Protein AF-A0A968JSK9-F1 (afdb_monomer)

Solvent-accessible surface area (backbone atoms only — not comparable to full-atom values): 32010 Å² total; per-residue (Å²): 132,84,55,71,66,61,54,48,54,52,51,52,51,52,50,51,52,52,52,51,53,51,48,55,53,51,54,53,44,49,52,51,27,53,58,56,56,70,72,39,70,50,72,67,56,47,39,72,78,41,66,57,42,50,74,53,74,52,55,64,52,77,31,29,11,40,42,58,45,71,51,77,56,94,55,34,40,37,40,37,20,31,34,22,55,57,63,32,71,65,0,31,52,45,27,54,51,50,54,51,48,49,53,45,48,68,74,76,48,91,63,91,45,43,11,53,43,51,46,56,45,18,56,51,46,21,60,76,70,68,57,84,78,58,98,85,60,84,72,63,31,32,32,29,22,34,38,37,32,33,63,86,77,28,41,32,30,32,20,23,18,65,22,43,37,39,39,39,42,99,90,45,81,45,76,45,79,41,43,93,43,48,37,27,66,52,96,83,70,89,70,82,52,59,64,47,78,47,83,57,49,68,73,24,35,37,43,35,33,42,67,27,70,35,60,35,46,20,46,99,80,56,44,59,50,35,66,72,52,51,53,52,48,50,72,72,33,69,91,48,54,59,66,55,37,52,49,50,54,52,47,56,48,61,71,44,49,43,63,76,82,79,86,90,82,93,84,68,52,34,38,35,34,47,40,39,48,37,71,66,68,72,57,94,74,47,56,87,72,70,80,76,85,57,72,41,80,42,32,37,34,43,26,29,43,42,91,40,66,62,65,52,83,43,74,54,49,93,82,80,66,70,82,89,82,70,97,49,70,68,62,55,52,49,51,54,49,48,55,47,29,61,72,72,50,45,56,59,83,86,39,42,28,98,81,68,42,60,38,36,38,34,40,29,32,39,31,61,100,46,43,51,57,80,77,52,80,72,92,81,61,52,75,72,57,51,54,60,35,64,74,30,43,63,50,33,39,34,34,41,43,84,48,53,80,43,57,50,79,43,80,67,39,70,68,63,51,49,52,53,53,52,50,52,51,53,49,52,53,48,50,51,53,51,53,51,55,39,51,54,49,49,52,52,52,52,53,53,53,52,50,45,57,50,42,50,52,51,39,53,51,37,47,51,54,31,52,54,34,49,53,51,28,54,50,28,51,55,50,36,77,66,45,85,48,73,72,51,33,55,52,27,47,52,52,27,49,53,32,48,55,52,30,53,55,35,48,52,52,34,53,52,42,48,48,55,42,52,55,53,52,51,52,50,62,74,43,43,65,59,44,52,51,41,49,52,50,52,56,49,52,50,53,44,53,53,27,51,56,49,26,52,53,28,48,53,53,24,51,53,25,46,54,49,35,73,69,43,87,48,73,72,53,32,55,54,23,48,54,46,28,56,51,28,48,51,51,26,51,52,30,58,74,70,88

Secondary structure (DSSP, 8-state):
---HHHHHHHHHHHHHHHHHHHHHHHHHHHHHHHHHHHHSPPHHHHHHH-SS--EEE--SSSS-S-EEEEEEETTEEEEEEEEESSSSHHHHHHHHHHHHHHHHHHHHS--SSHHHHHHHHHHHHHHHHT----TTS----EEEEEEEEETTT-EEEEEEES--EEEEETTEEEEEP-BSS-BS--SS--PPPP-EEEE--TTEEEEEE-THHHH-EETTTTEE-HHHHHHHHHHHHTTS-HHHHHHHHHHHHHHTT-S--SS--------EEEEEEE--SSHHHHTTSSSSSSEEEEEEEEEEETTEEE---EEPPTTS------SSHHHHHHHHHHHHHHHH----GGGS-TT-PPPEEEEEEEESSS-GGGTS-GGG--HHHHHHHTS-SEEEEEEEEEETTEEEEEE--HHHHHHHHHHHHHHHHHHHHHHHHHHHHHHHHHHHHHHHHHHHHHHHHHHHHHHHHHHHHHHHHHHHHH--SHHHHHHHHHHHHHHHHHHHHHHHHHHHHHHHHHHHHHHHHHHHHHHHHHHHHHHHHHHHHHHHHHHHHHHHHHHHHHHHHHH--SHHHHHHHHHHHHHHHHHHHHHHHH-

Radius of gyration: 38.19 Å; Cα contacts (8 Å, |Δi|>4): 824; chains: 1; bounding box: 94×83×118 Å

Foldseek 3Di:
DPDPVVVVVVVVVVVVVVVVVVVVVLVVLLVLLVVLVVLADDPVNCCVVFVQKDKDWDAPDSAALWGKDWDDDPQKIKIKTKGKPDTRPVSSVNSVLLSVLLVCLVPPHDAPAQLSSLQSLLVVVCVVLVPPQDPPGDQIFMWMWMWMAGLQQRKIKIETACWWKWKDDPPDIDIGDYDPHGSYHGNPDDDGIDIDIDRADALIKMKGKDCQQQQQFFAPVRHGCHPVNVSVLCVVPSVDGNVVSSVSSVCVCPPRRSPDDDDDDDDTHIMIMMMHRDHPDDCVPCVVPPPPDFKDWFWKWKDQWQVHHIPPIDGADPVPDRDDDDDDPVVVVRVVVRVVCVVVVFDDPNGGDPVRAWMKMKIKMFGDPDFQLVVDDDPDDDPVNVVVRRVDRMWMWMWTDPDRNDIDIDTPDPVSVVVVVVVVVVVVVVVVVVLVVLVVLQVVLVVLVVVLVVLVVVLVVLVVVLVVLVVQLVVLVVQLVPDDDPVSNVVSVVSNVVSVVVSVVSVVVSVVSVVVNVVSVVVSVVSVVVNVVSVVVVVVVVQVVVLVVQLVVLVVQLVVLVVQLVPDPDPVSNVVSVVSNVVSVVSNVVSVVSD

pLDDT: mean 78.04, std 15.6, range [21.23, 97.44]

Structure (mmCIF, N/CA/C/O backbone):
data_AF-A0A968JSK9-F1
#
_entry.id   AF-A0A968JSK9-F1
#
loop_
_atom_site.group_PDB
_atom_site.id
_atom_site.type_symbol
_atom_site.label_atom_id
_atom_site.label_alt_id
_atom_site.label_comp_id
_atom_site.label_asym_id
_atom_site.label_entity_id
_atom_site.label_seq_id
_atom_site.pdbx_PDB_ins_code
_atom_site.Cartn_x
_atom_site.Cartn_y
_atom_site.Cartn_z
_atom_site.occupancy
_atom_site.B_iso_or_equiv
_atom_site.auth_seq_id
_atom_site.auth_comp_id
_atom_site.auth_asym_id
_atom_site.auth_atom_id
_atom_site.pdbx_PDB_model_num
ATOM 1 N N . MET A 1 1 ? 3.287 -21.407 47.835 1.00 45.53 1 MET A N 1
ATOM 2 C CA . MET A 1 1 ? 2.184 -20.770 47.090 1.00 45.53 1 MET A CA 1
ATOM 3 C C . MET A 1 1 ? 2.762 -19.467 46.563 1.00 45.53 1 MET A C 1
ATOM 5 O O . MET A 1 1 ? 2.999 -18.576 47.365 1.00 45.53 1 MET A O 1
ATOM 9 N N . PHE A 1 2 ? 3.188 -19.418 45.298 1.00 51.06 2 PHE A N 1
ATOM 10 C CA . PHE A 1 2 ? 3.697 -18.167 44.721 1.00 51.06 2 PHE A CA 1
ATOM 11 C C . PHE A 1 2 ? 2.537 -17.160 44.689 1.00 51.06 2 PHE A C 1
ATOM 13 O O . PHE A 1 2 ? 1.427 -17.548 44.324 1.00 51.06 2 PHE A O 1
ATOM 20 N N . SER A 1 3 ? 2.756 -15.929 45.160 1.00 64.06 3 SER A N 1
ATOM 21 C CA . SER A 1 3 ? 1.720 -14.890 45.172 1.00 64.06 3 SER A CA 1
ATOM 22 C C . SER A 1 3 ? 1.319 -14.533 43.738 1.00 64.06 3 SER A C 1
ATOM 24 O O . SER A 1 3 ? 2.166 -14.515 42.843 1.00 64.06 3 SER A O 1
ATOM 26 N N . GLU A 1 4 ? 0.034 -14.245 43.508 1.00 64.50 4 GLU A N 1
ATOM 27 C CA . GLU A 1 4 ? -0.475 -13.801 42.197 1.00 64.50 4 GLU A CA 1
ATOM 28 C C . GLU A 1 4 ? 0.305 -12.600 41.642 1.00 64.50 4 GLU A C 1
ATOM 30 O O . GLU A 1 4 ? 0.480 -12.485 40.429 1.00 64.50 4 GLU A O 1
ATOM 35 N N . ASP A 1 5 ? 0.826 -11.748 42.524 1.00 66.62 5 ASP A N 1
ATOM 36 C CA . ASP A 1 5 ? 1.621 -10.575 42.161 1.00 66.62 5 ASP A CA 1
ATOM 37 C C . ASP A 1 5 ? 2.972 -10.950 41.543 1.00 66.62 5 ASP A C 1
ATOM 39 O O . ASP A 1 5 ? 3.355 -10.387 40.521 1.00 66.62 5 ASP A O 1
ATOM 43 N N . HIS A 1 6 ? 3.651 -11.976 42.070 1.00 72.44 6 HIS A N 1
ATOM 44 C CA . HIS A 1 6 ? 4.911 -12.445 41.490 1.00 72.44 6 HIS A CA 1
ATOM 45 C C . HIS A 1 6 ? 4.700 -13.095 40.113 1.00 72.44 6 HIS A C 1
ATOM 47 O O . HIS A 1 6 ? 5.538 -12.977 39.214 1.00 72.44 6 HIS A O 1
ATOM 53 N N . LEU A 1 7 ? 3.547 -13.746 39.916 1.00 66.56 7 LEU A N 1
ATOM 54 C CA . LEU A 1 7 ? 3.154 -14.289 38.617 1.00 66.56 7 LEU A CA 1
ATOM 55 C C . LEU A 1 7 ? 2.877 -13.169 37.600 1.00 66.56 7 LEU A C 1
ATOM 57 O O . LEU A 1 7 ? 3.325 -13.266 36.459 1.00 66.56 7 LEU A O 1
ATOM 61 N N . LYS A 1 8 ? 2.181 -12.097 38.007 1.00 76.88 8 LYS A N 1
ATOM 62 C CA . LYS A 1 8 ? 1.914 -10.925 37.154 1.00 76.88 8 LYS A CA 1
ATOM 63 C C . LYS A 1 8 ? 3.191 -10.193 36.755 1.00 76.88 8 LYS A C 1
ATOM 65 O O . LYS A 1 8 ? 3.377 -9.940 35.570 1.00 76.88 8 LYS A O 1
ATOM 70 N N . GLU A 1 9 ? 4.092 -9.933 37.700 1.00 78.00 9 GLU A N 1
ATOM 71 C CA . GLU A 1 9 ? 5.385 -9.294 37.414 1.00 78.00 9 GLU A CA 1
ATOM 72 C C . GLU A 1 9 ? 6.227 -10.116 36.429 1.00 78.00 9 GLU A C 1
ATOM 74 O O . GLU A 1 9 ? 6.809 -9.570 35.490 1.00 78.00 9 GLU A O 1
ATOM 79 N N . THR A 1 10 ? 6.245 -11.442 36.593 1.00 76.56 10 THR A N 1
ATOM 80 C CA . THR A 1 10 ? 6.958 -12.343 35.676 1.00 76.56 10 THR A CA 1
ATOM 81 C C . THR A 1 10 ? 6.344 -12.311 34.273 1.00 76.56 10 THR A C 1
ATOM 83 O O . THR A 1 10 ? 7.072 -12.230 33.284 1.00 76.56 10 THR A O 1
ATOM 86 N N . ILE A 1 11 ? 5.010 -12.325 34.172 1.00 79.62 11 ILE A N 1
ATOM 87 C CA . ILE A 1 11 ? 4.288 -12.249 32.893 1.00 79.62 11 ILE A CA 1
ATOM 88 C C . ILE A 1 11 ? 4.547 -10.913 32.191 1.00 79.62 11 ILE A C 1
ATOM 90 O O . ILE A 1 11 ? 4.773 -10.892 30.981 1.00 79.62 11 ILE A O 1
ATOM 94 N N . ASP A 1 12 ? 4.521 -9.800 32.919 1.00 76.94 12 ASP A N 1
ATOM 95 C CA . ASP A 1 12 ? 4.723 -8.476 32.331 1.00 76.94 12 ASP A CA 1
ATOM 96 C C . ASP A 1 12 ? 6.177 -8.259 31.897 1.00 76.94 12 ASP A C 1
ATOM 98 O O . ASP A 1 12 ? 6.416 -7.706 30.820 1.00 76.94 12 ASP A O 1
ATOM 102 N N . SER A 1 13 ? 7.144 -8.792 32.649 1.00 78.12 13 SER A N 1
ATOM 103 C CA . SER A 1 13 ? 8.555 -8.829 32.246 1.00 78.12 13 SER A CA 1
ATOM 104 C C . SER A 1 13 ? 8.760 -9.638 30.956 1.00 78.12 13 SER A C 1
ATOM 106 O O . SER A 1 13 ? 9.338 -9.133 29.990 1.00 78.12 13 SER A O 1
ATOM 108 N N . GLN A 1 14 ? 8.192 -10.849 30.874 1.00 72.88 14 GLN A N 1
ATOM 109 C CA . GLN A 1 14 ? 8.258 -11.682 29.666 1.00 72.88 14 GLN A CA 1
ATOM 110 C C . GLN A 1 14 ? 7.581 -11.015 28.462 1.00 72.88 14 GLN A C 1
ATOM 112 O O . GLN A 1 14 ? 8.116 -11.041 27.354 1.00 72.88 14 GLN A O 1
ATOM 117 N N . LYS A 1 15 ? 6.424 -10.366 28.655 1.00 78.25 15 LYS A N 1
ATOM 118 C CA . LYS A 1 15 ? 5.759 -9.594 27.592 1.00 78.25 15 LYS A CA 1
ATOM 119 C C . LYS A 1 15 ? 6.630 -8.448 27.095 1.00 78.25 15 LYS A C 1
ATOM 121 O O . LYS A 1 15 ? 6.679 -8.210 25.889 1.00 78.25 15 LYS A O 1
ATOM 126 N N . HIS A 1 16 ? 7.291 -7.737 28.006 1.00 77.88 16 HIS A N 1
ATOM 127 C CA . HIS A 1 16 ? 8.167 -6.630 27.649 1.00 77.88 16 HIS A CA 1
ATOM 128 C C . HIS A 1 16 ? 9.365 -7.112 26.820 1.00 77.88 16 HIS A C 1
ATOM 130 O O . HIS A 1 16 ? 9.675 -6.521 25.783 1.00 77.88 16 HIS A O 1
ATOM 136 N N . GLU A 1 17 ? 9.981 -8.227 27.215 1.00 80.38 17 GLU A N 1
ATOM 137 C CA . GLU A 1 17 ? 11.082 -8.844 26.475 1.00 80.38 17 GLU A CA 1
ATOM 138 C C . GLU A 1 17 ? 10.646 -9.317 25.078 1.00 80.38 17 GLU A C 1
ATOM 140 O O . GLU A 1 17 ? 11.289 -8.978 24.082 1.00 80.38 17 GLU A O 1
ATOM 145 N N . ILE A 1 18 ? 9.497 -9.996 24.977 1.00 79.38 18 ILE A N 1
ATOM 146 C CA . ILE A 1 18 ? 8.915 -10.421 23.695 1.00 79.38 18 ILE A CA 1
ATOM 147 C C . ILE A 1 18 ? 8.630 -9.213 22.794 1.00 79.38 18 ILE A C 1
ATOM 149 O O . ILE A 1 18 ? 8.898 -9.255 21.592 1.00 79.38 18 ILE A O 1
ATOM 153 N N . PHE A 1 19 ? 8.096 -8.120 23.346 1.00 75.25 19 PHE A N 1
ATOM 154 C CA . PHE A 1 19 ? 7.798 -6.917 22.568 1.00 75.25 19 PHE A CA 1
ATOM 155 C C . PHE A 1 19 ? 9.072 -6.261 22.026 1.00 75.25 19 PHE A C 1
ATOM 157 O O . PHE A 1 19 ? 9.108 -5.850 20.863 1.00 75.25 19 PHE A O 1
ATOM 164 N N . LYS A 1 20 ? 10.129 -6.208 22.843 1.00 77.19 20 LYS A N 1
ATOM 165 C CA . LYS A 1 20 ? 11.441 -5.704 22.433 1.00 77.19 20 LYS A CA 1
ATOM 166 C C . LYS A 1 20 ? 12.037 -6.553 21.305 1.00 77.19 20 LYS A C 1
ATOM 168 O O . LYS A 1 20 ? 12.378 -6.000 20.262 1.00 77.19 20 LYS A O 1
ATOM 173 N N . GLN A 1 21 ? 12.062 -7.878 21.461 1.00 72.25 21 GLN A N 1
ATOM 174 C CA . GLN A 1 21 ? 12.555 -8.797 20.425 1.00 72.25 21 GLN A CA 1
ATOM 175 C C . GLN A 1 21 ? 11.741 -8.681 19.128 1.00 72.25 21 GLN A C 1
ATOM 177 O O . GLN A 1 21 ? 12.303 -8.591 18.038 1.00 72.25 21 GLN A O 1
ATOM 182 N N . LYS A 1 22 ? 10.407 -8.602 19.225 1.00 76.38 22 LYS A N 1
ATOM 183 C CA . LYS A 1 22 ? 9.534 -8.408 18.058 1.00 76.38 22 LYS A CA 1
ATOM 184 C C . LYS A 1 22 ? 9.846 -7.102 17.327 1.00 76.38 22 LYS A C 1
ATOM 186 O O . LYS A 1 22 ? 9.845 -7.085 16.094 1.00 76.38 22 LYS A O 1
ATOM 191 N N . LYS A 1 23 ? 10.100 -6.016 18.063 1.00 73.19 23 LYS A N 1
ATOM 192 C CA . LYS A 1 23 ? 10.462 -4.718 17.482 1.00 73.19 23 LYS A CA 1
ATOM 193 C C . LYS A 1 23 ? 11.782 -4.807 16.713 1.00 73.19 23 LYS A C 1
ATOM 195 O O . LYS A 1 23 ? 11.809 -4.422 15.548 1.00 73.19 23 LYS A O 1
ATOM 200 N N . GLU A 1 24 ? 12.821 -5.373 17.321 1.00 73.50 24 GLU A N 1
ATOM 201 C CA . GLU A 1 24 ? 14.144 -5.541 16.698 1.00 73.50 24 GLU A CA 1
ATOM 202 C C . GLU A 1 24 ? 14.072 -6.402 15.423 1.00 73.50 24 GLU A C 1
ATOM 204 O O . GLU A 1 24 ? 14.594 -6.014 14.375 1.00 73.50 24 GLU A O 1
ATOM 209 N N . ILE A 1 25 ? 13.336 -7.520 15.465 1.00 73.69 25 ILE A N 1
ATOM 210 C CA . ILE A 1 25 ? 13.107 -8.377 14.290 1.00 73.69 25 ILE A CA 1
ATOM 211 C C . ILE A 1 25 ? 12.361 -7.608 13.193 1.00 73.69 25 ILE A C 1
ATOM 213 O O . ILE A 1 25 ? 12.750 -7.648 12.028 1.00 73.69 25 ILE A O 1
ATOM 217 N N . THR A 1 26 ? 11.309 -6.867 13.547 1.00 77.38 26 THR A N 1
ATOM 218 C CA . THR A 1 26 ? 10.515 -6.099 12.573 1.00 77.38 26 THR A CA 1
ATOM 219 C C . THR A 1 26 ? 11.356 -5.020 11.889 1.00 77.38 26 THR A C 1
ATOM 221 O O . THR A 1 26 ? 11.246 -4.832 10.678 1.00 77.38 26 THR A O 1
ATOM 224 N N . GLU A 1 27 ? 12.212 -4.321 12.636 1.00 70.81 27 GLU A N 1
ATOM 225 C CA . GLU A 1 27 ? 13.124 -3.311 12.087 1.00 70.81 27 GLU A CA 1
ATOM 226 C C . GLU A 1 27 ? 14.152 -3.927 11.128 1.00 70.81 27 GLU A C 1
ATOM 228 O O . GLU A 1 27 ? 14.391 -3.372 10.053 1.00 70.81 27 GLU A O 1
ATOM 233 N N . SER A 1 28 ? 14.688 -5.106 11.454 1.00 70.88 28 SER A N 1
ATOM 234 C CA . SER A 1 28 ? 15.588 -5.855 10.568 1.00 70.88 28 SER A CA 1
ATOM 235 C C . SER A 1 28 ? 14.900 -6.273 9.261 1.00 70.88 28 SER A C 1
ATOM 237 O O . SER A 1 28 ? 15.441 -6.059 8.175 1.00 70.88 28 SER A O 1
ATOM 239 N N . ILE A 1 29 ? 13.664 -6.780 9.337 1.00 78.38 29 ILE A N 1
ATOM 240 C CA . ILE A 1 29 ? 12.890 -7.166 8.147 1.00 78.38 29 ILE A CA 1
ATOM 241 C C . ILE A 1 29 ? 12.539 -5.931 7.298 1.00 78.38 29 ILE A C 1
ATOM 243 O O . ILE A 1 29 ? 12.606 -5.984 6.070 1.00 78.38 29 ILE A O 1
ATOM 247 N N . ARG A 1 30 ? 12.227 -4.784 7.919 1.00 82.75 30 ARG A N 1
ATOM 248 C CA . ARG A 1 30 ? 12.030 -3.517 7.188 1.00 82.75 30 ARG A CA 1
ATOM 249 C C . ARG A 1 30 ? 13.279 -3.103 6.430 1.00 82.75 30 ARG A C 1
ATOM 251 O O . ARG A 1 30 ? 13.172 -2.721 5.267 1.00 82.75 30 ARG A O 1
ATOM 258 N N . TYR A 1 31 ? 14.449 -3.218 7.049 1.00 76.12 31 TYR A N 1
ATOM 259 C CA . TYR A 1 31 ? 15.706 -2.937 6.368 1.00 76.12 31 TYR A CA 1
ATOM 260 C C . TYR A 1 31 ? 15.927 -3.865 5.163 1.00 76.12 31 TYR A C 1
ATOM 262 O O . TYR A 1 31 ? 16.252 -3.387 4.076 1.00 76.12 31 TYR A O 1
ATOM 270 N N . ALA A 1 32 ? 15.642 -5.164 5.309 1.00 76.19 32 ALA A N 1
ATOM 271 C CA . ALA A 1 32 ? 15.684 -6.112 4.195 1.00 76.19 32 ALA A CA 1
ATOM 272 C C . ALA A 1 32 ? 14.738 -5.716 3.041 1.00 76.19 32 ALA A C 1
ATOM 274 O O . ALA A 1 32 ? 15.103 -5.863 1.875 1.00 76.19 32 ALA A O 1
ATOM 275 N N . SER A 1 33 ? 13.572 -5.127 3.336 1.00 83.38 33 SER A N 1
ATOM 276 C CA . SER A 1 33 ? 12.653 -4.629 2.297 1.00 83.38 33 SER A CA 1
ATOM 277 C C . SER A 1 33 ? 13.230 -3.489 1.464 1.00 83.38 33 SER A C 1
ATOM 279 O O . SER A 1 33 ? 12.942 -3.399 0.272 1.00 83.38 33 SER A O 1
ATOM 281 N N . TYR A 1 34 ? 14.071 -2.635 2.053 1.00 83.00 34 TYR A N 1
ATOM 282 C CA . TYR A 1 34 ? 14.741 -1.571 1.309 1.00 83.00 34 TYR A CA 1
ATOM 283 C C . TYR A 1 34 ? 15.784 -2.138 0.352 1.00 83.00 34 TYR A C 1
ATOM 285 O O . TYR A 1 34 ? 15.849 -1.700 -0.794 1.00 83.00 34 TYR A O 1
ATOM 293 N N . ILE A 1 35 ? 16.537 -3.150 0.795 1.00 82.06 35 ILE A N 1
ATOM 294 C CA . ILE A 1 35 ? 17.490 -3.869 -0.059 1.00 82.06 35 ILE A CA 1
ATOM 295 C C . ILE A 1 35 ? 16.747 -4.517 -1.230 1.00 82.06 35 ILE A C 1
ATOM 297 O O . ILE A 1 35 ? 17.123 -4.308 -2.379 1.00 82.06 35 ILE A O 1
ATOM 301 N N . GLN A 1 36 ? 15.659 -5.238 -0.952 1.00 81.94 36 GLN A N 1
ATOM 302 C CA . GLN A 1 36 ? 14.852 -5.886 -1.984 1.00 81.94 36 GLN A CA 1
ATOM 303 C C . GLN A 1 36 ? 14.287 -4.871 -2.993 1.00 81.94 36 GLN A C 1
ATOM 305 O O . GLN A 1 36 ? 14.457 -5.040 -4.197 1.00 81.94 36 GLN A O 1
ATOM 310 N N . LYS A 1 37 ? 13.675 -3.775 -2.522 1.00 84.56 37 LYS A N 1
ATOM 311 C CA . LYS A 1 37 ? 13.111 -2.729 -3.395 1.00 84.56 37 LYS A CA 1
ATOM 312 C C . LYS A 1 37 ? 14.165 -2.031 -4.251 1.00 84.56 37 LYS A C 1
ATOM 314 O O . LYS A 1 37 ? 13.858 -1.652 -5.375 1.00 84.56 37 LYS A O 1
ATOM 319 N N . ALA A 1 38 ? 15.387 -1.860 -3.744 1.00 84.31 38 ALA A N 1
ATOM 320 C CA . ALA A 1 38 ? 16.480 -1.247 -4.496 1.00 84.31 38 ALA A CA 1
ATOM 321 C C . ALA A 1 38 ? 16.938 -2.098 -5.696 1.00 84.31 38 ALA A C 1
ATOM 323 O O . ALA A 1 38 ? 17.545 -1.562 -6.621 1.00 84.31 38 ALA A O 1
ATOM 324 N N . LEU A 1 39 ? 16.644 -3.403 -5.689 1.00 84.44 39 LEU A N 1
ATOM 325 C CA . LEU A 1 39 ? 16.934 -4.314 -6.800 1.00 84.44 39 LEU A CA 1
ATOM 326 C C . LEU A 1 39 ? 15.838 -4.318 -7.871 1.00 84.44 39 LEU A C 1
ATOM 328 O O . LEU A 1 39 ? 16.069 -4.807 -8.978 1.00 84.44 39 LEU A O 1
ATOM 332 N N . PHE A 1 40 ? 14.653 -3.786 -7.567 1.00 85.19 40 PHE A N 1
ATOM 333 C CA . PHE A 1 40 ? 13.570 -3.689 -8.535 1.00 85.19 40 PHE A CA 1
ATOM 334 C C . PHE A 1 40 ? 13.802 -2.537 -9.522 1.00 85.19 40 PHE A C 1
ATOM 336 O O . PHE A 1 40 ? 14.350 -1.492 -9.160 1.00 85.19 40 PHE A O 1
ATOM 343 N N . PRO A 1 41 ? 13.360 -2.687 -10.781 1.00 78.81 41 PRO A N 1
ATOM 344 C CA . PRO A 1 41 ? 13.456 -1.615 -11.759 1.00 78.81 41 PRO A CA 1
ATOM 345 C C . PRO A 1 41 ? 12.586 -0.425 -11.344 1.00 78.81 41 PRO A C 1
ATOM 347 O O . PRO A 1 41 ? 11.443 -0.586 -10.909 1.00 78.81 41 PRO A O 1
ATOM 350 N N . SER A 1 42 ? 13.117 0.790 -11.506 1.00 78.81 42 SER A N 1
ATOM 351 C CA . SER A 1 42 ? 12.366 1.997 -11.166 1.00 78.81 42 SER A CA 1
ATOM 352 C C . SER A 1 42 ? 11.160 2.183 -12.102 1.00 78.81 42 SER A C 1
ATOM 354 O O . SER A 1 42 ? 11.241 1.845 -13.290 1.00 78.81 42 SER A O 1
ATOM 356 N N . PRO A 1 43 ? 10.050 2.773 -11.619 1.00 74.69 43 PRO A N 1
ATOM 357 C CA . PRO A 1 43 ? 8.897 3.083 -12.467 1.00 74.69 43 PRO A CA 1
ATOM 358 C C . PRO A 1 43 ? 9.265 3.928 -13.697 1.00 74.69 43 PRO A C 1
ATOM 360 O O . PRO A 1 43 ? 8.723 3.715 -14.781 1.00 74.69 43 PRO A O 1
ATOM 363 N N . ASP A 1 44 ? 10.231 4.840 -13.553 1.00 76.56 44 ASP A N 1
ATOM 364 C CA . ASP A 1 44 ? 10.734 5.668 -14.652 1.00 76.56 44 ASP A CA 1
ATOM 365 C C . ASP A 1 44 ? 11.485 4.851 -15.705 1.00 76.56 44 ASP A C 1
ATOM 367 O O . ASP A 1 44 ? 11.338 5.102 -16.902 1.00 76.56 44 ASP A O 1
ATOM 371 N N . LEU A 1 45 ? 12.290 3.870 -15.281 1.00 77.75 45 LEU A N 1
ATOM 372 C CA . LEU A 1 45 ? 12.982 2.968 -16.199 1.00 77.75 45 LEU A CA 1
ATOM 373 C C . LEU A 1 45 ? 11.969 2.145 -16.993 1.00 77.75 45 LEU A C 1
ATOM 375 O O . LEU A 1 45 ? 12.094 2.043 -18.213 1.00 77.75 45 LEU A O 1
ATOM 379 N N . LEU A 1 46 ? 10.947 1.612 -16.320 1.00 78.81 46 LEU A N 1
ATOM 380 C CA . LEU A 1 46 ? 9.904 0.846 -16.987 1.00 78.81 46 LEU A CA 1
ATOM 381 C C . LEU A 1 46 ? 9.174 1.699 -18.032 1.00 78.81 46 LEU A C 1
ATOM 383 O O . LEU A 1 46 ? 9.124 1.298 -19.190 1.00 78.81 46 LEU A O 1
ATOM 387 N N . LYS A 1 47 ? 8.701 2.899 -17.667 1.00 77.38 47 LYS A N 1
ATOM 388 C CA . LYS A 1 47 ? 8.011 3.808 -18.602 1.00 77.38 47 LYS A CA 1
ATOM 389 C C . LYS A 1 47 ? 8.891 4.249 -19.775 1.00 77.38 47 LYS A C 1
ATOM 391 O O . LYS A 1 47 ? 8.387 4.492 -20.865 1.00 77.38 47 LYS A O 1
ATOM 396 N N . ARG A 1 48 ? 10.212 4.340 -19.588 1.00 78.94 48 ARG A N 1
ATOM 397 C CA . ARG A 1 48 ? 11.157 4.631 -20.684 1.00 78.94 48 ARG A CA 1
ATOM 398 C C . ARG A 1 48 ? 11.305 3.466 -21.660 1.00 78.94 48 ARG A C 1
ATOM 400 O O . ARG A 1 48 ? 11.506 3.703 -22.849 1.00 78.94 48 ARG A O 1
ATOM 407 N N . ILE A 1 49 ? 11.270 2.225 -21.172 1.00 80.81 49 ILE A N 1
ATOM 408 C CA . ILE A 1 49 ? 11.404 1.025 -22.012 1.00 80.81 49 ILE A CA 1
ATOM 409 C C . ILE A 1 49 ? 10.064 0.693 -22.681 1.00 80.81 49 ILE A C 1
ATOM 411 O O . ILE A 1 49 ? 10.044 0.393 -23.874 1.00 80.81 49 ILE A O 1
ATOM 415 N N . ILE A 1 50 ? 8.968 0.775 -21.924 1.00 78.50 50 ILE A N 1
ATOM 416 C CA . ILE A 1 50 ? 7.597 0.461 -22.334 1.00 78.50 50 ILE A CA 1
ATOM 417 C C . ILE A 1 50 ? 6.661 1.551 -21.778 1.00 78.50 50 ILE A C 1
ATOM 419 O O . ILE A 1 50 ? 6.212 1.444 -20.636 1.00 78.50 50 ILE A O 1
ATOM 423 N N . PRO A 1 51 ? 6.354 2.609 -22.550 1.00 75.00 51 PRO A N 1
ATOM 424 C CA . PRO A 1 51 ? 5.516 3.715 -22.074 1.00 75.00 51 PRO A CA 1
ATOM 425 C C . PRO A 1 51 ? 4.117 3.281 -21.619 1.00 75.00 51 PRO A C 1
ATOM 427 O O . PRO A 1 51 ? 3.656 3.703 -20.562 1.00 75.00 51 PRO A O 1
ATOM 430 N N . GLU A 1 52 ? 3.485 2.383 -22.378 1.00 80.31 52 GLU A N 1
ATOM 431 C CA . GLU A 1 52 ? 2.167 1.811 -22.079 1.00 80.31 52 GLU A CA 1
ATOM 432 C C . GLU A 1 52 ? 2.305 0.536 -21.239 1.00 80.31 52 GLU A C 1
ATOM 434 O O . GLU A 1 52 ? 2.067 -0.581 -21.710 1.00 80.31 52 GLU A O 1
ATOM 439 N N . SER A 1 53 ? 2.742 0.710 -19.990 1.00 82.44 53 SER A N 1
ATOM 440 C CA . SER A 1 53 ? 2.896 -0.378 -19.025 1.00 82.44 53 SER A CA 1
ATOM 441 C C . SER A 1 53 ? 2.574 0.053 -17.600 1.00 82.44 53 SER A C 1
ATOM 443 O O . SER A 1 53 ? 2.630 1.232 -17.241 1.00 82.44 53 SER A O 1
ATOM 445 N N . PHE A 1 54 ? 2.273 -0.932 -16.759 1.00 83.75 54 PHE A N 1
ATOM 446 C CA . PHE A 1 54 ? 2.198 -0.739 -15.320 1.00 83.75 54 PHE A CA 1
ATOM 447 C C . PHE A 1 54 ? 2.655 -1.981 -14.564 1.00 83.75 54 PHE A C 1
ATOM 449 O O . PHE A 1 54 ? 2.651 -3.092 -15.100 1.00 83.75 54 PHE A O 1
ATOM 456 N N . ILE A 1 55 ? 3.027 -1.766 -13.300 1.00 84.62 55 ILE A N 1
ATOM 457 C CA . ILE A 1 55 ? 3.282 -2.826 -12.330 1.00 84.62 55 ILE A CA 1
ATOM 458 C C . ILE A 1 55 ? 2.216 -2.766 -11.246 1.00 84.62 55 ILE A C 1
ATOM 460 O O . ILE A 1 55 ? 1.964 -1.705 -10.665 1.00 84.62 55 ILE A O 1
ATOM 464 N N . PHE A 1 56 ? 1.615 -3.914 -10.951 1.00 84.88 56 PHE A N 1
ATOM 465 C CA . PHE A 1 56 ? 0.794 -4.095 -9.761 1.00 84.88 56 PHE A CA 1
ATOM 466 C C . PHE A 1 56 ? 1.548 -5.001 -8.785 1.00 84.88 56 PHE A C 1
ATOM 468 O O . PHE A 1 56 ? 1.605 -6.208 -8.999 1.00 84.88 56 PHE A O 1
ATOM 475 N N . TYR A 1 57 ? 2.156 -4.397 -7.756 1.00 82.50 57 TYR A N 1
ATOM 476 C CA . TYR A 1 57 ? 2.950 -5.098 -6.744 1.00 82.50 57 TYR A CA 1
ATOM 477 C C . TYR A 1 57 ? 2.376 -4.902 -5.340 1.00 82.50 57 TYR A C 1
ATOM 479 O O . TYR A 1 57 ? 2.264 -3.765 -4.868 1.00 82.50 57 TYR A O 1
ATOM 487 N N . ARG A 1 58 ? 1.986 -5.995 -4.678 1.00 81.31 58 ARG A N 1
ATOM 488 C CA . ARG A 1 58 ? 1.391 -5.985 -3.330 1.00 81.31 58 ARG A CA 1
ATOM 489 C C . ARG A 1 58 ? 1.903 -7.187 -2.528 1.00 81.31 58 ARG A C 1
ATOM 491 O O . ARG A 1 58 ? 1.282 -8.241 -2.602 1.00 81.31 58 ARG A O 1
ATOM 498 N N . PRO A 1 59 ? 3.008 -7.034 -1.780 1.00 76.19 59 PRO A N 1
ATOM 499 C CA . PRO A 1 59 ? 3.520 -8.113 -0.950 1.00 76.19 59 PRO A CA 1
ATOM 500 C C . PRO A 1 59 ? 2.592 -8.374 0.247 1.00 76.19 59 PRO A C 1
ATOM 502 O O . PRO A 1 59 ? 1.932 -7.451 0.738 1.00 76.19 59 PRO A O 1
ATOM 505 N N . LYS A 1 60 ? 2.549 -9.620 0.721 1.00 70.25 60 LYS A N 1
ATOM 506 C CA . LYS A 1 60 ? 1.796 -10.054 1.906 1.00 70.25 60 LYS A CA 1
ATOM 507 C C . LYS A 1 60 ? 2.389 -9.484 3.190 1.00 70.25 60 LYS A C 1
ATOM 509 O O . LYS A 1 60 ? 1.670 -8.932 4.022 1.00 70.25 60 LYS A O 1
ATOM 514 N N . ASP A 1 61 ? 3.694 -9.681 3.354 1.00 74.12 61 ASP A N 1
ATOM 515 C CA . ASP A 1 61 ? 4.471 -9.252 4.512 1.00 74.12 61 ASP A CA 1
ATOM 516 C C . ASP A 1 61 ? 5.340 -8.033 4.133 1.00 74.12 61 ASP A C 1
ATOM 518 O O . ASP A 1 61 ? 5.176 -7.406 3.087 1.00 74.12 61 ASP A O 1
ATOM 522 N N . ILE A 1 62 ? 6.277 -7.651 5.004 1.00 77.44 62 ILE A N 1
ATOM 523 C CA . ILE A 1 62 ? 7.194 -6.521 4.764 1.00 77.44 62 ILE A CA 1
ATOM 524 C C . ILE A 1 62 ? 8.152 -6.802 3.585 1.00 77.44 62 ILE A C 1
ATOM 526 O O . ILE A 1 62 ? 8.604 -5.870 2.920 1.00 77.44 62 ILE A O 1
ATOM 530 N N . VAL A 1 63 ? 8.444 -8.079 3.330 1.00 81.88 63 VAL A N 1
ATOM 531 C CA . VAL A 1 63 ? 9.282 -8.589 2.236 1.00 81.88 63 VAL A CA 1
ATOM 532 C C . VAL A 1 63 ? 8.586 -9.773 1.564 1.00 81.88 63 VAL A C 1
ATOM 534 O O . VAL A 1 63 ? 7.747 -10.41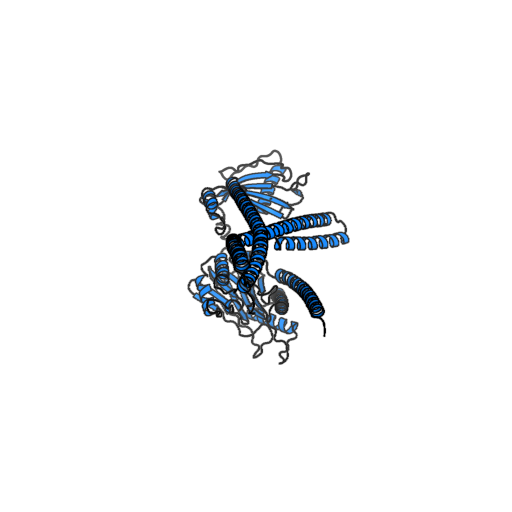7 2.195 1.00 81.88 63 VAL A O 1
ATOM 537 N N . SER A 1 64 ? 8.947 -10.049 0.313 1.00 83.94 64 SER A N 1
ATOM 538 C CA . SER A 1 64 ? 8.187 -10.933 -0.585 1.00 83.94 64 SER A CA 1
ATOM 539 C C . SER A 1 64 ? 9.055 -11.965 -1.297 1.00 83.94 64 SER A C 1
ATOM 541 O O . SER A 1 64 ? 10.226 -11.699 -1.549 1.00 83.94 64 SER A O 1
ATOM 543 N N . GLY A 1 65 ? 8.490 -13.124 -1.629 1.00 86.50 65 GLY A N 1
ATOM 544 C CA . GLY A 1 65 ? 9.098 -14.088 -2.555 1.00 86.50 65 GLY A CA 1
ATOM 545 C C . GLY A 1 65 ? 9.048 -13.606 -4.004 1.00 86.50 65 GLY A C 1
ATOM 546 O O . GLY A 1 65 ? 9.986 -13.826 -4.772 1.00 86.50 65 GLY A O 1
ATOM 547 N N . ASP A 1 66 ? 8.003 -12.858 -4.346 1.00 88.94 66 ASP A N 1
ATOM 548 C CA . ASP A 1 66 ? 7.804 -12.362 -5.696 1.00 88.94 66 ASP A CA 1
ATOM 549 C C . ASP A 1 66 ? 8.757 -11.235 -6.074 1.00 88.94 66 ASP A C 1
ATOM 551 O O . ASP A 1 66 ? 9.057 -10.333 -5.280 1.00 88.94 66 ASP A O 1
ATOM 555 N N . PHE A 1 67 ? 9.137 -11.224 -7.350 1.00 90.00 67 PHE A N 1
ATOM 556 C CA . PHE A 1 67 ? 9.836 -10.111 -7.972 1.00 90.00 67 PHE A CA 1
ATOM 557 C C . PHE A 1 67 ? 9.442 -9.914 -9.437 1.00 90.00 67 PHE A C 1
ATOM 559 O O . PHE A 1 67 ? 8.991 -10.823 -10.133 1.00 90.00 67 PHE A O 1
ATOM 566 N N . PHE A 1 68 ? 9.660 -8.696 -9.928 1.00 91.12 68 PHE A N 1
ATOM 567 C CA . PHE A 1 68 ? 9.654 -8.378 -11.354 1.00 91.12 68 PHE A CA 1
ATOM 568 C C . PHE A 1 68 ? 11.031 -7.918 -11.784 1.00 91.12 68 PHE A C 1
ATOM 570 O O . PHE A 1 68 ? 11.794 -7.326 -11.018 1.00 91.12 68 PHE A O 1
ATOM 577 N N . TRP A 1 69 ? 11.314 -8.131 -13.060 1.00 91.62 69 TRP A N 1
ATOM 578 C CA . TRP A 1 69 ? 12.560 -7.713 -13.659 1.00 91.62 69 TRP A CA 1
ATOM 579 C C . TRP A 1 69 ? 12.340 -7.243 -15.094 1.00 91.62 69 TRP A C 1
ATOM 581 O O . TRP A 1 69 ? 11.557 -7.830 -15.841 1.00 91.62 69 TRP A O 1
ATOM 591 N N . VAL A 1 70 ? 13.041 -6.178 -15.482 1.00 90.06 70 VAL A N 1
ATOM 592 C CA . VAL A 1 70 ? 13.071 -5.676 -16.859 1.00 90.06 70 VAL A CA 1
ATOM 593 C C . VAL A 1 70 ? 14.487 -5.295 -17.240 1.00 90.06 70 VAL A C 1
ATOM 595 O O . VAL A 1 70 ? 15.201 -4.649 -16.474 1.00 90.06 70 VAL A O 1
ATOM 598 N N . SER A 1 71 ? 14.866 -5.629 -18.466 1.00 88.31 71 SER A N 1
ATOM 599 C CA . SER A 1 71 ? 16.064 -5.089 -19.091 1.00 88.31 71 SER A CA 1
ATOM 600 C C . SER A 1 71 ? 15.858 -4.903 -20.582 1.00 88.31 71 SER A C 1
ATOM 602 O O . SER A 1 71 ? 15.127 -5.652 -21.231 1.00 88.31 71 SER A O 1
ATOM 604 N N . LYS A 1 72 ? 16.527 -3.893 -21.135 1.00 86.81 72 LYS A N 1
ATOM 605 C CA . LYS A 1 72 ? 16.580 -3.646 -22.572 1.00 86.81 72 LYS A CA 1
ATOM 606 C C . LYS A 1 72 ? 18.003 -3.882 -23.058 1.00 86.81 72 LYS A C 1
ATOM 608 O O . LYS A 1 72 ? 18.920 -3.160 -22.671 1.00 86.81 72 LYS A O 1
ATOM 613 N N . LYS A 1 73 ? 18.179 -4.859 -23.947 1.00 84.06 73 LYS A N 1
ATOM 614 C CA . LYS A 1 73 ? 19.460 -5.195 -24.572 1.00 84.06 73 LYS A CA 1
ATOM 615 C C . LYS A 1 73 ? 19.324 -5.045 -26.081 1.00 84.06 73 LYS A C 1
ATOM 617 O O . LYS A 1 73 ? 18.670 -5.846 -26.735 1.00 84.06 73 LYS A O 1
ATOM 622 N N . ARG A 1 74 ? 19.966 -4.021 -26.654 1.00 83.50 74 ARG A N 1
ATOM 623 C CA . ARG A 1 74 ? 19.860 -3.697 -28.091 1.00 83.50 74 ARG A CA 1
ATOM 624 C C . ARG A 1 74 ? 18.384 -3.542 -28.506 1.00 83.50 74 ARG A C 1
ATOM 626 O O . ARG A 1 74 ? 17.726 -2.610 -28.044 1.00 83.50 74 ARG A O 1
ATOM 633 N N . ASN A 1 75 ? 17.883 -4.470 -29.320 1.00 86.06 75 ASN A N 1
ATOM 634 C CA . ASN A 1 75 ? 16.520 -4.500 -29.843 1.00 86.06 75 ASN A CA 1
ATOM 635 C C . ASN A 1 75 ? 15.612 -5.473 -29.084 1.00 86.06 75 ASN A C 1
ATOM 637 O O . ASN A 1 75 ? 14.490 -5.703 -29.513 1.00 86.06 75 ASN A O 1
ATOM 641 N N . GLU A 1 76 ? 16.074 -6.051 -27.979 1.00 89.25 76 GLU A N 1
ATOM 642 C CA . GLU A 1 76 ? 15.308 -6.997 -27.173 1.00 89.25 76 GLU A CA 1
ATOM 643 C C . GLU A 1 76 ? 14.933 -6.366 -25.834 1.00 89.25 76 GLU A C 1
ATOM 645 O O . GLU A 1 76 ? 15.760 -5.760 -25.146 1.00 89.25 76 GLU A O 1
ATOM 650 N N . ILE A 1 77 ? 13.664 -6.506 -25.475 1.00 90.50 77 ILE A N 1
ATOM 651 C CA . ILE A 1 77 ? 13.115 -6.140 -24.177 1.00 90.50 77 ILE A CA 1
ATOM 652 C C . ILE A 1 77 ? 12.793 -7.443 -23.460 1.00 90.50 77 ILE A C 1
ATOM 654 O O . ILE A 1 77 ? 12.002 -8.242 -23.954 1.00 90.50 77 ILE A O 1
ATOM 658 N N . ILE A 1 78 ? 13.422 -7.664 -22.315 1.00 92.31 78 ILE A N 1
ATOM 659 C CA . ILE A 1 78 ? 13.294 -8.893 -21.538 1.00 92.31 78 ILE A CA 1
ATOM 660 C C . ILE A 1 78 ? 12.563 -8.548 -20.257 1.00 92.31 78 ILE A C 1
ATOM 662 O O . ILE A 1 78 ? 12.897 -7.563 -19.594 1.00 92.31 78 ILE A O 1
ATOM 666 N N . LEU A 1 79 ? 11.563 -9.351 -19.934 1.00 92.69 79 LEU A N 1
ATOM 667 C CA . LEU A 1 79 ? 10.622 -9.093 -18.864 1.00 92.69 79 LEU A CA 1
ATOM 668 C C . LEU A 1 79 ? 10.372 -10.388 -18.118 1.00 92.69 79 LEU A C 1
ATOM 670 O O . LEU A 1 79 ? 10.098 -11.408 -18.747 1.00 92.69 79 LEU A O 1
ATOM 674 N N . ALA A 1 80 ? 10.442 -10.337 -16.798 1.00 93.12 80 ALA A N 1
ATOM 675 C CA . ALA A 1 80 ? 10.140 -11.478 -15.958 1.00 93.12 80 ALA A CA 1
ATOM 676 C C . ALA A 1 80 ? 9.229 -11.064 -14.811 1.00 93.12 80 ALA A C 1
ATOM 678 O O . ALA A 1 80 ? 9.401 -9.997 -14.216 1.00 93.12 80 ALA A O 1
ATOM 679 N N . VAL A 1 81 ? 8.292 -11.946 -14.499 1.00 93.75 81 VAL A N 1
ATOM 680 C CA . VAL A 1 81 ? 7.547 -11.957 -13.245 1.00 93.75 81 VAL A CA 1
ATOM 681 C C . VAL A 1 81 ? 7.783 -13.312 -12.616 1.00 93.75 81 VAL A C 1
ATOM 683 O O . VAL A 1 81 ? 7.621 -14.325 -13.294 1.00 93.75 81 VAL A O 1
ATOM 686 N N . ALA A 1 82 ? 8.197 -13.328 -11.359 1.00 91.38 82 ALA A N 1
ATOM 687 C CA . ALA A 1 82 ? 8.527 -14.552 -10.665 1.00 91.38 82 ALA A CA 1
ATOM 688 C C . ALA A 1 82 ? 7.972 -14.570 -9.248 1.00 91.38 82 ALA A C 1
ATOM 690 O O . ALA A 1 82 ? 7.833 -13.514 -8.635 1.00 91.38 82 ALA A O 1
ATOM 691 N N . ASP A 1 83 ? 7.710 -15.779 -8.775 1.00 90.44 83 ASP A N 1
ATOM 692 C CA . ASP A 1 83 ? 7.343 -16.143 -7.414 1.00 90.44 83 ASP A CA 1
ATOM 693 C C . ASP A 1 83 ? 8.356 -17.184 -6.925 1.00 90.44 83 ASP A C 1
ATOM 695 O O . ASP A 1 83 ? 8.733 -18.105 -7.652 1.00 90.44 83 ASP A O 1
ATOM 699 N N . CYS A 1 84 ? 8.872 -16.993 -5.720 1.00 89.12 84 CYS A N 1
ATOM 700 C CA . CYS A 1 84 ? 9.872 -17.877 -5.144 1.00 89.12 84 CYS A CA 1
ATOM 701 C C . CYS A 1 84 ? 9.235 -18.771 -4.089 1.00 89.12 84 CYS A C 1
ATOM 703 O O . CYS A 1 84 ? 8.371 -18.346 -3.332 1.00 89.12 84 CYS A O 1
ATOM 705 N N . THR A 1 85 ? 9.760 -19.986 -3.937 1.00 82.25 85 THR A N 1
ATOM 706 C CA . THR A 1 85 ? 9.322 -20.870 -2.851 1.00 82.25 85 THR A CA 1
ATOM 707 C C . THR A 1 85 ? 9.522 -20.200 -1.483 1.00 82.25 85 THR A C 1
ATOM 709 O O . THR A 1 85 ? 10.623 -19.773 -1.130 1.00 82.25 85 THR A O 1
ATOM 712 N N . GLY A 1 86 ? 8.446 -20.146 -0.694 1.00 74.81 86 GLY A N 1
ATOM 713 C CA . GLY A 1 86 ? 8.422 -19.543 0.641 1.00 74.81 86 GLY A CA 1
ATOM 714 C C . GLY A 1 86 ? 7.959 -18.081 0.651 1.00 74.81 86 GLY A C 1
ATOM 715 O O . GLY A 1 86 ? 7.981 -17.389 -0.352 1.00 74.81 86 GLY A O 1
ATOM 716 N N . HIS A 1 87 ? 7.544 -17.585 1.819 1.00 71.06 87 HIS A N 1
ATOM 717 C CA . HIS A 1 87 ? 7.083 -16.200 1.992 1.00 71.06 87 HIS A CA 1
ATOM 718 C C . HIS A 1 87 ? 7.839 -15.497 3.122 1.00 71.06 87 HIS A C 1
ATOM 720 O O . HIS A 1 87 ? 8.461 -16.139 3.974 1.00 71.06 87 HIS A O 1
ATOM 726 N N . GLY A 1 88 ? 7.773 -14.167 3.163 1.00 76.88 88 GLY A N 1
ATOM 727 C CA . GLY A 1 88 ? 8.513 -13.384 4.147 1.00 76.88 88 GLY A CA 1
ATOM 728 C C . GLY A 1 88 ? 10.024 -13.488 3.919 1.00 76.88 88 GLY A C 1
ATOM 729 O O . GLY A 1 88 ? 10.497 -13.398 2.790 1.00 76.88 88 GLY A O 1
ATOM 730 N N . VAL A 1 89 ? 10.806 -13.643 4.989 1.00 82.50 89 VAL A N 1
ATOM 731 C CA . VAL A 1 89 ? 12.276 -13.537 4.921 1.00 82.50 89 VAL A CA 1
ATOM 732 C C . VAL A 1 89 ? 12.933 -14.593 4.009 1.00 82.50 89 VAL A C 1
ATOM 734 O O . VAL A 1 89 ? 13.757 -14.192 3.188 1.00 82.50 89 VAL A O 1
ATOM 737 N N . PRO A 1 90 ? 12.592 -15.899 4.075 1.00 82.12 90 PRO A N 1
ATOM 738 C CA . PRO A 1 90 ? 13.167 -16.897 3.164 1.00 82.12 90 PRO A CA 1
ATOM 739 C C . PRO A 1 90 ? 12.863 -16.613 1.686 1.00 82.12 90 PRO A C 1
ATOM 741 O O . PRO A 1 90 ? 13.778 -16.620 0.865 1.00 82.12 90 PRO A O 1
ATOM 744 N N . GLY A 1 91 ? 11.609 -16.265 1.367 1.00 86.88 91 GLY A N 1
ATOM 745 C CA . GLY A 1 91 ? 11.211 -15.881 0.008 1.00 86.88 91 GLY A CA 1
ATOM 746 C C . GLY A 1 91 ? 11.976 -14.648 -0.481 1.00 86.88 91 GLY A C 1
ATOM 747 O O . GLY A 1 91 ? 12.471 -14.620 -1.605 1.00 86.88 91 GLY A O 1
ATOM 748 N N . ALA A 1 92 ? 12.190 -13.662 0.394 1.00 86.44 92 ALA A N 1
ATOM 749 C CA . ALA A 1 92 ? 12.963 -12.471 0.061 1.00 86.44 92 ALA A CA 1
ATOM 750 C C . ALA A 1 92 ? 14.411 -12.791 -0.334 1.00 86.44 92 ALA A C 1
ATOM 752 O O . ALA A 1 92 ? 14.903 -12.246 -1.322 1.00 86.44 92 ALA A O 1
ATOM 753 N N . PHE A 1 93 ? 15.087 -13.701 0.372 1.00 87.75 93 PHE A N 1
ATOM 754 C CA . PHE A 1 93 ? 16.427 -14.145 -0.026 1.00 87.75 93 PHE A CA 1
ATOM 755 C C . PHE A 1 93 ? 16.422 -14.845 -1.389 1.00 87.75 93 PHE A C 1
ATOM 757 O O . PHE A 1 93 ? 17.287 -14.556 -2.219 1.00 87.75 93 PHE A O 1
ATOM 764 N N . MET A 1 94 ? 15.422 -15.691 -1.649 1.00 89.56 94 MET A N 1
ATOM 765 C CA . MET A 1 94 ? 15.256 -16.344 -2.949 1.00 89.56 94 MET A CA 1
ATOM 766 C C . MET A 1 94 ? 15.007 -15.339 -4.077 1.00 89.56 94 MET A C 1
ATOM 768 O O . MET A 1 94 ? 15.608 -15.463 -5.143 1.00 89.56 94 MET A O 1
ATOM 772 N N . SER A 1 95 ? 14.219 -14.290 -3.833 1.00 91.00 95 SER A N 1
ATOM 773 C CA . SER A 1 95 ? 13.977 -13.231 -4.819 1.00 91.00 95 SER A CA 1
ATOM 774 C C . SER A 1 95 ? 15.265 -12.482 -5.189 1.00 91.00 95 SER A C 1
ATOM 776 O O . SER A 1 95 ? 15.543 -12.252 -6.364 1.00 91.00 95 SER A O 1
ATOM 778 N N . ILE A 1 96 ? 16.112 -12.164 -4.199 1.00 90.75 96 ILE A N 1
ATOM 779 C CA . ILE A 1 96 ? 17.399 -11.484 -4.407 1.00 90.75 96 ILE A CA 1
ATOM 780 C C . ILE A 1 96 ? 18.337 -12.381 -5.218 1.00 90.75 96 ILE A C 1
ATOM 782 O O . ILE A 1 96 ? 18.984 -11.914 -6.162 1.00 90.75 96 ILE A O 1
ATOM 786 N N . LEU A 1 97 ? 18.389 -13.673 -4.876 1.00 91.81 97 LEU A N 1
ATOM 787 C CA . LEU A 1 97 ? 19.154 -14.672 -5.615 1.00 91.81 97 LEU A CA 1
ATOM 788 C C . LEU A 1 97 ? 18.666 -14.768 -7.069 1.00 91.81 97 LEU A C 1
ATOM 790 O O . LEU A 1 97 ? 19.475 -14.677 -7.994 1.00 91.81 97 LEU A O 1
ATOM 794 N N . GLY A 1 98 ? 17.351 -14.862 -7.272 1.00 93.31 98 GLY A N 1
ATOM 795 C CA . GLY A 1 98 ? 16.706 -14.919 -8.581 1.00 93.31 98 GLY A CA 1
ATOM 796 C C . GLY A 1 98 ? 17.019 -13.704 -9.453 1.00 93.31 98 GLY A C 1
ATOM 797 O O . GLY A 1 98 ? 17.464 -13.870 -10.588 1.00 93.31 98 GLY A O 1
ATOM 798 N N . ILE A 1 99 ? 16.874 -12.487 -8.918 1.00 93.19 99 ILE A N 1
ATOM 799 C CA . ILE A 1 99 ? 17.199 -11.233 -9.623 1.00 93.19 99 ILE A CA 1
ATOM 800 C C . ILE A 1 99 ? 18.677 -11.189 -10.016 1.00 93.19 99 ILE A C 1
ATOM 802 O O . ILE A 1 99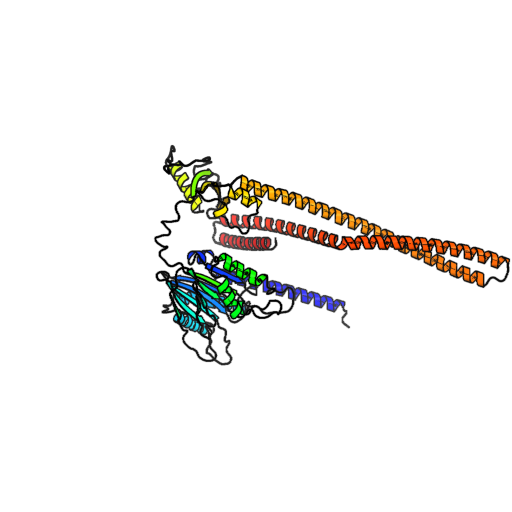 ? 19.013 -10.790 -11.136 1.00 93.19 99 ILE A O 1
ATOM 806 N N . THR A 1 100 ? 19.562 -11.594 -9.103 1.00 91.81 100 THR A N 1
ATOM 807 C CA . THR A 1 100 ? 21.013 -11.568 -9.320 1.00 91.81 100 THR A CA 1
ATOM 808 C C . THR A 1 100 ? 21.408 -12.537 -10.430 1.00 91.81 100 THR A C 1
ATOM 810 O O . THR A 1 100 ? 22.068 -12.132 -11.387 1.00 91.81 100 THR A O 1
ATOM 813 N N . ILE A 1 101 ? 20.944 -13.788 -10.352 1.00 93.69 101 ILE A N 1
ATOM 814 C CA . ILE A 1 101 ? 21.216 -14.814 -11.362 1.00 93.69 101 ILE A CA 1
ATOM 815 C C . ILE A 1 101 ? 20.602 -14.422 -12.707 1.00 93.69 101 ILE A C 1
ATOM 817 O O . ILE A 1 101 ? 21.281 -14.517 -13.727 1.00 93.69 101 ILE A O 1
ATOM 821 N N . LEU A 1 102 ? 19.356 -13.940 -12.738 1.00 94.25 102 LEU A N 1
ATOM 822 C CA . LEU A 1 102 ? 18.702 -13.513 -13.977 1.00 94.25 102 LEU A CA 1
ATOM 823 C C . LEU A 1 102 ? 19.483 -12.381 -14.657 1.00 94.25 102 LEU A C 1
ATOM 825 O O . LEU A 1 102 ? 19.766 -12.442 -15.856 1.00 94.25 102 LEU A O 1
ATOM 829 N N . SER A 1 103 ? 19.895 -11.379 -13.877 1.00 91.56 103 SER A N 1
ATOM 830 C CA . SER A 1 103 ? 20.721 -10.273 -14.368 1.00 91.56 103 SER A CA 1
ATOM 831 C C . SER A 1 103 ? 22.064 -10.772 -14.899 1.00 91.56 103 SER A C 1
ATOM 833 O O . SER A 1 103 ? 22.530 -10.306 -15.939 1.00 91.56 103 SER A O 1
ATOM 835 N N . GLU A 1 104 ? 22.689 -11.733 -14.221 1.00 90.69 104 GLU A N 1
ATOM 836 C CA . GLU A 1 104 ? 23.945 -12.330 -14.662 1.00 90.69 104 GLU A CA 1
ATOM 837 C C . GLU A 1 104 ? 23.773 -13.113 -15.971 1.00 90.69 104 GLU A C 1
ATOM 839 O O . GLU A 1 104 ? 24.524 -12.872 -16.917 1.00 90.69 104 GLU A O 1
ATOM 844 N N . VAL A 1 105 ? 22.775 -13.999 -16.068 1.00 91.31 105 VAL A N 1
ATOM 845 C CA . VAL A 1 105 ? 22.491 -14.803 -17.272 1.00 91.31 105 VAL A CA 1
ATOM 846 C C . VAL A 1 105 ? 22.231 -13.895 -18.470 1.00 91.31 105 VAL A C 1
ATOM 848 O O . VAL A 1 105 ? 22.825 -14.094 -19.528 1.00 91.31 105 VAL A O 1
ATOM 851 N N . VAL A 1 106 ? 21.416 -12.850 -18.310 1.00 90.81 106 VAL A N 1
ATOM 852 C CA . VAL A 1 106 ? 21.099 -11.931 -19.414 1.00 90.81 106 VAL A CA 1
ATOM 853 C C . VAL A 1 106 ? 22.325 -11.137 -19.885 1.00 90.81 106 VAL A C 1
ATOM 855 O O . VAL A 1 106 ? 22.474 -10.864 -21.086 1.00 90.81 106 VAL A O 1
ATOM 858 N N . ASN A 1 107 ? 23.204 -10.741 -18.962 1.00 85.88 107 ASN A N 1
ATOM 859 C CA . ASN A 1 107 ? 24.343 -9.877 -19.274 1.00 85.88 107 ASN A CA 1
ATOM 860 C C . ASN A 1 107 ? 25.590 -10.647 -19.727 1.00 85.88 107 ASN A C 1
ATOM 862 O O . ASN A 1 107 ? 26.309 -10.158 -20.597 1.00 85.88 107 ASN A O 1
ATOM 866 N N . THR A 1 108 ? 25.841 -11.834 -19.173 1.00 78.00 108 THR A N 1
ATOM 867 C CA . THR A 1 108 ? 27.087 -12.592 -19.387 1.00 78.00 108 THR A CA 1
ATOM 868 C C . THR A 1 108 ? 26.945 -13.740 -20.377 1.00 78.00 108 THR A C 1
ATOM 870 O O . THR A 1 108 ? 27.923 -14.080 -21.042 1.00 78.00 108 THR A O 1
ATOM 873 N N . ALA A 1 109 ? 25.755 -14.328 -20.510 1.00 67.00 109 ALA A N 1
ATOM 874 C CA . ALA A 1 109 ? 25.551 -15.491 -21.355 1.00 67.00 109 ALA A CA 1
ATOM 875 C C . ALA A 1 109 ? 24.877 -15.134 -22.686 1.00 67.00 109 ALA A C 1
ATOM 877 O O . ALA A 1 109 ? 24.070 -14.206 -22.796 1.00 67.00 109 ALA A O 1
ATOM 878 N N . CYS A 1 110 ? 25.208 -15.905 -23.720 1.00 75.75 110 CYS A N 1
ATOM 879 C CA . CYS A 1 110 ? 24.418 -15.939 -24.941 1.00 75.75 110 CYS A CA 1
ATOM 880 C C . CYS A 1 110 ? 23.228 -16.872 -24.699 1.00 75.75 110 CYS A C 1
ATOM 882 O O . CYS A 1 110 ? 23.411 -18.058 -24.428 1.00 75.75 110 CYS A O 1
ATOM 884 N N . TYR A 1 111 ? 22.012 -16.351 -24.808 1.00 83.75 111 TYR A N 1
ATOM 885 C CA . TYR A 1 111 ? 20.799 -17.160 -24.859 1.00 83.75 111 TYR A CA 1
ATOM 886 C C . TYR A 1 111 ? 20.261 -17.153 -26.290 1.00 83.75 111 TYR A C 1
ATOM 888 O O . TYR A 1 111 ? 20.348 -16.151 -26.997 1.00 83.75 111 TYR A O 1
ATOM 896 N N . SER A 1 112 ? 19.744 -18.298 -26.733 1.00 84.50 112 SER A N 1
ATOM 897 C CA . SER A 1 112 ? 19.183 -18.466 -28.080 1.00 84.50 112 SER A CA 1
ATOM 898 C C . SER A 1 112 ? 17.664 -18.309 -28.123 1.00 84.50 112 SER A C 1
ATOM 900 O O . SER A 1 112 ? 17.102 -18.136 -29.202 1.00 84.50 112 SER A O 1
ATOM 902 N N . SER A 1 113 ? 17.000 -18.422 -26.969 1.00 92.44 113 SER A N 1
ATOM 903 C CA . SER A 1 113 ? 15.551 -18.283 -26.812 1.00 92.44 113 SER A CA 1
ATOM 904 C C . SER A 1 113 ? 15.150 -18.113 -25.344 1.00 92.44 113 SER A C 1
ATOM 906 O O . SER A 1 113 ? 15.969 -18.364 -24.453 1.00 92.44 113 SER A O 1
ATOM 908 N N . ALA A 1 114 ? 13.887 -17.754 -25.089 1.00 94.31 114 ALA A N 1
ATOM 909 C CA . ALA A 1 114 ? 13.336 -17.637 -23.732 1.00 94.31 114 ALA A CA 1
ATOM 910 C C . ALA A 1 114 ? 13.503 -18.927 -22.895 1.00 94.31 114 ALA A C 1
ATOM 912 O O . ALA A 1 114 ? 13.987 -18.866 -21.767 1.00 94.31 114 ALA A O 1
ATOM 913 N N . GLY A 1 115 ? 13.208 -20.105 -23.457 1.00 95.25 115 GLY A N 1
ATOM 914 C CA . GLY A 1 115 ? 13.385 -21.386 -22.761 1.00 95.25 115 GLY A CA 1
ATOM 915 C C . GLY A 1 115 ? 14.850 -21.724 -22.480 1.00 95.25 115 GLY A C 1
ATOM 916 O O . GLY A 1 115 ? 15.186 -22.204 -21.400 1.00 95.25 115 GLY A O 1
ATOM 917 N N . SER A 1 116 ? 15.766 -21.396 -23.401 1.00 94.25 116 SER A N 1
ATOM 918 C CA . SER A 1 116 ? 17.211 -21.545 -23.152 1.00 94.25 116 SER A CA 1
ATOM 919 C C . SER A 1 116 ? 17.687 -20.669 -21.990 1.00 94.25 116 SER A C 1
ATOM 921 O O . SER A 1 116 ? 18.534 -21.109 -21.215 1.00 94.25 116 SER A O 1
ATOM 923 N N . LEU A 1 117 ? 17.129 -19.465 -21.843 1.00 94.56 117 LEU A N 1
ATOM 924 C CA . LEU A 1 117 ? 17.433 -18.569 -20.730 1.00 94.56 117 LEU A CA 1
ATOM 925 C C . LEU A 1 117 ? 16.963 -19.167 -19.396 1.00 94.56 117 LEU A C 1
ATOM 927 O O . LEU A 1 117 ? 17.752 -19.217 -18.453 1.00 94.56 117 LEU A O 1
ATOM 931 N N . LEU A 1 118 ? 15.736 -19.699 -19.333 1.00 94.94 118 LEU A N 1
ATOM 932 C CA . LEU A 1 118 ? 15.236 -20.370 -18.127 1.00 94.94 118 LEU A CA 1
ATOM 933 C C . LEU A 1 118 ? 16.042 -21.624 -17.762 1.00 94.94 118 LEU A C 1
ATOM 935 O O . LEU A 1 118 ? 16.304 -21.846 -16.583 1.00 94.94 118 LEU A O 1
ATOM 939 N N . ASN A 1 119 ? 16.501 -22.408 -18.745 1.00 93.50 119 ASN A N 1
ATOM 940 C CA . ASN A 1 119 ? 17.373 -23.561 -18.485 1.00 93.50 119 ASN A CA 1
ATOM 941 C C . ASN A 1 119 ? 18.708 -23.125 -17.853 1.00 93.50 119 ASN A C 1
ATOM 943 O O . ASN A 1 119 ? 19.125 -23.687 -16.846 1.00 93.50 119 ASN A O 1
ATOM 947 N N . GLN A 1 120 ? 19.341 -22.072 -18.382 1.00 92.81 120 GLN A N 1
ATOM 948 C CA . GLN A 1 120 ? 20.576 -21.526 -17.802 1.00 92.81 120 GLN A CA 1
ATOM 949 C C . GLN A 1 120 ? 20.353 -20.949 -16.402 1.00 92.81 120 GLN A C 1
ATOM 951 O O . GLN A 1 120 ? 21.214 -21.067 -15.529 1.00 92.81 120 GLN A O 1
ATOM 956 N N . MET A 1 121 ? 19.198 -20.318 -16.178 1.00 93.69 121 MET A N 1
ATOM 957 C CA . MET A 1 121 ? 18.820 -19.844 -14.854 1.00 93.69 121 MET A CA 1
ATOM 958 C C . MET A 1 121 ? 18.659 -21.018 -13.882 1.00 93.69 121 MET A C 1
ATOM 960 O O . MET A 1 121 ? 19.221 -20.957 -12.791 1.00 93.69 121 MET A O 1
ATOM 964 N N . ARG A 1 122 ? 17.985 -22.105 -14.289 1.00 92.69 122 ARG A N 1
ATOM 965 C CA . ARG A 1 122 ? 17.827 -23.328 -13.485 1.00 92.69 122 ARG A CA 1
ATOM 966 C C . ARG A 1 122 ? 19.179 -23.900 -13.075 1.00 92.69 122 ARG A C 1
ATOM 968 O O . ARG A 1 122 ? 19.397 -24.104 -11.887 1.00 92.69 122 ARG A O 1
ATOM 975 N N . GLU A 1 123 ? 20.095 -24.092 -14.023 1.00 90.81 123 GLU A N 1
ATOM 976 C CA . GLU A 1 123 ? 21.435 -24.626 -13.740 1.00 90.81 123 GLU A CA 1
ATOM 977 C C . GLU A 1 123 ? 22.180 -23.786 -12.691 1.00 90.81 123 GLU A C 1
ATOM 979 O O . GLU A 1 123 ? 22.809 -24.321 -11.775 1.00 90.81 123 GLU A O 1
ATOM 984 N N . ARG A 1 124 ? 22.094 -22.454 -12.791 1.00 91.50 124 ARG A N 1
ATOM 985 C CA . ARG A 1 124 ? 22.742 -21.546 -11.836 1.00 91.50 124 ARG A CA 1
ATOM 986 C C . ARG A 1 124 ? 22.063 -21.533 -10.473 1.00 91.50 124 ARG A C 1
ATOM 988 O O . ARG A 1 124 ? 22.773 -21.460 -9.474 1.00 91.50 124 ARG A O 1
ATOM 995 N N . VAL A 1 125 ? 20.734 -21.622 -10.420 1.00 91.69 125 VAL A N 1
ATOM 996 C CA . VAL A 1 125 ? 19.978 -21.725 -9.162 1.00 91.69 125 VAL A CA 1
ATOM 997 C C . VAL A 1 125 ? 20.323 -23.030 -8.447 1.00 91.69 125 VAL A C 1
ATOM 999 O O . VAL A 1 125 ? 20.736 -22.985 -7.291 1.00 91.69 125 VAL A O 1
ATOM 1002 N N . MET A 1 126 ? 20.272 -24.168 -9.146 1.00 88.62 126 MET A N 1
ATOM 1003 C CA . MET A 1 126 ? 20.637 -25.476 -8.585 1.00 88.62 126 MET A CA 1
ATOM 1004 C C . MET A 1 126 ? 22.071 -25.476 -8.056 1.00 88.62 126 MET A C 1
ATOM 1006 O O . MET A 1 126 ? 22.326 -25.919 -6.939 1.00 88.62 126 MET A O 1
ATOM 1010 N N . LYS A 1 127 ? 23.009 -24.900 -8.818 1.00 89.12 127 LYS A N 1
ATOM 1011 C CA . LYS A 1 127 ? 24.404 -24.766 -8.389 1.00 89.12 127 LYS A CA 1
ATOM 1012 C C . LYS A 1 127 ? 24.565 -23.850 -7.174 1.00 89.12 127 LYS A C 1
ATOM 1014 O O . LYS A 1 127 ? 25.369 -24.153 -6.301 1.00 89.12 127 LYS A O 1
ATOM 1019 N N . ALA A 1 128 ? 23.840 -22.733 -7.113 1.00 88.31 128 ALA A N 1
ATOM 1020 C CA . ALA A 1 128 ? 23.909 -21.799 -5.989 1.00 88.31 128 ALA A CA 1
ATOM 1021 C C . ALA A 1 128 ? 23.342 -22.403 -4.694 1.00 88.31 128 ALA A C 1
ATOM 1023 O O . ALA A 1 128 ? 23.853 -22.113 -3.614 1.00 88.31 128 ALA A O 1
ATOM 1024 N N . LEU A 1 129 ? 22.322 -23.255 -4.813 1.00 86.81 129 LEU A N 1
ATOM 1025 C CA . LEU A 1 129 ? 21.670 -23.938 -3.694 1.00 86.81 129 LEU A CA 1
ATOM 1026 C C . LEU A 1 129 ? 22.259 -25.328 -3.397 1.00 86.81 129 LEU A C 1
ATOM 1028 O O . LEU A 1 129 ? 21.807 -25.985 -2.465 1.00 86.81 129 LEU A O 1
ATOM 1032 N N . ASN A 1 130 ? 23.279 -25.763 -4.149 1.00 84.75 130 ASN A N 1
ATOM 1033 C CA . ASN A 1 130 ? 23.873 -27.105 -4.084 1.00 84.75 130 ASN A CA 1
ATOM 1034 C C . ASN A 1 130 ? 22.836 -28.236 -4.169 1.00 84.75 130 ASN A C 1
ATOM 1036 O O . ASN A 1 130 ? 22.953 -29.236 -3.469 1.00 84.75 130 ASN A O 1
ATOM 1040 N N . GLN A 1 131 ? 21.823 -28.071 -5.015 1.00 80.00 131 GLN A N 1
ATOM 1041 C CA . GLN A 1 131 ? 20.794 -29.084 -5.201 1.00 80.00 131 GLN A CA 1
ATOM 1042 C C . GLN A 1 131 ? 21.312 -30.181 -6.139 1.00 80.00 131 GLN A C 1
ATOM 1044 O O . GLN A 1 131 ? 21.713 -29.902 -7.272 1.00 80.00 131 GLN A O 1
ATOM 1049 N N . THR A 1 132 ? 21.307 -31.421 -5.663 1.00 70.38 132 THR A N 1
ATOM 1050 C CA . THR A 1 132 ? 21.743 -32.626 -6.380 1.00 70.38 132 THR A CA 1
ATOM 1051 C C . THR A 1 132 ? 20.576 -33.523 -6.798 1.00 70.38 132 THR A C 1
ATOM 1053 O O . THR A 1 132 ? 20.748 -34.375 -7.670 1.00 70.38 132 THR A O 1
ATOM 1056 N N . GLY A 1 133 ? 19.383 -33.298 -6.235 1.00 66.38 133 GLY A N 1
ATOM 1057 C CA . GLY A 1 133 ? 18.167 -34.043 -6.570 1.00 66.38 133 GLY A CA 1
ATOM 1058 C C . GLY A 1 133 ? 17.886 -35.239 -5.658 1.00 66.38 133 GLY A C 1
ATOM 1059 O O . GLY A 1 133 ? 17.001 -36.036 -5.963 1.00 66.38 133 GLY A O 1
ATOM 1060 N N . GLU A 1 134 ? 18.609 -35.367 -4.543 1.00 70.62 134 GLU A N 1
ATOM 1061 C CA . GLU A 1 134 ? 18.397 -36.421 -3.547 1.00 70.62 134 GLU A CA 1
ATOM 1062 C C . GLU A 1 134 ? 17.105 -36.203 -2.725 1.00 70.62 134 GLU A C 1
ATOM 1064 O O . GLU A 1 134 ? 16.677 -35.074 -2.472 1.00 70.62 134 GLU A O 1
ATOM 1069 N N . ASP A 1 135 ? 16.472 -37.293 -2.267 1.00 57.88 135 ASP A N 1
ATOM 1070 C CA . ASP A 1 135 ? 15.130 -37.287 -1.646 1.00 57.88 135 ASP A CA 1
ATOM 1071 C C . ASP A 1 135 ? 14.995 -36.428 -0.369 1.00 57.88 135 ASP A C 1
ATOM 1073 O O . ASP A 1 135 ? 13.876 -36.090 0.025 1.00 57.88 135 ASP A O 1
ATOM 1077 N N . PHE A 1 136 ? 16.109 -36.050 0.267 1.00 55.47 136 PHE A N 1
ATOM 1078 C CA . PHE A 1 136 ? 16.148 -35.292 1.526 1.00 55.47 136 PHE A CA 1
ATOM 1079 C C . PHE A 1 136 ? 16.624 -33.835 1.382 1.00 55.47 136 PHE A C 1
ATOM 1081 O O . PHE A 1 136 ? 16.786 -33.148 2.393 1.00 55.47 136 PHE A O 1
ATOM 1088 N N . GLU A 1 137 ? 16.839 -33.341 0.162 1.00 65.25 137 GLU A N 1
ATOM 1089 C CA . GLU A 1 137 ? 17.282 -31.961 -0.069 1.00 65.25 137 GLU A CA 1
ATOM 1090 C C . GLU A 1 137 ? 16.131 -30.942 -0.097 1.00 65.25 137 GLU A C 1
ATOM 1092 O O . GLU A 1 137 ? 14.984 -31.251 -0.432 1.00 65.25 137 GLU A O 1
ATOM 1097 N N . GLN A 1 138 ? 16.452 -29.684 0.230 1.00 65.88 138 GLN A N 1
ATOM 1098 C CA . GLN A 1 138 ? 15.535 -28.555 0.064 1.00 65.88 138 GLN A CA 1
ATOM 1099 C C . GLN A 1 138 ? 15.257 -28.304 -1.423 1.00 65.88 138 GLN A C 1
ATOM 1101 O O . GLN A 1 138 ? 16.139 -27.906 -2.185 1.00 65.88 138 GLN A O 1
ATOM 1106 N N . LYS A 1 139 ? 13.996 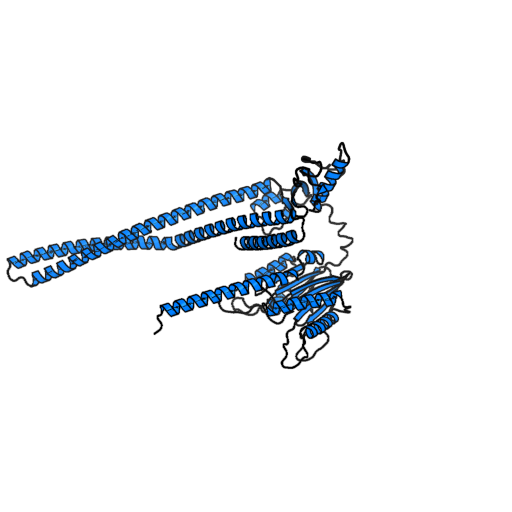-28.488 -1.822 1.00 74.50 139 LYS A N 1
ATOM 1107 C CA . LYS A 1 139 ? 13.502 -28.285 -3.194 1.00 74.50 139 LYS A CA 1
ATOM 1108 C C . LYS A 1 139 ? 13.009 -26.852 -3.421 1.00 74.50 139 LYS A C 1
ATOM 1110 O O . LYS A 1 139 ? 11.955 -26.647 -4.016 1.00 74.50 139 LYS A O 1
ATOM 1115 N N . ASP A 1 140 ? 13.749 -25.870 -2.908 1.00 85.06 140 ASP A N 1
ATOM 1116 C CA . ASP A 1 140 ? 13.439 -24.458 -3.132 1.00 85.06 140 ASP A CA 1
ATOM 1117 C C . ASP A 1 140 ? 13.633 -24.122 -4.617 1.00 85.06 140 ASP A C 1
ATOM 1119 O O . ASP A 1 140 ? 14.651 -24.470 -5.223 1.00 85.06 140 ASP A O 1
ATOM 1123 N N . GLY A 1 141 ? 12.645 -23.463 -5.215 1.00 88.06 141 GLY A N 1
ATOM 1124 C CA . GLY A 1 141 ? 12.636 -23.125 -6.634 1.00 88.06 141 GLY A CA 1
ATOM 1125 C C . GLY A 1 141 ? 11.978 -21.780 -6.911 1.00 88.06 141 GLY A C 1
ATOM 1126 O O . GLY A 1 141 ? 11.457 -21.118 -6.008 1.00 88.06 141 GLY A O 1
ATOM 1127 N N . ILE A 1 142 ? 12.039 -21.371 -8.176 1.00 92.25 142 ILE A N 1
ATOM 1128 C CA . ILE A 1 142 ? 11.448 -20.123 -8.660 1.00 92.25 142 ILE A CA 1
ATOM 1129 C C . ILE A 1 142 ? 10.460 -20.441 -9.781 1.00 92.25 142 ILE A C 1
ATOM 1131 O O . ILE A 1 142 ? 10.825 -21.047 -10.792 1.00 92.25 142 ILE A O 1
ATOM 1135 N N . ASP A 1 143 ? 9.232 -19.982 -9.618 1.00 93.38 143 ASP A N 1
ATOM 1136 C CA . ASP A 1 143 ? 8.189 -20.004 -10.630 1.00 93.38 143 ASP A CA 1
ATOM 1137 C C . ASP A 1 143 ? 8.267 -18.683 -11.387 1.00 93.38 143 ASP A C 1
ATOM 1139 O O . ASP A 1 143 ? 8.372 -17.618 -10.790 1.00 93.38 143 ASP A O 1
ATOM 1143 N N . MET A 1 144 ? 8.278 -18.705 -12.717 1.00 94.25 144 MET A N 1
ATOM 1144 C CA . MET A 1 144 ? 8.575 -17.507 -13.504 1.00 94.25 144 MET A CA 1
ATOM 1145 C C . MET A 1 144 ? 7.855 -17.511 -14.839 1.00 94.25 144 MET A C 1
ATOM 1147 O O . MET A 1 144 ? 7.885 -18.495 -15.568 1.00 94.25 144 MET A O 1
ATOM 1151 N N . ALA A 1 145 ? 7.295 -16.366 -15.200 1.00 95.38 145 ALA A N 1
ATOM 1152 C CA . ALA A 1 145 ? 6.837 -16.049 -16.539 1.00 95.38 145 ALA A CA 1
ATOM 1153 C C . ALA A 1 145 ? 7.851 -15.092 -17.189 1.00 95.38 145 ALA A C 1
ATOM 1155 O O . ALA A 1 145 ? 8.011 -13.957 -16.734 1.00 95.38 145 ALA A O 1
ATOM 1156 N N . LEU A 1 146 ? 8.548 -15.548 -18.236 1.00 96.25 146 LEU A N 1
ATOM 1157 C CA . LEU A 1 146 ? 9.596 -14.795 -18.931 1.00 96.25 146 LEU A CA 1
ATOM 1158 C C . LEU A 1 146 ? 9.187 -14.492 -20.377 1.00 96.25 146 LEU A C 1
ATOM 1160 O O . LEU A 1 146 ? 8.912 -15.404 -21.157 1.00 96.25 146 LEU A O 1
ATOM 1164 N N . CYS A 1 147 ? 9.251 -13.217 -20.757 1.00 94.31 147 CYS A N 1
ATOM 1165 C CA . CYS A 1 147 ? 9.064 -12.747 -22.127 1.00 94.31 147 CYS A CA 1
ATOM 1166 C C . CYS A 1 147 ? 10.327 -12.077 -22.672 1.00 94.31 147 CYS A C 1
ATOM 1168 O O . CYS A 1 147 ? 10.965 -11.278 -21.987 1.00 94.31 147 CYS A O 1
ATOM 1170 N N . ILE A 1 148 ? 10.629 -12.329 -23.945 1.00 94.25 148 ILE A N 1
ATOM 1171 C CA . ILE A 1 148 ? 11.632 -11.609 -24.734 1.00 94.25 148 ILE A CA 1
ATOM 1172 C C . ILE A 1 148 ? 10.922 -11.021 -25.950 1.00 94.25 148 ILE A C 1
ATOM 1174 O O . ILE A 1 148 ? 10.390 -11.753 -26.780 1.00 94.25 148 ILE A O 1
ATOM 1178 N N . ILE A 1 149 ? 10.896 -9.698 -26.063 1.00 90.69 149 ILE A N 1
ATOM 1179 C CA . ILE A 1 149 ? 10.205 -8.980 -27.134 1.00 90.69 149 ILE A CA 1
ATOM 1180 C C . ILE A 1 149 ? 11.235 -8.293 -28.013 1.00 90.69 149 ILE A C 1
ATOM 1182 O O . ILE A 1 149 ? 11.990 -7.437 -27.553 1.00 90.69 149 ILE A O 1
ATOM 1186 N N . ASN A 1 150 ? 11.229 -8.627 -29.298 1.00 88.31 150 ASN A N 1
ATOM 1187 C CA . ASN A 1 150 ? 11.992 -7.896 -30.290 1.00 88.31 150 ASN A CA 1
ATOM 1188 C C . ASN A 1 150 ? 11.253 -6.598 -30.655 1.00 88.31 150 ASN A C 1
ATOM 1190 O O . ASN A 1 150 ? 10.177 -6.614 -31.254 1.00 88.31 150 ASN A O 1
ATOM 1194 N N . ALA A 1 151 ? 11.853 -5.470 -30.293 1.00 79.06 151 ALA A N 1
ATOM 1195 C CA . ALA A 1 151 ? 11.331 -4.130 -30.507 1.00 79.06 151 ALA A CA 1
ATOM 1196 C C . ALA A 1 151 ? 11.265 -3.729 -31.992 1.00 79.06 151 ALA A C 1
ATOM 1198 O O . ALA A 1 151 ? 10.496 -2.853 -32.349 1.00 79.06 151 ALA A O 1
ATOM 1199 N N . GLU A 1 152 ? 12.038 -4.327 -32.897 1.00 81.69 152 GLU A N 1
ATOM 1200 C CA . GLU A 1 152 ? 11.982 -3.926 -34.312 1.00 81.69 152 GLU A CA 1
ATOM 1201 C C . GLU A 1 152 ? 10.816 -4.568 -35.057 1.00 81.69 152 GLU A C 1
ATOM 1203 O O . GLU A 1 152 ? 10.194 -3.929 -35.903 1.00 81.69 152 GLU A O 1
ATOM 1208 N N . ASN A 1 153 ? 10.529 -5.837 -34.765 1.00 84.56 153 ASN A N 1
ATOM 1209 C CA . ASN A 1 153 ? 9.558 -6.621 -35.527 1.00 84.56 153 ASN A CA 1
ATOM 1210 C C . ASN A 1 153 ? 8.348 -7.088 -34.708 1.00 84.56 153 ASN A C 1
ATOM 1212 O O . ASN A 1 153 ? 7.484 -7.761 -35.263 1.00 84.56 153 ASN A O 1
ATOM 1216 N N . GLY A 1 154 ? 8.277 -6.772 -33.412 1.00 82.62 154 GLY A N 1
ATOM 1217 C CA . GLY A 1 154 ? 7.154 -7.129 -32.543 1.00 82.62 154 GLY A CA 1
ATOM 1218 C C . GLY A 1 154 ? 7.017 -8.630 -32.254 1.00 82.62 154 GLY A C 1
ATOM 1219 O O . GLY A 1 154 ? 5.978 -9.060 -31.753 1.00 82.62 154 GLY A O 1
ATOM 1220 N N . LYS A 1 155 ? 8.026 -9.453 -32.568 1.00 92.12 155 LYS A N 1
ATOM 1221 C CA . LYS A 1 155 ? 8.025 -10.877 -32.205 1.00 92.12 155 LYS A CA 1
ATOM 1222 C C . LYS A 1 155 ? 8.296 -11.026 -30.716 1.00 92.12 155 LYS A C 1
ATOM 1224 O O . LYS A 1 155 ? 9.310 -10.538 -30.222 1.00 92.12 155 LYS A O 1
ATOM 1229 N N . MET A 1 156 ? 7.411 -11.735 -30.028 1.00 93.94 156 MET A N 1
ATOM 1230 C CA . MET A 1 156 ? 7.579 -12.110 -28.632 1.00 93.94 156 MET A CA 1
ATOM 1231 C C . MET A 1 156 ? 7.884 -13.601 -28.523 1.00 93.94 156 MET A C 1
ATOM 1233 O O . MET A 1 156 ? 7.178 -14.436 -29.092 1.00 93.94 156 MET A O 1
ATOM 1237 N N . GLU A 1 157 ? 8.922 -13.922 -27.765 1.00 96.50 157 GLU A N 1
ATOM 1238 C CA . GLU A 1 157 ? 9.176 -15.255 -27.240 1.00 96.50 157 GLU A CA 1
ATOM 1239 C C . GLU A 1 157 ? 8.749 -15.315 -25.773 1.00 96.50 157 GLU A C 1
ATOM 1241 O O . GLU A 1 157 ? 9.022 -14.390 -25.012 1.00 96.50 157 GLU A O 1
ATOM 1246 N N . PHE A 1 158 ? 8.101 -16.403 -25.377 1.00 97.25 158 PHE A N 1
ATOM 1247 C CA . PHE A 1 158 ? 7.660 -16.653 -24.012 1.00 97.25 158 PHE A CA 1
ATOM 1248 C C . PHE A 1 158 ? 8.117 -18.032 -23.549 1.00 97.25 158 PHE A C 1
ATOM 1250 O O . PHE A 1 158 ? 8.072 -18.992 -24.318 1.00 97.25 158 PHE A O 1
ATOM 1257 N N . SER A 1 159 ? 8.512 -18.126 -22.286 1.00 97.44 159 SER A N 1
ATOM 1258 C CA . SER A 1 159 ? 8.750 -19.381 -21.582 1.00 97.44 159 SER A CA 1
ATOM 1259 C C . SER A 1 159 ? 8.280 -19.219 -20.141 1.00 97.44 159 SER A C 1
ATOM 1261 O O . SER A 1 159 ? 8.547 -18.187 -19.524 1.00 97.44 159 SER A O 1
ATOM 1263 N N . GLY A 1 160 ? 7.601 -20.230 -19.601 1.00 95.94 160 GLY A N 1
ATOM 1264 C CA . GLY A 1 160 ? 7.051 -20.184 -18.246 1.00 95.94 160 GLY A CA 1
ATOM 1265 C C . GLY A 1 160 ? 7.408 -21.417 -17.421 1.00 95.94 160 GLY A C 1
ATOM 1266 O O . GLY A 1 160 ? 7.283 -22.534 -17.914 1.00 95.94 160 GLY A O 1
ATOM 1267 N N . ALA A 1 161 ? 7.799 -21.207 -16.168 1.00 94.25 161 ALA A N 1
ATOM 1268 C CA . ALA A 1 161 ? 7.933 -22.207 -15.112 1.00 94.25 161 ALA A CA 1
ATOM 1269 C C . ALA A 1 161 ? 6.755 -22.030 -14.146 1.00 94.25 161 ALA A C 1
ATOM 1271 O O . ALA A 1 161 ? 6.708 -21.014 -13.458 1.00 94.25 161 ALA A O 1
ATOM 1272 N N . PHE A 1 162 ? 5.779 -22.947 -14.175 1.00 91.62 162 PHE A N 1
ATOM 1273 C CA . PHE A 1 162 ? 4.481 -22.911 -13.464 1.00 91.62 162 PHE A CA 1
ATOM 1274 C C . PHE A 1 162 ? 3.560 -21.701 -13.721 1.00 91.62 162 PHE A C 1
ATOM 1276 O O . PHE A 1 162 ? 2.338 -21.856 -13.696 1.00 91.62 162 PHE A O 1
ATOM 1283 N N . ASN A 1 163 ? 4.099 -20.542 -14.095 1.00 89.19 163 ASN A N 1
ATOM 1284 C CA . ASN A 1 163 ? 3.357 -19.317 -14.356 1.00 89.19 163 ASN A CA 1
ATOM 1285 C C . ASN A 1 163 ? 3.102 -19.135 -15.864 1.00 89.19 163 ASN A C 1
ATOM 1287 O O . ASN A 1 163 ? 4.053 -18.955 -16.632 1.00 89.19 163 ASN A O 1
ATOM 1291 N N . PRO A 1 164 ? 1.836 -19.205 -16.324 1.00 92.38 164 PRO A N 1
ATOM 1292 C CA . PRO A 1 164 ? 1.480 -18.895 -17.705 1.00 92.38 164 PRO A CA 1
ATOM 1293 C C . PRO A 1 164 ? 1.444 -17.377 -17.938 1.00 92.38 164 PRO A C 1
ATOM 1295 O O . PRO A 1 164 ? 1.459 -16.581 -17.002 1.00 92.38 164 PRO A O 1
ATOM 1298 N N . ALA A 1 165 ? 1.328 -16.970 -19.201 1.00 91.50 165 ALA A N 1
ATOM 1299 C CA . ALA A 1 165 ? 1.088 -15.577 -19.579 1.00 91.50 165 ALA A CA 1
ATOM 1300 C C . ALA A 1 165 ? -0.183 -15.457 -20.418 1.00 91.50 165 ALA A C 1
ATOM 1302 O O . ALA A 1 165 ? -0.556 -16.390 -21.134 1.00 91.50 165 ALA A O 1
ATOM 1303 N N . TYR A 1 166 ? -0.842 -14.300 -20.367 1.00 92.00 166 TYR A N 1
ATOM 1304 C CA . TYR A 1 166 ? -2.005 -14.026 -21.212 1.00 92.00 166 TYR A CA 1
ATOM 1305 C C . TYR A 1 166 ? -1.691 -12.962 -22.249 1.00 92.00 166 TYR A C 1
ATOM 1307 O O . TYR A 1 166 ? -1.064 -11.952 -21.951 1.00 92.00 166 TYR A O 1
ATOM 1315 N N . VAL A 1 167 ? -2.170 -13.177 -23.468 1.00 90.44 167 VAL A N 1
ATOM 1316 C CA . VAL A 1 167 ? -2.144 -12.196 -24.547 1.00 90.44 167 VAL A CA 1
ATOM 1317 C C . VAL A 1 167 ? -3.581 -11.940 -24.962 1.00 90.44 167 VAL A C 1
ATOM 1319 O O . VAL A 1 167 ? -4.289 -12.860 -25.371 1.00 90.44 167 VAL A O 1
ATOM 1322 N N . VAL A 1 168 ? -4.019 -10.695 -24.837 1.00 87.06 168 VAL A N 1
ATOM 1323 C CA . VAL A 1 168 ? -5.346 -10.259 -25.260 1.00 87.06 168 VAL A CA 1
ATOM 1324 C C . VAL A 1 168 ? -5.195 -9.403 -26.499 1.00 87.06 168 VAL A C 1
ATOM 1326 O O . VAL A 1 168 ? -4.624 -8.315 -26.466 1.00 87.06 168 VAL A O 1
ATOM 1329 N N . LYS A 1 169 ? -5.700 -9.949 -27.595 1.00 84.56 169 LYS A N 1
ATOM 1330 C CA . LYS A 1 169 ? -5.887 -9.278 -28.873 1.00 84.56 169 LYS A CA 1
ATOM 1331 C C . LYS A 1 169 ? -7.337 -8.816 -28.954 1.00 84.56 169 LYS A C 1
ATOM 1333 O O . LYS A 1 169 ? -8.184 -9.341 -28.234 1.00 84.56 169 LYS A O 1
ATOM 1338 N N . LYS A 1 170 ? -7.630 -7.895 -29.873 1.00 72.94 170 LYS A N 1
ATOM 1339 C CA . LYS A 1 170 ? -8.941 -7.235 -30.027 1.00 72.94 170 LYS A CA 1
ATOM 1340 C C . LYS A 1 170 ? -10.170 -8.150 -29.858 1.00 72.94 170 LYS A C 1
ATOM 1342 O O . LYS A 1 170 ? -11.108 -7.765 -29.180 1.00 72.94 170 LYS A O 1
ATOM 1347 N N . ASP A 1 171 ? -10.138 -9.365 -30.412 1.00 74.00 171 ASP A N 1
ATOM 1348 C CA . ASP A 1 171 ? -11.240 -10.340 -30.307 1.00 74.00 171 ASP A CA 1
ATOM 1349 C C . ASP A 1 171 ? -10.799 -11.709 -29.746 1.00 74.00 171 ASP A C 1
ATOM 1351 O O . ASP A 1 171 ? -11.579 -12.663 -29.715 1.00 74.00 171 ASP A O 1
ATOM 1355 N N . GLU A 1 172 ? -9.543 -11.845 -29.311 1.00 86.38 172 GLU A N 1
ATOM 1356 C CA . GLU A 1 172 ? -8.950 -13.141 -28.973 1.00 86.38 172 GLU A CA 1
ATOM 1357 C C . GLU A 1 172 ? -8.179 -13.085 -27.654 1.00 86.38 172 GLU A C 1
ATOM 1359 O O . GLU A 1 172 ? -7.304 -12.250 -27.445 1.00 86.38 172 GLU A O 1
ATOM 1364 N N . PHE A 1 173 ? -8.477 -14.028 -26.763 1.00 88.88 173 PHE A N 1
ATOM 1365 C CA . PHE A 1 173 ? -7.722 -14.237 -25.534 1.00 88.88 173 PHE A CA 1
ATOM 1366 C C . PHE A 1 173 ? -6.885 -15.500 -25.682 1.00 88.88 173 PHE A C 1
ATOM 1368 O O . PHE A 1 173 ? -7.435 -16.602 -25.751 1.00 88.88 173 PHE A O 1
ATOM 1375 N N . ILE A 1 174 ? -5.569 -15.337 -25.686 1.00 92.50 174 ILE A N 1
ATOM 1376 C CA . ILE A 1 174 ? -4.596 -16.409 -25.856 1.00 92.50 174 ILE A CA 1
ATOM 1377 C C . ILE A 1 174 ? -3.896 -16.628 -24.519 1.00 92.50 174 ILE A C 1
ATOM 1379 O O . ILE A 1 174 ? -3.309 -15.712 -23.948 1.00 92.50 174 ILE A O 1
ATOM 1383 N N . GLU A 1 175 ? -3.940 -17.856 -24.020 1.00 93.62 175 GLU A N 1
ATOM 1384 C CA . GLU A 1 175 ? -3.101 -18.285 -22.906 1.00 93.62 175 GLU A CA 1
ATOM 1385 C C . GLU A 1 175 ? -1.854 -18.968 -23.458 1.00 93.62 175 GLU A C 1
ATOM 1387 O O . GLU A 1 175 ? -1.953 -19.940 -24.207 1.00 93.62 175 GLU A O 1
ATOM 1392 N N . LEU A 1 176 ? -0.686 -18.454 -23.083 1.00 93.56 176 LEU A N 1
ATOM 1393 C CA . LEU A 1 176 ? 0.591 -19.084 -23.370 1.00 93.56 176 LEU A CA 1
ATOM 1394 C C . LEU A 1 176 ? 0.883 -20.087 -22.245 1.00 93.56 176 LEU A C 1
ATOM 1396 O O . LEU A 1 176 ? 0.978 -19.671 -21.085 1.00 93.56 176 LEU A O 1
ATOM 1400 N N . PRO A 1 177 ? 0.966 -21.395 -22.551 1.00 94.12 177 PRO A N 1
ATOM 1401 C CA . PRO A 1 177 ? 1.139 -22.413 -21.529 1.00 94.12 177 PRO A CA 1
ATOM 1402 C C . PRO A 1 177 ? 2.546 -22.355 -20.929 1.00 94.12 177 PRO A C 1
ATOM 1404 O O . PRO A 1 177 ? 3.486 -21.860 -21.543 1.00 94.12 177 PRO A O 1
ATOM 1407 N N . CYS A 1 178 ? 2.666 -22.870 -19.712 1.00 93.12 178 CYS A N 1
ATOM 1408 C CA . CYS A 1 178 ? 3.913 -22.990 -18.970 1.00 93.12 178 CYS A CA 1
ATOM 1409 C C . CYS A 1 178 ? 4.286 -24.463 -18.785 1.00 93.12 178 CYS A C 1
ATOM 1411 O O . CYS A 1 178 ? 3.426 -25.353 -18.801 1.00 93.12 178 CYS A O 1
ATOM 1413 N N . ASP A 1 179 ? 5.572 -24.716 -18.571 1.00 93.88 179 ASP A N 1
ATOM 1414 C CA . ASP A 1 179 ? 6.052 -26.022 -18.158 1.00 93.88 179 ASP A CA 1
ATOM 1415 C C . ASP A 1 179 ? 5.806 -26.197 -16.656 1.00 93.88 179 ASP A C 1
ATOM 1417 O O . ASP A 1 179 ? 6.082 -25.308 -15.848 1.00 93.88 179 ASP A O 1
ATOM 1421 N N . LYS A 1 180 ? 5.273 -27.359 -16.268 1.00 91.62 180 LYS A N 1
ATOM 1422 C CA . LYS A 1 180 ? 4.914 -27.682 -14.877 1.00 91.62 180 LYS A CA 1
ATOM 1423 C C . LYS A 1 180 ? 6.129 -28.137 -14.068 1.00 91.62 180 LYS A C 1
ATOM 1425 O O . LYS A 1 180 ? 6.152 -29.242 -13.534 1.00 91.62 180 LYS A O 1
ATOM 1430 N N . MET A 1 181 ? 7.161 -27.309 -14.061 1.00 90.75 181 MET A N 1
ATOM 1431 C CA . MET A 1 181 ? 8.417 -27.546 -13.362 1.00 90.75 181 MET A CA 1
ATOM 1432 C C . MET A 1 181 ? 9.026 -26.207 -12.940 1.00 90.75 181 MET A C 1
ATOM 1434 O O . MET A 1 181 ? 8.917 -25.239 -13.700 1.00 90.75 181 MET A O 1
ATOM 1438 N N . PRO A 1 182 ? 9.692 -26.143 -11.775 1.00 91.38 182 PRO A N 1
ATOM 1439 C CA . PRO A 1 182 ? 10.257 -24.900 -11.280 1.00 91.38 182 PRO A CA 1
ATOM 1440 C C . PRO A 1 182 ? 11.607 -24.608 -11.948 1.00 91.38 182 PRO A C 1
ATOM 1442 O O . PRO A 1 182 ? 12.216 -25.448 -12.630 1.00 91.38 182 PRO A O 1
ATOM 1445 N N . ILE A 1 183 ? 12.116 -23.404 -11.716 1.00 91.12 183 ILE A N 1
ATOM 1446 C CA . ILE A 1 183 ? 13.531 -23.076 -11.890 1.00 91.12 183 ILE A CA 1
ATOM 1447 C C . ILE A 1 183 ? 14.253 -23.503 -10.606 1.00 91.12 183 ILE A C 1
ATOM 1449 O O . ILE A 1 183 ? 14.346 -22.751 -9.640 1.00 91.12 183 ILE A O 1
ATOM 1453 N N . GLY A 1 184 ? 14.697 -24.754 -10.605 1.00 88.06 184 GLY A N 1
ATOM 1454 C CA . GLY A 1 184 ? 15.313 -25.483 -9.497 1.00 88.06 184 GLY A CA 1
ATOM 1455 C C . GLY A 1 184 ? 15.228 -26.984 -9.795 1.00 88.06 184 GLY A C 1
ATOM 1456 O O . GLY A 1 184 ? 14.906 -27.359 -10.929 1.00 88.06 184 GLY A O 1
ATOM 1457 N N . VAL A 1 185 ? 15.466 -27.834 -8.796 1.00 82.81 185 VAL A N 1
ATOM 1458 C CA . VAL A 1 185 ? 15.257 -29.289 -8.927 1.00 82.81 185 VAL A CA 1
ATOM 1459 C C . VAL A 1 185 ? 13.775 -29.626 -9.116 1.00 82.81 185 VAL A C 1
ATOM 1461 O O . VAL A 1 185 ? 12.917 -29.169 -8.359 1.00 82.81 185 VAL A O 1
ATOM 1464 N N . ALA A 1 186 ? 13.471 -30.480 -10.098 1.00 70.25 186 ALA A N 1
ATOM 1465 C CA . ALA A 1 186 ? 12.132 -31.028 -10.325 1.00 70.25 186 ALA A CA 1
ATOM 1466 C C . ALA A 1 186 ? 12.021 -32.465 -9.780 1.00 70.25 186 ALA A C 1
ATOM 1468 O O . ALA A 1 186 ? 12.929 -33.269 -9.949 1.00 70.25 186 ALA A O 1
ATOM 1469 N N . ALA A 1 187 ? 10.896 -32.808 -9.141 1.00 55.78 187 ALA A N 1
ATOM 1470 C CA . ALA A 1 187 ? 10.725 -34.098 -8.459 1.00 55.78 187 ALA A CA 1
ATOM 1471 C C . ALA A 1 187 ? 10.422 -35.298 -9.382 1.00 55.78 187 ALA A C 1
ATOM 1473 O O . ALA A 1 187 ? 10.522 -36.432 -8.925 1.00 55.78 187 ALA A O 1
ATOM 1474 N N . GLU A 1 188 ? 10.023 -35.065 -10.638 1.00 57.12 188 GLU A N 1
ATOM 1475 C CA . GLU A 1 188 ? 9.568 -36.129 -11.550 1.00 57.12 188 GLU A CA 1
ATOM 1476 C C . GLU A 1 188 ? 10.482 -36.287 -12.777 1.00 57.12 188 GLU A C 1
ATOM 1478 O O . GLU A 1 188 ? 11.014 -37.373 -12.978 1.00 57.12 188 GLU A O 1
ATOM 1483 N N . GLU A 1 189 ? 10.725 -35.233 -13.573 1.00 60.19 189 GLU A N 1
ATOM 1484 C CA . GLU A 1 189 ? 11.675 -35.256 -14.704 1.00 60.19 189 GLU A CA 1
ATOM 1485 C C . GLU A 1 189 ? 12.225 -33.848 -15.014 1.00 60.19 189 GLU A C 1
ATOM 1487 O O . GLU A 1 189 ? 11.463 -32.887 -15.146 1.00 60.19 189 GLU A O 1
ATOM 1492 N N . GLU A 1 190 ? 13.541 -33.723 -15.217 1.00 69.75 190 GLU A N 1
ATOM 1493 C CA . GLU A 1 190 ? 14.168 -32.487 -15.702 1.00 69.75 190 GLU A CA 1
ATOM 1494 C C . GLU A 1 190 ? 14.128 -32.421 -17.234 1.00 69.75 190 GLU A C 1
ATOM 1496 O O . GLU A 1 190 ? 14.950 -33.009 -17.938 1.00 69.75 190 GLU A O 1
ATOM 1501 N N . LYS A 1 191 ? 13.152 -31.685 -17.771 1.00 84.94 191 LYS A N 1
ATOM 1502 C CA . LYS A 1 191 ? 13.067 -31.369 -19.204 1.00 84.94 191 LYS A CA 1
ATOM 1503 C C . LYS A 1 191 ? 13.543 -29.950 -19.474 1.00 84.94 191 LYS A C 1
ATOM 1505 O O . LYS A 1 191 ? 13.516 -29.090 -18.594 1.00 84.94 191 LYS A O 1
ATOM 1510 N N . SER A 1 192 ? 13.959 -29.693 -20.710 1.00 90.56 192 SER A N 1
ATOM 1511 C CA . SER A 1 192 ? 14.221 -28.328 -21.166 1.00 90.56 192 SER A CA 1
ATOM 1512 C C . SER A 1 192 ? 12.922 -27.528 -21.236 1.00 90.56 192 SER A C 1
ATOM 1514 O O . SER A 1 192 ? 11.919 -28.036 -21.735 1.00 90.56 192 SER A O 1
ATOM 1516 N N . PHE A 1 193 ? 12.958 -26.272 -20.787 1.00 94.81 193 PHE A N 1
ATOM 1517 C CA . PHE A 1 193 ? 11.833 -25.348 -20.939 1.00 94.81 193 PHE A CA 1
ATOM 1518 C C . PHE A 1 193 ? 11.482 -25.090 -22.409 1.00 94.81 193 PHE A C 1
ATOM 1520 O O . PHE A 1 193 ? 12.363 -24.945 -23.266 1.00 94.81 193 PHE A O 1
ATOM 1527 N N . SER A 1 194 ? 10.185 -25.013 -22.684 1.00 95.19 194 SER A N 1
ATOM 1528 C CA . SER A 1 194 ? 9.608 -24.763 -23.997 1.00 95.19 194 SER A CA 1
ATOM 1529 C C . SER A 1 194 ? 9.539 -23.264 -24.315 1.00 95.19 194 SER A C 1
ATOM 1531 O O . SER A 1 194 ? 9.255 -22.431 -23.459 1.00 95.19 194 SER A O 1
ATOM 1533 N N . THR A 1 195 ? 9.798 -22.904 -25.577 1.00 97.12 195 THR A N 1
ATOM 1534 C CA . THR A 1 195 ? 9.675 -21.518 -26.057 1.00 97.12 195 THR A CA 1
ATOM 1535 C C . THR A 1 195 ? 8.460 -21.389 -26.965 1.00 97.12 195 THR A C 1
ATOM 1537 O O . THR A 1 195 ? 8.416 -21.970 -28.052 1.00 97.12 195 THR A O 1
ATOM 1540 N N . HIS A 1 196 ? 7.513 -20.547 -26.572 1.00 96.44 196 HIS A N 1
ATOM 1541 C CA . HIS A 1 196 ? 6.385 -20.133 -27.397 1.00 96.44 196 HIS A CA 1
ATOM 1542 C C . HIS A 1 196 ? 6.725 -18.851 -28.148 1.00 96.44 196 HIS A C 1
ATOM 1544 O O . HIS A 1 196 ? 7.293 -17.923 -27.584 1.00 96.44 196 HIS A O 1
ATOM 1550 N N . ARG A 1 197 ? 6.368 -18.781 -29.432 1.00 95.81 197 ARG A N 1
ATOM 1551 C CA . ARG A 1 197 ? 6.604 -17.605 -30.275 1.00 95.81 197 ARG A CA 1
ATOM 1552 C C . ARG A 1 197 ? 5.280 -17.050 -30.757 1.00 95.81 197 ARG A C 1
ATOM 1554 O O . ARG A 1 197 ? 4.492 -17.780 -31.353 1.00 95.81 197 ARG A O 1
ATOM 1561 N N . ILE A 1 198 ? 5.061 -15.761 -30.540 1.00 92.25 198 ILE A N 1
ATOM 1562 C CA . ILE A 1 198 ? 3.857 -15.066 -30.979 1.00 92.25 198 ILE A CA 1
ATOM 1563 C C . ILE A 1 198 ? 4.221 -13.734 -31.625 1.00 92.25 198 ILE A C 1
ATOM 1565 O O . ILE A 1 198 ? 5.095 -13.001 -31.166 1.00 92.25 198 ILE A O 1
ATOM 1569 N N . GLN A 1 199 ? 3.544 -13.429 -32.727 1.00 91.75 199 GLN A N 1
ATOM 1570 C CA . GLN A 1 199 ? 3.611 -12.117 -33.349 1.00 91.75 199 GLN A CA 1
ATOM 1571 C C . GLN A 1 199 ? 2.601 -11.206 -32.656 1.00 91.75 199 GLN A C 1
ATOM 1573 O O . GLN A 1 199 ? 1.397 -11.484 -32.691 1.00 91.75 199 GLN A O 1
ATOM 1578 N N . LEU A 1 200 ? 3.101 -10.135 -32.048 1.00 85.25 200 LEU A N 1
ATOM 1579 C CA . LEU A 1 200 ? 2.270 -9.098 -31.454 1.00 85.25 200 LEU A CA 1
ATOM 1580 C C . LEU A 1 200 ? 1.953 -8.025 -32.501 1.00 85.25 200 LEU A C 1
ATOM 1582 O O . LEU A 1 200 ? 2.765 -7.743 -33.390 1.00 85.25 200 LEU A O 1
ATOM 1586 N N . GLN A 1 201 ? 0.753 -7.467 -32.398 1.00 81.75 201 GLN A N 1
ATOM 1587 C CA . GLN A 1 201 ? 0.242 -6.369 -33.210 1.00 81.75 201 GLN A CA 1
ATOM 1588 C C . GLN A 1 201 ? 0.062 -5.108 -32.354 1.00 81.75 201 GLN A C 1
ATOM 1590 O O . GLN A 1 201 ? -0.050 -5.211 -31.130 1.00 81.75 201 GLN A O 1
ATOM 1595 N N . PRO A 1 202 ? 0.011 -3.918 -32.982 1.00 73.50 202 PRO A N 1
ATOM 1596 C CA . PRO A 1 202 ? -0.423 -2.699 -32.315 1.00 73.50 202 PRO A CA 1
ATOM 1597 C C . PRO A 1 202 ? -1.717 -2.921 -31.517 1.00 73.50 202 PRO A C 1
ATOM 1599 O O . PRO A 1 202 ? -2.676 -3.442 -32.080 1.00 73.50 202 PRO A O 1
ATOM 1602 N N . GLN A 1 203 ? -1.752 -2.476 -30.257 1.00 76.25 203 GLN A N 1
ATOM 1603 C CA . GLN A 1 203 ? -2.877 -2.600 -29.307 1.00 76.25 203 GLN A CA 1
ATOM 1604 C C . GLN A 1 203 ? -3.054 -3.976 -28.634 1.00 76.25 203 GLN A C 1
ATOM 1606 O O . GLN A 1 203 ? -3.935 -4.114 -27.786 1.00 76.25 203 GLN A O 1
ATOM 1611 N N . ASP A 1 204 ? -2.220 -4.976 -28.937 1.00 83.75 204 ASP A N 1
ATOM 1612 C CA . ASP A 1 204 ? -2.235 -6.242 -28.192 1.00 83.75 204 ASP A CA 1
ATOM 1613 C C . ASP A 1 204 ? -1.741 -6.019 -26.759 1.00 83.75 204 ASP A C 1
ATOM 1615 O O . ASP A 1 204 ? -0.693 -5.403 -26.560 1.00 83.75 204 ASP A O 1
ATOM 1619 N N . THR A 1 205 ? -2.445 -6.571 -25.767 1.00 86.69 205 THR A N 1
ATOM 1620 C CA . THR A 1 205 ? -2.046 -6.478 -24.355 1.00 86.69 205 THR A CA 1
ATOM 1621 C C . THR A 1 205 ? -1.489 -7.799 -23.839 1.00 86.69 205 THR A C 1
ATOM 1623 O O . THR A 1 205 ? -2.140 -8.838 -23.936 1.00 86.69 205 THR A O 1
ATOM 1626 N N . VAL A 1 206 ? -0.292 -7.767 -23.256 1.00 89.50 206 VAL A N 1
ATOM 1627 C CA . VAL A 1 206 ? 0.351 -8.920 -22.611 1.00 89.50 206 VAL A CA 1
ATOM 1628 C C . VAL A 1 206 ? 0.276 -8.769 -21.096 1.00 89.50 206 VAL A C 1
ATOM 1630 O O . VAL A 1 206 ? 0.590 -7.703 -20.572 1.00 89.50 206 VAL A O 1
ATOM 1633 N N . TYR A 1 207 ? -0.103 -9.845 -20.412 1.00 90.00 207 TYR A N 1
ATOM 1634 C CA . TYR A 1 207 ? -0.240 -9.948 -18.964 1.00 90.00 207 TYR A CA 1
ATOM 1635 C C . TYR A 1 207 ? 0.702 -11.032 -18.431 1.00 90.00 207 TYR A C 1
ATOM 1637 O O . TYR A 1 207 ? 0.515 -12.218 -18.720 1.00 90.00 207 TYR A O 1
ATOM 1645 N N . LEU A 1 208 ? 1.686 -10.623 -17.631 1.00 90.50 208 LEU A N 1
ATOM 1646 C CA . LEU A 1 208 ? 2.531 -11.506 -16.822 1.00 90.50 208 LEU A CA 1
ATOM 1647 C C . LEU A 1 208 ? 2.104 -11.397 -15.361 1.00 90.50 208 LEU A C 1
ATOM 1649 O O . LEU A 1 208 ? 1.821 -10.286 -14.911 1.00 90.50 208 LEU A O 1
ATOM 1653 N N . PHE A 1 209 ? 2.047 -12.516 -14.639 1.00 88.69 209 PHE A N 1
ATOM 1654 C CA . PHE A 1 209 ? 1.560 -12.554 -13.260 1.00 88.69 209 PHE A CA 1
ATOM 1655 C C . PHE A 1 209 ? 2.123 -13.733 -12.459 1.00 88.69 209 PHE A C 1
ATOM 1657 O O . PHE A 1 209 ? 2.460 -14.764 -13.041 1.00 88.69 209 PHE A O 1
ATOM 1664 N N . SER A 1 210 ? 2.181 -13.572 -11.136 1.00 86.31 210 SER A N 1
ATOM 1665 C CA . SER A 1 210 ? 2.347 -14.657 -10.159 1.00 86.31 210 SER A CA 1
ATOM 1666 C C . SER A 1 210 ? 0.996 -15.277 -9.764 1.00 86.31 210 SER A C 1
ATOM 1668 O O . SER A 1 210 ? -0.079 -14.791 -10.145 1.00 86.31 210 SER A O 1
ATOM 1670 N N . ASP A 1 211 ? 1.026 -16.388 -9.034 1.00 79.50 211 ASP A N 1
ATOM 1671 C CA . ASP A 1 211 ? -0.150 -17.215 -8.756 1.00 79.50 211 ASP A CA 1
ATOM 1672 C C . ASP A 1 211 ? -1.118 -16.612 -7.722 1.00 79.50 211 ASP A C 1
ATOM 1674 O O . ASP A 1 211 ? -2.319 -16.917 -7.734 1.00 79.50 211 ASP A O 1
ATOM 1678 N N . GLY A 1 212 ? -0.657 -15.697 -6.871 1.00 75.88 212 GLY A N 1
ATOM 1679 C CA . GLY A 1 212 ? -1.429 -15.354 -5.689 1.00 75.88 212 GLY A CA 1
ATOM 1680 C C . GLY A 1 212 ? -2.794 -14.709 -5.990 1.00 75.88 212 GLY A C 1
ATOM 1681 O O . GLY A 1 212 ? -3.694 -14.767 -5.156 1.00 75.88 212 GLY A O 1
ATOM 1682 N N . PHE A 1 213 ? -2.993 -14.068 -7.159 1.00 75.31 213 PHE A N 1
ATOM 1683 C CA . PHE A 1 213 ? -4.188 -13.238 -7.397 1.00 75.31 213 PHE A CA 1
ATOM 1684 C C . PHE A 1 213 ? -5.355 -14.178 -7.646 1.00 75.31 213 PHE A C 1
ATOM 1686 O O . PHE A 1 213 ? -6.500 -13.947 -7.261 1.00 75.31 213 PHE A O 1
ATOM 1693 N N . VAL A 1 214 ? -5.019 -15.286 -8.294 1.00 78.25 214 VAL A N 1
ATOM 1694 C CA . VAL A 1 214 ? -5.875 -16.426 -8.540 1.00 78.25 214 VAL A CA 1
ATOM 1695 C C . VAL A 1 214 ? -6.194 -17.153 -7.235 1.00 78.25 214 VAL A C 1
ATOM 1697 O O . VAL A 1 214 ? -7.317 -17.649 -7.069 1.00 78.25 214 VAL A O 1
ATOM 1700 N N . ASP A 1 215 ? -5.237 -17.161 -6.312 1.00 74.81 215 ASP A N 1
ATOM 1701 C CA . ASP A 1 215 ? -5.303 -17.833 -5.022 1.00 74.81 215 ASP A CA 1
ATOM 1702 C C . ASP A 1 215 ? -5.886 -16.992 -3.879 1.00 74.81 215 ASP A C 1
ATOM 1704 O O . ASP A 1 215 ? -6.200 -17.545 -2.821 1.00 74.81 215 ASP A O 1
ATOM 1708 N N . GLN A 1 216 ? -6.154 -15.705 -4.116 1.00 74.31 216 GLN A N 1
ATOM 1709 C CA . GLN A 1 216 ? -6.843 -14.818 -3.182 1.00 74.31 216 GLN A CA 1
ATOM 1710 C C . GLN A 1 216 ? -8.221 -15.391 -2.809 1.00 74.31 216 GLN A C 1
ATOM 1712 O O . GLN A 1 216 ? -8.975 -15.765 -3.707 1.00 74.31 216 GLN A O 1
ATOM 1717 N N . PHE A 1 217 ? -8.579 -15.443 -1.516 1.00 71.88 217 PHE A N 1
ATOM 1718 C CA . PHE A 1 217 ? -9.911 -15.812 -1.019 1.00 71.88 217 PHE A CA 1
ATOM 1719 C C . PHE A 1 217 ? -10.720 -14.555 -0.680 1.00 71.88 217 PHE A C 1
ATOM 1721 O O . PHE A 1 217 ? -10.177 -13.519 -0.293 1.00 71.88 217 PHE A O 1
ATOM 1728 N N . GLY A 1 218 ? -12.041 -14.648 -0.824 1.00 70.25 218 GLY A N 1
ATOM 1729 C CA . GLY A 1 218 ? -12.953 -13.544 -0.544 1.00 70.25 218 GLY A CA 1
ATOM 1730 C C . GLY A 1 218 ? -14.323 -13.713 -1.192 1.00 70.25 218 GLY A C 1
ATOM 1731 O O . GLY A 1 218 ? -14.764 -14.826 -1.494 1.00 70.25 218 GLY A O 1
ATOM 1732 N N . GLY A 1 219 ? -15.038 -12.598 -1.362 1.00 65.75 219 GLY A N 1
ATOM 1733 C CA . GLY A 1 219 ? -16.457 -12.609 -1.711 1.00 65.75 219 GLY A CA 1
ATOM 1734 C C . GLY A 1 219 ? -17.339 -13.022 -0.527 1.00 65.75 219 GLY A C 1
ATOM 1735 O O . GLY A 1 219 ? -16.859 -13.240 0.581 1.00 65.75 219 GLY A O 1
ATOM 1736 N N . GLN A 1 220 ? -18.652 -13.135 -0.747 1.00 60.69 220 GLN A N 1
ATOM 1737 C CA . GLN A 1 220 ? -19.603 -13.477 0.327 1.00 60.69 220 GLN A CA 1
ATOM 1738 C C . GLN A 1 220 ? -19.366 -14.870 0.932 1.00 60.69 220 GLN A C 1
ATOM 1740 O O . GLN A 1 220 ? -19.698 -15.093 2.089 1.00 60.69 220 GLN A O 1
ATOM 1745 N N . GLU A 1 221 ? -18.775 -15.782 0.159 1.00 67.31 221 GLU A N 1
ATOM 1746 C CA . GLU A 1 221 ? -18.554 -17.182 0.541 1.00 67.31 221 GLU A CA 1
ATOM 1747 C C . GLU A 1 221 ? -17.082 -17.503 0.856 1.00 67.31 221 GLU A C 1
ATOM 1749 O O . GLU A 1 221 ? -16.754 -18.668 1.067 1.00 67.31 221 GLU A O 1
ATOM 1754 N N . GLY A 1 222 ? -16.180 -16.509 0.836 1.00 68.38 222 GLY A N 1
ATOM 1755 C CA . GLY A 1 222 ? -14.758 -16.708 1.147 1.00 68.38 222 GLY A CA 1
ATOM 1756 C C . GLY A 1 222 ? -14.051 -17.725 0.241 1.00 68.38 222 GLY A C 1
ATOM 1757 O O . GLY A 1 222 ? -13.205 -18.476 0.711 1.00 68.38 222 GLY A O 1
ATOM 1758 N N . LYS A 1 223 ? -14.413 -17.807 -1.046 1.00 75.19 223 LYS A N 1
ATOM 1759 C CA . LYS A 1 223 ? -13.840 -18.768 -2.013 1.00 75.19 223 LYS A CA 1
ATOM 1760 C C . LYS A 1 223 ? -12.626 -18.170 -2.721 1.00 75.19 223 LYS A C 1
ATOM 1762 O O . LYS A 1 223 ? -12.544 -16.957 -2.826 1.00 75.19 223 LYS A O 1
ATOM 1767 N N . LYS A 1 224 ? -11.728 -19.008 -3.260 1.00 77.12 224 LYS A N 1
ATOM 1768 C CA . LYS A 1 224 ? -10.624 -18.559 -4.134 1.00 77.12 224 LYS A CA 1
ATOM 1769 C C . LYS A 1 224 ? -11.139 -17.868 -5.403 1.00 77.12 224 LYS A C 1
ATOM 1771 O O . LYS A 1 224 ? -12.177 -18.273 -5.937 1.00 77.12 224 LYS A O 1
ATOM 1776 N N . PHE A 1 225 ? -10.387 -16.900 -5.926 1.00 79.12 225 PHE A N 1
ATOM 1777 C CA . PHE A 1 225 ? -10.747 -16.147 -7.130 1.00 79.12 225 PHE A CA 1
ATOM 1778 C C . PHE A 1 225 ? -10.757 -17.022 -8.397 1.00 79.12 225 PHE A C 1
ATOM 1780 O O . PHE A 1 225 ? -11.695 -16.933 -9.198 1.00 79.12 225 PHE A O 1
ATOM 1787 N N . LYS A 1 226 ? -9.798 -17.954 -8.507 1.00 83.38 226 LYS A N 1
ATOM 1788 C CA . LYS A 1 226 ? -9.630 -18.962 -9.575 1.00 83.38 226 LYS A CA 1
ATOM 1789 C C . LYS A 1 226 ? -9.355 -18.386 -10.972 1.00 83.38 226 LYS A C 1
ATOM 1791 O O . LYS A 1 226 ? -9.856 -17.334 -11.369 1.00 83.38 226 LYS A O 1
ATOM 1796 N N . TYR A 1 227 ? -8.627 -19.162 -11.784 1.00 83.75 227 TYR A N 1
ATOM 1797 C CA . TYR A 1 227 ? -8.181 -18.747 -13.121 1.00 83.75 227 TYR A CA 1
ATOM 1798 C C . TYR A 1 227 ? -9.336 -18.366 -14.057 1.00 83.75 227 TYR A C 1
ATOM 1800 O O . TYR A 1 227 ? -9.187 -17.486 -14.898 1.00 83.75 227 TYR A O 1
ATOM 1808 N N . LYS A 1 228 ? -10.518 -18.979 -13.908 1.00 85.31 228 LYS A N 1
ATOM 1809 C CA . LYS A 1 228 ? -11.691 -18.648 -14.735 1.00 85.31 228 LYS A CA 1
ATOM 1810 C C . LYS A 1 228 ? -12.138 -17.192 -14.548 1.00 85.31 228 LYS A C 1
ATOM 1812 O O . LYS A 1 228 ? -12.365 -16.494 -15.533 1.00 85.31 228 LYS A O 1
ATOM 1817 N N . SER A 1 229 ? -12.257 -16.732 -13.302 1.00 83.50 229 SER A N 1
ATOM 1818 C CA . SER A 1 229 ? -12.657 -15.351 -12.993 1.00 83.50 229 SER A CA 1
ATOM 1819 C C . SER A 1 229 ? -11.573 -14.360 -13.403 1.00 83.50 229 SER A C 1
ATOM 1821 O O . SER A 1 229 ? -11.874 -13.274 -13.887 1.00 83.50 229 SER A O 1
ATOM 1823 N N . PHE A 1 230 ? -10.316 -14.770 -13.257 1.00 84.38 230 PHE A N 1
ATOM 1824 C CA . PHE A 1 230 ? -9.141 -13.997 -13.628 1.00 84.38 230 PHE A CA 1
ATOM 1825 C C . PHE A 1 230 ? -9.032 -13.734 -15.127 1.00 84.38 230 PHE A C 1
ATOM 1827 O O . PHE A 1 230 ? -8.881 -12.588 -15.542 1.00 84.38 230 PHE A O 1
ATOM 1834 N N . ARG A 1 231 ? -9.264 -14.752 -15.958 1.00 87.06 231 ARG A N 1
ATOM 1835 C CA . ARG A 1 231 ? -9.364 -14.572 -17.414 1.00 87.06 231 ARG A CA 1
ATOM 1836 C C . ARG A 1 231 ? -10.494 -13.619 -17.796 1.00 87.06 231 ARG A C 1
ATOM 1838 O O . ARG A 1 231 ? -10.308 -12.752 -18.641 1.00 87.06 231 ARG A O 1
ATOM 1845 N N . ASN A 1 232 ? -11.663 -13.763 -17.167 1.00 85.75 232 ASN A N 1
ATOM 1846 C CA . ASN A 1 232 ? -12.807 -12.889 -17.436 1.00 85.75 232 ASN A CA 1
ATOM 1847 C C . ASN A 1 232 ? -12.534 -11.433 -17.040 1.00 85.75 232 ASN A C 1
ATOM 1849 O O . ASN A 1 232 ? -13.011 -10.527 -17.717 1.00 85.75 232 ASN A O 1
ATOM 1853 N N . LEU A 1 233 ? -11.761 -11.209 -15.974 1.00 86.25 233 LEU A N 1
ATOM 1854 C CA . LEU A 1 233 ? -11.350 -9.873 -15.560 1.00 86.25 233 LEU A CA 1
ATOM 1855 C C . LEU A 1 233 ? -10.507 -9.202 -16.645 1.00 86.25 233 LEU A C 1
ATOM 1857 O O . LEU A 1 233 ? -10.869 -8.113 -17.075 1.00 86.25 233 LEU A O 1
ATOM 1861 N N . PHE A 1 234 ? -9.459 -9.866 -17.144 1.00 85.25 234 PHE A N 1
ATOM 1862 C CA . PHE A 1 234 ? -8.614 -9.297 -18.201 1.00 85.25 234 PHE A CA 1
ATOM 1863 C C . PHE A 1 234 ? -9.362 -9.073 -19.508 1.00 85.25 234 PHE A C 1
ATOM 1865 O O . PHE A 1 234 ? -9.251 -8.000 -20.093 1.00 85.25 234 PHE A O 1
ATOM 1872 N N . LYS A 1 235 ? -10.234 -10.008 -19.900 1.00 85.00 235 LYS A N 1
ATOM 1873 C CA . LYS A 1 235 ? -11.146 -9.793 -21.033 1.00 85.00 235 LYS A CA 1
ATOM 1874 C C . LYS A 1 235 ? -11.994 -8.528 -20.874 1.00 85.00 235 LYS A C 1
ATOM 1876 O O . LYS A 1 235 ? -12.254 -7.860 -21.862 1.00 85.00 235 LYS A O 1
ATOM 1881 N N . GLY A 1 236 ? -12.405 -8.182 -19.654 1.00 83.56 236 GLY A N 1
ATOM 1882 C CA . GLY A 1 236 ? -13.254 -7.018 -19.392 1.00 83.56 236 GLY A CA 1
ATOM 1883 C C . GLY A 1 236 ? -12.525 -5.685 -19.206 1.00 83.56 236 GLY A C 1
ATOM 1884 O O . GLY A 1 236 ? -13.194 -4.656 -19.210 1.00 83.56 236 GLY A O 1
ATOM 1885 N N . ILE A 1 237 ? -11.202 -5.678 -19.003 1.00 85.94 237 ILE A N 1
ATOM 1886 C CA . ILE A 1 237 ? -10.446 -4.440 -18.727 1.00 85.94 237 ILE A CA 1
ATOM 1887 C C . ILE A 1 237 ? -9.417 -4.086 -19.802 1.00 85.94 237 ILE A C 1
ATOM 1889 O O . ILE A 1 237 ? -8.949 -2.957 -19.798 1.00 85.94 237 ILE A O 1
ATOM 1893 N N . HIS A 1 238 ? -9.072 -4.998 -20.714 1.00 80.62 238 HIS A N 1
ATOM 1894 C CA . HIS A 1 238 ? -7.961 -4.810 -21.657 1.00 80.62 238 HIS A CA 1
ATOM 1895 C C . HIS A 1 238 ? -8.062 -3.584 -22.583 1.00 80.62 238 HIS A C 1
ATOM 1897 O O . HIS A 1 238 ? -7.033 -3.077 -23.014 1.00 80.62 238 HIS A O 1
ATOM 1903 N N . GLU A 1 239 ? -9.270 -3.094 -22.871 1.00 81.50 239 GLU A N 1
ATOM 1904 C CA . GLU A 1 239 ? -9.485 -1.890 -23.692 1.00 81.50 239 GLU A CA 1
ATOM 1905 C C . GLU A 1 239 ? -9.301 -0.577 -22.912 1.00 81.50 239 GLU A C 1
ATOM 1907 O O . GLU A 1 239 ? -9.259 0.500 -23.506 1.00 81.50 239 GLU A O 1
ATOM 1912 N N . LEU A 1 240 ? -9.225 -0.643 -21.580 1.00 83.75 240 LEU A N 1
ATOM 1913 C CA . LEU A 1 240 ? -9.015 0.529 -20.734 1.00 83.75 240 LEU A CA 1
ATOM 1914 C C . LEU A 1 240 ? -7.550 0.977 -20.783 1.00 83.75 240 LEU A C 1
ATOM 1916 O O . LEU A 1 240 ? -6.655 0.187 -21.098 1.00 83.75 240 LEU A O 1
ATOM 1920 N N . SER A 1 241 ? -7.290 2.231 -20.403 1.00 82.62 241 SER A N 1
ATOM 1921 C CA . SER A 1 241 ? -5.917 2.716 -20.246 1.00 82.62 241 SER A CA 1
ATOM 1922 C C . SER A 1 241 ? -5.153 1.875 -19.215 1.00 82.62 241 SER A C 1
ATOM 1924 O O . SER A 1 241 ? -5.748 1.286 -18.311 1.00 82.62 241 SER A O 1
ATOM 1926 N N . MET A 1 242 ? -3.825 1.817 -19.321 1.00 80.12 242 MET A N 1
ATOM 1927 C CA . MET A 1 242 ? -2.996 1.038 -18.392 1.00 80.12 242 MET A CA 1
ATOM 1928 C C . MET A 1 242 ? -3.210 1.444 -16.924 1.00 80.12 242 MET A C 1
ATOM 1930 O O . MET A 1 242 ? -3.277 0.584 -16.044 1.00 80.12 242 MET A O 1
ATOM 1934 N N . GLU A 1 243 ? -3.400 2.737 -16.651 1.00 80.69 243 GLU A N 1
ATOM 1935 C CA . GLU A 1 243 ? -3.706 3.208 -15.295 1.00 80.69 243 GLU A CA 1
ATOM 1936 C C . GLU A 1 243 ? -5.125 2.802 -14.858 1.00 80.69 243 GLU A C 1
ATOM 1938 O O . GLU A 1 243 ? -5.309 2.329 -13.737 1.00 80.69 243 GLU A O 1
ATOM 1943 N N . ASP A 1 244 ? -6.120 2.862 -15.748 1.00 81.69 244 ASP A N 1
ATOM 1944 C CA . ASP A 1 244 ? -7.485 2.410 -15.440 1.00 81.69 244 ASP A CA 1
ATOM 1945 C C . ASP A 1 244 ? -7.556 0.897 -15.191 1.00 81.69 244 ASP A C 1
ATOM 1947 O O . ASP A 1 244 ? -8.290 0.440 -14.311 1.00 81.69 244 ASP A O 1
ATOM 1951 N N . GLN A 1 245 ? -6.779 0.097 -15.931 1.00 81.50 245 GLN A N 1
ATOM 1952 C CA . GLN A 1 245 ? -6.648 -1.344 -15.697 1.00 81.50 245 GLN A CA 1
ATOM 1953 C C . GLN A 1 245 ? -6.084 -1.617 -14.300 1.00 81.50 245 GLN A C 1
ATOM 1955 O O . GLN A 1 245 ? -6.645 -2.416 -13.544 1.00 81.50 245 GLN A O 1
ATOM 1960 N N . LYS A 1 246 ? -5.019 -0.905 -13.921 1.00 84.25 246 LYS A N 1
ATOM 1961 C CA . LYS A 1 246 ? -4.417 -0.969 -12.585 1.00 84.25 246 LYS A CA 1
ATOM 1962 C C . LYS A 1 246 ? -5.402 -0.558 -11.488 1.00 84.25 246 LYS A C 1
ATOM 1964 O O . LYS A 1 246 ? -5.513 -1.255 -10.475 1.00 84.25 246 LYS A O 1
ATOM 1969 N N . ASN A 1 247 ? -6.159 0.517 -11.699 1.00 81.69 247 ASN A N 1
ATOM 1970 C CA . ASN A 1 247 ? -7.190 0.986 -10.773 1.00 81.69 247 ASN A CA 1
ATOM 1971 C C . ASN A 1 247 ? -8.342 -0.021 -10.651 1.00 81.69 247 ASN A C 1
ATOM 1973 O O . ASN A 1 247 ? -8.807 -0.319 -9.553 1.00 81.69 247 ASN A O 1
ATOM 1977 N N . LYS A 1 248 ? -8.777 -0.640 -11.752 1.00 81.06 248 LYS A N 1
ATOM 19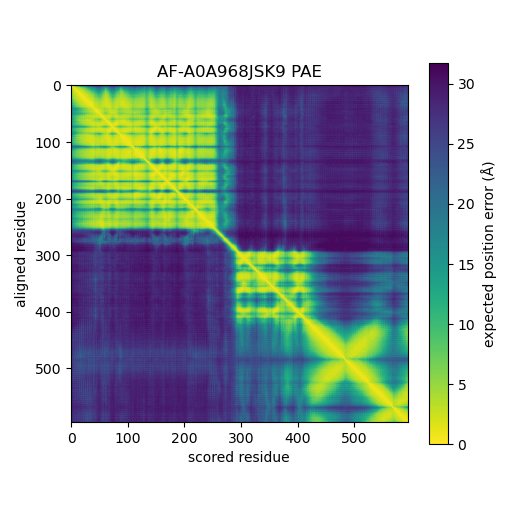78 C CA . LYS A 1 248 ? -9.780 -1.714 -11.716 1.00 81.06 248 LYS A CA 1
ATOM 1979 C C . LYS A 1 248 ? -9.296 -2.928 -10.929 1.00 81.06 248 LYS A C 1
ATOM 1981 O O . LYS A 1 248 ? -10.081 -3.486 -10.161 1.00 81.06 248 LYS A O 1
ATOM 1986 N N . LEU A 1 249 ? -8.033 -3.324 -11.085 1.00 80.56 249 LEU A N 1
ATOM 1987 C CA . LEU A 1 249 ? -7.432 -4.419 -10.316 1.00 80.56 249 LEU A CA 1
ATOM 1988 C C . LEU A 1 249 ? -7.376 -4.088 -8.820 1.00 80.56 249 LEU A C 1
ATOM 1990 O O . LEU A 1 249 ? -7.785 -4.912 -7.998 1.00 80.56 249 LEU A O 1
ATOM 1994 N N . SER A 1 250 ? -6.959 -2.868 -8.464 1.00 77.31 250 SER A N 1
ATOM 1995 C CA . SER A 1 250 ? -6.894 -2.419 -7.069 1.00 77.31 250 SER A CA 1
ATOM 1996 C C . SER A 1 250 ? -8.284 -2.372 -6.421 1.00 77.31 250 SER A C 1
ATOM 1998 O O . SER A 1 250 ? -8.497 -2.957 -5.358 1.00 77.31 250 SER A O 1
ATOM 2000 N N . ILE A 1 251 ? -9.269 -1.777 -7.100 1.00 74.69 251 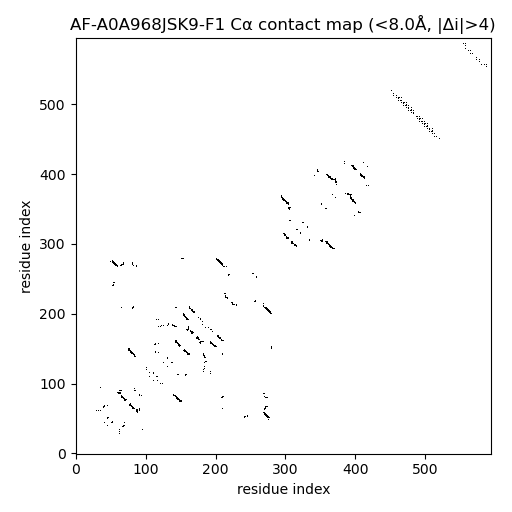ILE A N 1
ATOM 2001 C CA . ILE A 1 251 ? -10.665 -1.708 -6.653 1.00 74.69 251 ILE A CA 1
ATOM 2002 C C . ILE A 1 251 ? -11.246 -3.111 -6.490 1.00 74.69 251 ILE A C 1
ATOM 2004 O O . ILE A 1 251 ? -11.942 -3.366 -5.506 1.00 74.69 251 ILE A O 1
ATOM 2008 N N . ARG A 1 252 ? -10.968 -4.030 -7.423 1.00 72.12 252 ARG A N 1
ATOM 2009 C CA . ARG A 1 252 ? -11.497 -5.398 -7.379 1.00 72.12 252 ARG A CA 1
ATOM 2010 C C . ARG A 1 252 ? -11.004 -6.165 -6.153 1.00 72.12 252 ARG A C 1
ATOM 2012 O O . ARG A 1 252 ? -11.805 -6.887 -5.556 1.00 72.12 252 ARG A O 1
ATOM 2019 N N . LEU A 1 253 ? -9.745 -5.964 -5.763 1.00 66.81 253 LEU A N 1
ATOM 2020 C CA . LEU A 1 253 ? -9.166 -6.531 -4.543 1.00 66.81 253 LEU A CA 1
ATOM 2021 C C . LEU A 1 253 ? -9.718 -5.867 -3.268 1.00 66.81 253 LEU A C 1
ATOM 2023 O O . LEU A 1 253 ? -10.030 -6.566 -2.307 1.00 66.81 253 LEU A O 1
ATOM 2027 N N . ILE A 1 254 ? -9.918 -4.543 -3.266 1.00 57.75 254 ILE A N 1
ATOM 2028 C CA . ILE A 1 254 ? -10.386 -3.787 -2.087 1.00 57.75 254 ILE A CA 1
ATOM 2029 C C . ILE A 1 254 ? -11.893 -3.980 -1.819 1.00 57.75 254 ILE A C 1
ATOM 2031 O O . ILE A 1 254 ? -12.296 -4.265 -0.693 1.00 57.75 254 ILE A O 1
ATOM 2035 N N . HIS A 1 255 ? -12.754 -3.843 -2.833 1.00 46.78 255 HIS A N 1
ATOM 2036 C CA . HIS A 1 255 ? -14.211 -3.733 -2.641 1.00 46.78 255 HIS A CA 1
ATOM 2037 C C . HIS A 1 255 ? -14.939 -5.064 -2.441 1.00 46.78 255 HIS A C 1
ATOM 2039 O O . HIS A 1 255 ? -16.040 -5.090 -1.895 1.00 46.78 255 HIS A O 1
ATOM 2045 N N . GLY A 1 256 ? -14.386 -6.194 -2.882 1.00 45.78 256 GLY A N 1
ATOM 2046 C CA . GLY A 1 256 ? -15.150 -7.445 -2.866 1.00 45.78 256 GLY A CA 1
ATOM 2047 C C . GLY A 1 256 ? -15.163 -8.197 -1.526 1.00 45.78 256 GLY A C 1
ATOM 2048 O O . GLY A 1 256 ? -15.419 -9.398 -1.551 1.00 45.78 256 GLY A O 1
ATOM 2049 N N . LYS A 1 257 ? -14.864 -7.557 -0.381 1.00 43.06 257 LYS A N 1
ATOM 2050 C CA . LYS A 1 257 ? -14.561 -8.260 0.889 1.00 43.06 257 LYS A CA 1
ATOM 2051 C C . LYS A 1 257 ? -13.465 -9.335 0.709 1.00 43.06 257 LYS A C 1
ATOM 2053 O O . LYS A 1 257 ? -13.503 -10.370 1.362 1.00 43.06 257 LYS A O 1
ATOM 2058 N N . TRP A 1 258 ? -12.509 -9.117 -0.204 1.00 45.25 258 TRP A N 1
ATOM 2059 C CA . TRP A 1 258 ? -11.319 -9.979 -0.372 1.00 45.25 258 TRP A CA 1
ATOM 2060 C C . TRP A 1 258 ? -10.174 -9.570 0.566 1.00 45.25 258 TRP A C 1
ATOM 2062 O O . TRP A 1 258 ? -9.128 -10.208 0.584 1.00 45.25 258 TRP A O 1
ATOM 2072 N N . ILE A 1 259 ? -10.407 -8.547 1.394 1.00 38.38 259 ILE A N 1
ATOM 2073 C CA . ILE A 1 259 ? -9.595 -8.173 2.550 1.00 38.38 259 ILE A CA 1
ATOM 2074 C C . ILE A 1 259 ? -10.565 -8.100 3.733 1.00 38.38 259 ILE A C 1
ATOM 2076 O O . ILE A 1 259 ? -11.352 -7.157 3.844 1.00 38.38 259 ILE A O 1
ATOM 2080 N N . ILE 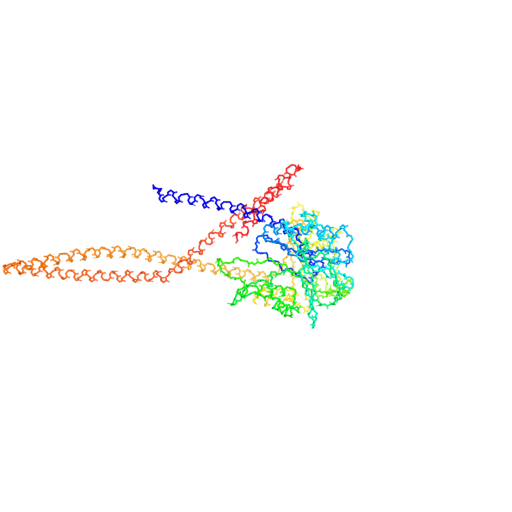A 1 260 ? -10.593 -9.137 4.572 1.00 30.81 260 ILE A N 1
ATOM 2081 C CA . ILE A 1 260 ? -11.442 -9.155 5.767 1.00 30.81 260 ILE A CA 1
ATOM 2082 C C . ILE A 1 260 ? -10.691 -8.521 6.940 1.00 30.81 260 ILE A C 1
ATOM 2084 O O . ILE A 1 260 ? -9.555 -8.866 7.257 1.00 30.81 260 ILE A O 1
ATOM 2088 N N . HIS A 1 261 ? -11.389 -7.577 7.565 1.00 25.78 261 HIS A N 1
ATOM 2089 C CA . HIS A 1 261 ? -11.180 -7.075 8.915 1.00 25.78 261 HIS A CA 1
ATOM 2090 C C . HIS A 1 261 ? -10.887 -8.186 9.938 1.00 25.78 261 HIS A C 1
ATOM 2092 O O . HIS A 1 261 ? -11.647 -9.138 10.046 1.00 25.78 261 HIS A O 1
ATOM 2098 N N . ASN A 1 262 ? -9.901 -7.917 10.795 1.00 25.27 262 ASN A N 1
ATOM 2099 C CA . ASN A 1 262 ? -9.665 -8.500 12.119 1.00 25.27 262 ASN A CA 1
ATOM 2100 C C . ASN A 1 262 ? -9.386 -10.012 12.243 1.00 25.27 262 ASN A C 1
ATOM 2102 O O . ASN A 1 262 ? -10.255 -10.847 12.052 1.00 25.27 262 ASN A O 1
ATOM 2106 N N . TRP A 1 263 ? -8.164 -10.279 12.729 1.00 25.45 263 TRP A N 1
ATOM 2107 C CA . TRP A 1 263 ? -7.735 -11.348 13.641 1.00 25.45 263 TRP A CA 1
ATOM 2108 C C . TRP A 1 263 ? -8.221 -12.775 13.324 1.00 25.45 263 TRP A C 1
ATOM 2110 O O . TRP A 1 263 ? -9.379 -13.117 13.513 1.00 25.45 263 TRP A O 1
ATOM 2120 N N . MET A 1 264 ? -7.251 -13.634 12.978 1.00 24.52 264 MET A N 1
ATOM 2121 C CA . MET A 1 264 ? -7.363 -15.084 12.735 1.00 24.52 264 MET A CA 1
ATOM 2122 C C . MET A 1 264 ? -7.941 -15.509 11.380 1.00 24.52 264 MET A C 1
ATOM 2124 O O . MET A 1 264 ? -9.006 -16.109 11.309 1.00 24.52 264 MET A O 1
ATOM 2128 N N . THR A 1 265 ? -7.158 -15.352 10.309 1.00 21.23 265 THR A N 1
ATOM 2129 C CA . THR A 1 265 ? -6.797 -16.475 9.414 1.00 21.23 265 THR A CA 1
ATOM 2130 C C . THR A 1 265 ? -5.648 -16.049 8.497 1.00 21.23 265 THR A C 1
ATOM 2132 O O . THR A 1 265 ? -5.753 -15.094 7.736 1.00 21.23 265 THR A O 1
ATOM 2135 N N . TYR A 1 266 ? -4.513 -16.733 8.631 1.00 26.45 266 TYR A N 1
ATOM 2136 C CA . TYR A 1 266 ? -3.311 -16.563 7.820 1.00 26.45 266 TYR A CA 1
ATOM 2137 C C . TYR A 1 266 ? -3.497 -17.240 6.463 1.00 26.45 266 TYR A C 1
ATOM 2139 O O . TYR A 1 266 ? -3.840 -18.416 6.464 1.00 26.45 266 TYR A O 1
ATOM 2147 N N . LEU A 1 267 ? -3.229 -16.526 5.361 1.00 25.59 267 LEU A N 1
ATOM 2148 C CA . LEU A 1 267 ? -2.716 -17.004 4.056 1.00 25.59 267 LEU A CA 1
ATOM 2149 C C . LEU A 1 267 ? -3.160 -16.032 2.963 1.00 25.59 267 LEU A C 1
ATOM 2151 O O . LEU A 1 267 ? -4.319 -16.105 2.604 1.00 25.59 267 LEU A O 1
ATOM 2155 N N . PHE A 1 268 ? -2.264 -15.202 2.417 1.00 25.38 268 PHE A N 1
ATOM 2156 C CA . PHE A 1 268 ? -2.335 -14.701 1.033 1.00 25.38 268 PHE A CA 1
ATOM 2157 C C . PHE A 1 268 ? -0.941 -14.399 0.517 1.00 25.38 268 PHE A C 1
ATOM 2159 O O . PHE A 1 268 ? -0.066 -14.137 1.324 1.00 25.38 268 PHE A O 1
ATOM 2166 N N . TRP A 1 269 ? -0.742 -14.566 -0.779 1.00 28.91 269 TRP A N 1
ATOM 2167 C CA . TRP A 1 269 ? 0.539 -14.635 -1.476 1.00 28.91 269 TRP A CA 1
ATOM 2168 C C . TRP A 1 269 ? 0.963 -13.252 -1.984 1.00 28.91 269 TRP A C 1
ATOM 2170 O O . TRP A 1 269 ? 0.174 -12.304 -1.918 1.00 28.91 269 TRP A O 1
ATOM 2180 N N . ASP A 1 270 ? 2.207 -13.135 -2.437 1.00 23.77 270 ASP A N 1
ATOM 2181 C CA . ASP A 1 270 ? 2.735 -11.915 -3.036 1.00 23.77 270 ASP A CA 1
ATOM 2182 C C . ASP A 1 270 ? 2.148 -11.714 -4.459 1.00 23.77 270 ASP A C 1
ATOM 2184 O O . ASP A 1 270 ? 1.599 -12.637 -5.066 1.00 23.77 270 ASP A O 1
ATOM 2188 N N . PHE A 1 271 ? 2.147 -10.468 -4.955 1.00 31.47 271 PHE A N 1
ATOM 2189 C CA . PHE A 1 271 ? 1.635 -10.120 -6.288 1.00 31.47 271 PHE A CA 1
ATOM 2190 C C . PHE A 1 271 ? 2.656 -9.374 -7.085 1.00 31.47 271 PHE A C 1
ATOM 2192 O O . PHE A 1 271 ? 3.032 -8.294 -6.652 1.00 31.47 271 PHE A O 1
ATOM 2199 N N . VAL A 1 272 ? 2.943 -9.820 -8.301 1.00 28.19 272 VAL A N 1
ATOM 2200 C CA . VAL A 1 272 ? 3.581 -9.003 -9.327 1.00 28.19 272 VAL A CA 1
ATOM 2201 C C . VAL A 1 272 ? 2.792 -9.146 -10.615 1.00 28.19 272 VAL A C 1
ATOM 2203 O O . VAL A 1 272 ? 2.506 -10.253 -11.054 1.00 28.19 272 VAL A O 1
ATOM 2206 N N . PHE A 1 273 ? 2.489 -8.024 -11.259 1.00 33.28 273 PHE A N 1
ATOM 2207 C CA . PHE A 1 273 ? 2.030 -8.025 -12.637 1.00 33.28 273 PHE A CA 1
ATOM 2208 C C . PHE A 1 273 ? 2.863 -7.101 -13.503 1.00 33.28 273 PHE A C 1
ATOM 2210 O O . PHE A 1 273 ? 3.241 -6.023 -13.047 1.00 33.28 273 PHE A O 1
ATOM 2217 N N . LEU A 1 274 ? 3.054 -7.473 -14.765 1.00 30.75 274 LEU A N 1
ATOM 2218 C CA . LEU A 1 274 ? 3.652 -6.608 -15.772 1.00 30.75 274 LEU A CA 1
ATOM 2219 C C . LEU A 1 274 ? 2.796 -6.614 -17.038 1.00 30.75 274 LEU A C 1
ATOM 2221 O O . LEU A 1 274 ? 2.512 -7.677 -17.595 1.00 30.75 274 LEU A O 1
ATOM 2225 N N . PHE A 1 275 ? 2.387 -5.419 -17.462 1.00 39.56 275 PHE A N 1
ATOM 2226 C CA . PHE A 1 275 ? 1.467 -5.209 -18.579 1.00 39.56 275 PHE A CA 1
ATOM 2227 C C . PHE A 1 275 ? 2.168 -4.495 -19.725 1.00 39.56 275 PHE A C 1
ATOM 2229 O O . PHE A 1 275 ? 2.936 -3.563 -19.492 1.00 39.56 275 PHE A O 1
ATOM 2236 N N . ILE A 1 276 ? 1.900 -4.917 -20.958 1.00 35.41 276 ILE A N 1
ATOM 2237 C CA . ILE A 1 276 ? 2.519 -4.345 -22.158 1.00 35.41 276 ILE A CA 1
ATOM 2238 C C . ILE A 1 276 ? 1.437 -4.206 -23.213 1.00 35.41 276 ILE A C 1
ATOM 2240 O O . ILE A 1 276 ? 0.927 -5.225 -23.673 1.00 35.41 276 ILE A O 1
ATOM 2244 N N . SER A 1 277 ? 1.119 -2.983 -23.633 1.00 32.94 277 SER A N 1
ATOM 2245 C CA . SER A 1 277 ? 0.470 -2.785 -24.930 1.00 32.94 277 SER A CA 1
ATOM 2246 C C . SER A 1 277 ? 1.562 -2.739 -25.989 1.00 32.94 277 SER A C 1
ATOM 2248 O O . SER A 1 277 ? 2.462 -1.894 -25.930 1.00 32.94 277 SER A O 1
ATOM 2250 N N . ASN A 1 278 ? 1.553 -3.680 -26.931 1.00 30.92 278 ASN A N 1
ATOM 2251 C CA . ASN A 1 278 ? 2.517 -3.644 -28.013 1.00 30.92 278 ASN A CA 1
ATOM 2252 C C . ASN A 1 278 ? 2.119 -2.513 -28.966 1.00 30.92 278 ASN A C 1
ATOM 2254 O O . ASN A 1 278 ? 1.085 -2.579 -29.612 1.00 30.92 278 ASN A O 1
ATOM 2258 N N . CYS A 1 279 ? 2.924 -1.456 -29.036 1.00 31.20 279 CYS A N 1
ATOM 2259 C CA . CYS A 1 279 ? 2.785 -0.362 -29.994 1.00 31.20 279 CYS A CA 1
ATOM 2260 C C . CYS A 1 279 ? 4.054 -0.295 -30.854 1.00 31.20 279 CYS A C 1
ATOM 2262 O O . CYS A 1 279 ? 4.732 0.726 -30.916 1.00 31.20 279 CYS A O 1
ATOM 2264 N N . PHE A 1 280 ? 4.409 -1.396 -31.522 1.00 37.50 280 PHE A N 1
ATOM 2265 C CA . PHE A 1 280 ? 5.465 -1.385 -32.535 1.00 37.50 280 PHE A CA 1
ATOM 2266 C C . PHE A 1 280 ? 4.876 -1.314 -33.943 1.00 37.50 280 PHE A C 1
ATOM 2268 O O . PHE A 1 280 ? 4.790 -2.291 -34.677 1.00 37.50 280 PHE A O 1
ATOM 2275 N N . SER A 1 281 ? 4.508 -0.095 -34.342 1.00 26.81 281 SER A N 1
ATOM 2276 C CA . SER A 1 281 ? 4.626 0.314 -35.741 1.00 26.81 281 SER A CA 1
ATOM 2277 C C . SER A 1 281 ? 5.123 1.761 -35.801 1.00 26.81 281 SER A C 1
ATOM 2279 O O . SER A 1 281 ? 4.482 2.669 -35.277 1.00 26.81 281 SER A O 1
ATOM 2281 N N . SER A 1 282 ? 6.288 1.964 -36.418 1.00 28.59 282 SER A N 1
ATOM 2282 C CA . SER A 1 282 ? 6.719 3.232 -37.032 1.00 28.59 282 SER A CA 1
ATOM 2283 C C . SER A 1 282 ? 6.813 4.492 -36.152 1.00 28.59 282 SER A C 1
ATOM 2285 O O . SER A 1 282 ? 6.870 5.603 -36.677 1.00 28.59 282 SER A O 1
ATOM 2287 N N . PHE A 1 283 ? 6.897 4.369 -34.827 1.00 29.88 283 PHE A N 1
ATOM 2288 C CA . PHE A 1 283 ? 6.933 5.542 -33.941 1.00 29.88 283 PHE A CA 1
ATOM 2289 C C . PHE A 1 283 ? 8.289 6.260 -33.871 1.00 29.88 283 PHE A C 1
ATOM 2291 O O . PHE A 1 283 ? 8.341 7.417 -33.464 1.00 29.88 283 PHE A O 1
ATOM 2298 N N . PHE A 1 284 ? 9.378 5.643 -34.343 1.00 26.36 284 PHE A N 1
ATOM 2299 C CA . PHE A 1 284 ? 10.705 6.277 -34.326 1.00 26.36 284 PHE A CA 1
ATOM 2300 C C . PHE A 1 284 ? 10.887 7.373 -35.396 1.00 26.36 284 PHE A C 1
ATOM 2302 O O . PHE A 1 284 ? 11.815 8.168 -35.295 1.00 26.36 284 PHE A O 1
ATOM 2309 N N . PHE A 1 285 ? 9.991 7.456 -36.390 1.00 25.45 285 PHE A N 1
ATOM 2310 C CA . PHE A 1 285 ? 10.024 8.500 -37.429 1.00 25.45 285 PHE A CA 1
ATOM 2311 C C . PHE A 1 285 ? 8.746 9.356 -37.501 1.00 25.45 285 PHE A C 1
ATOM 2313 O O . PHE A 1 285 ? 8.767 10.434 -38.084 1.00 25.45 285 PHE A O 1
ATOM 2320 N N . LEU A 1 286 ? 7.642 8.930 -36.872 1.00 24.66 286 LEU A N 1
ATOM 2321 C CA . LEU A 1 286 ? 6.371 9.672 -36.873 1.00 24.66 286 LEU A CA 1
ATOM 2322 C C . LEU A 1 286 ? 6.071 10.427 -35.570 1.00 24.66 286 LEU A C 1
ATOM 2324 O O . LEU A 1 286 ? 5.210 11.306 -35.583 1.00 24.66 286 LEU A O 1
ATOM 2328 N N . PHE A 1 287 ? 6.804 10.185 -34.474 1.00 26.81 287 PHE A N 1
ATOM 2329 C CA . PHE A 1 287 ? 6.612 10.966 -33.242 1.00 26.81 287 PHE A CA 1
ATOM 2330 C C . PHE A 1 287 ? 7.203 12.383 -33.322 1.00 26.81 287 PHE A C 1
ATOM 2332 O O . PHE A 1 287 ? 6.728 13.287 -32.643 1.00 26.81 287 PHE A O 1
ATOM 2339 N N . PHE A 1 288 ? 8.146 12.621 -34.240 1.00 27.23 288 PHE A N 1
ATOM 2340 C CA . PHE A 1 288 ? 8.649 13.968 -34.537 1.00 27.23 288 PHE A CA 1
ATOM 2341 C C . PHE A 1 288 ? 7.784 14.764 -35.531 1.00 27.23 288 PHE A C 1
ATOM 2343 O O . PHE A 1 288 ? 8.100 15.914 -35.820 1.00 27.23 288 PHE A O 1
ATOM 2350 N N . ALA A 1 289 ? 6.670 14.201 -36.018 1.00 28.11 289 ALA A N 1
ATOM 2351 C CA . ALA A 1 289 ? 5.772 14.885 -36.955 1.00 28.11 289 ALA A CA 1
ATOM 2352 C C . ALA A 1 289 ? 4.353 15.141 -36.410 1.00 28.11 289 ALA A C 1
ATOM 2354 O O . ALA A 1 289 ? 3.532 15.712 -37.127 1.00 28.11 289 ALA A O 1
ATOM 2355 N N . LYS A 1 290 ? 4.030 14.750 -35.163 1.00 29.42 290 LYS A N 1
ATOM 2356 C CA . LYS A 1 290 ? 2.673 14.952 -34.610 1.00 29.42 290 LYS A CA 1
ATOM 2357 C C . LYS A 1 290 ? 2.574 15.369 -33.137 1.00 29.42 290 LYS A C 1
ATOM 2359 O O . LYS A 1 290 ? 1.476 15.366 -32.591 1.00 29.42 290 LYS A O 1
ATOM 2364 N N . VAL A 1 291 ? 3.679 15.804 -32.526 1.00 33.66 291 VAL A N 1
ATOM 2365 C CA . VAL A 1 291 ? 3.672 16.612 -31.288 1.00 33.66 291 VAL A CA 1
ATOM 2366 C C . VAL A 1 291 ? 4.364 17.942 -31.566 1.00 33.66 291 VAL A C 1
ATOM 2368 O O . VAL A 1 291 ? 5.458 18.255 -31.121 1.00 33.66 291 VAL A O 1
ATOM 2371 N N . SER A 1 292 ? 3.719 18.711 -32.415 1.00 38.94 292 SER A N 1
ATOM 2372 C CA . SER A 1 292 ? 3.953 20.126 -32.636 1.00 38.94 292 SER A CA 1
ATOM 2373 C C . SER A 1 292 ? 2.591 20.579 -33.113 1.00 38.94 292 SER A C 1
ATOM 2375 O O . SER A 1 292 ? 2.164 20.054 -34.136 1.00 38.94 292 SER A O 1
ATOM 2377 N N . HIS A 1 293 ? 1.873 21.376 -32.317 1.00 46.69 293 HIS A N 1
ATOM 2378 C CA . HIS A 1 293 ? 0.893 22.399 -32.736 1.00 46.69 293 HIS A CA 1
ATOM 2379 C C . HIS A 1 293 ? -0.051 22.872 -31.607 1.00 46.69 293 HIS A C 1
ATOM 2381 O O . HIS A 1 293 ? -0.708 23.886 -31.812 1.00 46.69 293 HIS A O 1
ATOM 2387 N N . ASP A 1 294 ? -0.089 22.255 -30.416 1.00 55.72 294 ASP A N 1
ATOM 2388 C CA . ASP A 1 294 ? -1.159 22.588 -29.446 1.00 55.72 294 ASP A CA 1
ATOM 2389 C C . ASP A 1 294 ? -0.778 23.510 -28.271 1.00 55.72 294 ASP A C 1
ATOM 2391 O O . ASP A 1 294 ? -1.683 24.032 -27.625 1.00 55.72 294 ASP A O 1
ATOM 2395 N N . MET A 1 295 ? 0.511 23.762 -28.006 1.00 68.75 295 MET A N 1
ATOM 2396 C CA . MET A 1 295 ? 0.953 24.731 -26.987 1.00 68.75 295 MET A CA 1
ATOM 2397 C C . MET A 1 295 ? 2.015 25.669 -27.557 1.00 68.75 295 MET A C 1
ATOM 2399 O O . MET A 1 295 ? 3.045 25.211 -28.056 1.00 68.75 295 MET A O 1
ATOM 2403 N N . LYS A 1 296 ? 1.783 26.979 -27.468 1.00 79.19 296 LYS A N 1
ATOM 2404 C CA . LYS A 1 296 ? 2.727 28.015 -27.903 1.00 79.19 296 LYS A CA 1
ATOM 2405 C C . LYS A 1 296 ? 3.205 28.820 -26.706 1.00 79.19 296 LYS A C 1
ATOM 2407 O O . LYS A 1 296 ? 2.398 29.280 -25.908 1.00 79.19 296 LYS A O 1
ATOM 2412 N N . LEU A 1 297 ? 4.517 29.006 -26.577 1.00 82.50 297 LEU A N 1
ATOM 2413 C CA . LEU A 1 297 ? 5.062 29.934 -25.589 1.00 82.50 297 LEU A CA 1
ATOM 2414 C C . LEU A 1 297 ? 4.639 31.354 -25.990 1.00 82.50 297 LEU A C 1
ATOM 2416 O O . LEU A 1 297 ? 4.938 31.794 -27.097 1.00 82.50 297 LEU A O 1
ATOM 2420 N N . LYS A 1 298 ? 3.931 32.047 -25.100 1.00 86.31 298 LYS A N 1
ATOM 2421 C CA . LYS A 1 298 ? 3.408 33.402 -25.315 1.00 86.31 298 LYS A CA 1
ATOM 2422 C C . LYS A 1 298 ? 4.240 34.444 -24.576 1.00 86.31 298 LYS A C 1
ATOM 2424 O O . LYS A 1 298 ? 4.507 35.517 -25.111 1.00 86.31 298 LYS A O 1
ATOM 2429 N N . ALA A 1 299 ? 4.667 34.132 -23.355 1.00 88.44 299 ALA A N 1
ATOM 2430 C CA . ALA A 1 299 ? 5.473 35.038 -22.547 1.00 88.44 299 ALA A CA 1
ATOM 2431 C C . ALA A 1 299 ? 6.405 34.288 -21.596 1.00 88.44 299 ALA A C 1
ATOM 2433 O O . ALA A 1 299 ? 6.166 33.129 -21.261 1.00 88.44 299 ALA A O 1
ATOM 2434 N N . PHE A 1 300 ? 7.452 34.961 -21.127 1.00 90.75 300 PHE A N 1
ATOM 2435 C CA . PHE A 1 300 ? 8.332 34.443 -20.084 1.00 90.75 300 PHE A CA 1
ATOM 2436 C C . PHE A 1 300 ? 8.802 35.543 -19.129 1.00 90.75 300 PHE A C 1
ATOM 2438 O O . PHE A 1 300 ? 8.831 36.723 -19.475 1.00 90.75 300 PHE A O 1
ATOM 2445 N N . ARG A 1 301 ? 9.212 35.146 -17.926 1.00 92.06 301 ARG A N 1
ATOM 2446 C CA . ARG A 1 301 ? 9.882 35.994 -16.938 1.00 92.06 301 ARG A CA 1
ATOM 2447 C C . ARG A 1 301 ? 10.987 35.201 -16.257 1.00 92.06 301 ARG A C 1
ATOM 2449 O O . ARG A 1 301 ? 10.759 34.095 -15.786 1.00 92.06 301 ARG A O 1
ATOM 2456 N N . ILE A 1 302 ? 12.179 35.774 -16.191 1.00 91.19 302 ILE A N 1
ATOM 2457 C CA . ILE A 1 302 ? 13.369 35.161 -15.604 1.00 91.19 302 ILE A CA 1
ATOM 2458 C C . ILE A 1 302 ? 13.831 36.045 -14.453 1.00 91.19 302 ILE A C 1
ATOM 2460 O O . ILE A 1 302 ? 14.036 37.248 -14.629 1.00 91.19 302 ILE A O 1
ATOM 2464 N N . LYS A 1 303 ? 14.031 35.447 -13.284 1.00 90.88 303 LYS A N 1
ATOM 2465 C CA . LYS A 1 303 ? 14.617 36.092 -12.111 1.00 90.88 303 LYS A CA 1
ATOM 2466 C C . LYS A 1 303 ? 15.841 35.320 -11.656 1.00 90.88 303 LYS A C 1
ATOM 2468 O O . LYS A 1 303 ? 15.895 34.100 -11.782 1.00 90.88 303 LYS A O 1
ATOM 2473 N N . ASN A 1 304 ? 16.789 36.052 -11.088 1.00 90.56 304 ASN A N 1
ATOM 2474 C CA . ASN A 1 304 ? 17.966 35.501 -10.427 1.00 90.56 304 ASN A CA 1
ATOM 2475 C C . ASN A 1 304 ? 18.805 34.519 -11.276 1.00 90.56 304 ASN A C 1
ATOM 2477 O O . ASN A 1 304 ? 19.281 33.515 -10.762 1.00 90.56 304 ASN A O 1
ATOM 2481 N N . TYR A 1 305 ? 18.991 34.790 -12.573 1.00 87.69 305 TYR A N 1
ATOM 2482 C CA . TYR A 1 305 ? 19.724 33.900 -13.488 1.00 87.69 305 TYR A CA 1
ATOM 2483 C C . TYR A 1 305 ? 20.914 34.632 -14.115 1.00 87.69 305 TYR A C 1
ATOM 2485 O O . TYR A 1 305 ? 20.725 35.571 -14.895 1.00 87.69 305 TYR A O 1
ATOM 2493 N N . ARG A 1 306 ? 22.147 34.223 -13.791 1.00 86.12 306 ARG A N 1
ATOM 2494 C CA . ARG A 1 306 ? 23.395 34.886 -14.215 1.00 86.12 306 ARG A CA 1
ATOM 2495 C C . ARG A 1 306 ? 23.338 36.403 -13.983 1.00 86.12 306 ARG A C 1
ATOM 2497 O O . ARG A 1 306 ? 23.194 36.865 -12.856 1.00 86.12 306 ARG A O 1
ATOM 2504 N N . SER A 1 307 ? 23.414 37.212 -15.041 1.00 82.19 307 SER A N 1
ATOM 2505 C CA . SER A 1 307 ? 23.343 38.676 -14.955 1.00 82.19 307 SER A CA 1
ATOM 2506 C C . SER A 1 307 ? 21.916 39.225 -14.803 1.00 82.19 307 SER A C 1
ATOM 2508 O O . SER A 1 307 ? 21.742 40.412 -14.523 1.00 82.19 307 SER A O 1
ATOM 2510 N N . ILE A 1 308 ? 20.880 38.401 -14.984 1.00 84.44 308 ILE A N 1
ATOM 2511 C CA . ILE A 1 308 ? 19.472 38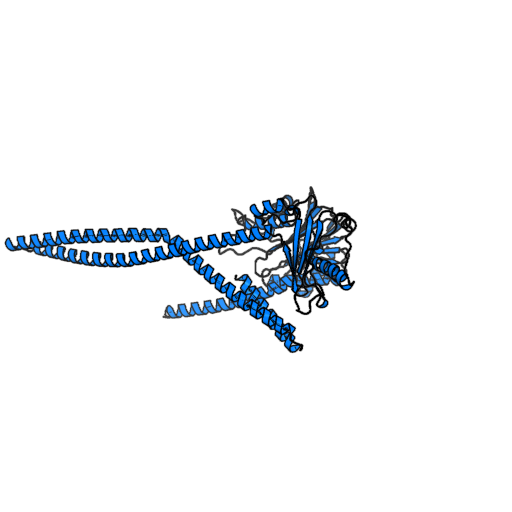.816 -14.941 1.00 84.44 308 ILE A CA 1
ATOM 2512 C C . ILE A 1 308 ? 19.014 38.888 -13.481 1.00 84.44 308 ILE A C 1
ATOM 2514 O O . ILE A 1 308 ? 19.083 37.909 -12.738 1.00 84.44 308 ILE A O 1
ATOM 2518 N N . LYS A 1 309 ? 18.556 40.068 -13.047 1.00 84.62 309 LYS A N 1
ATOM 2519 C CA . LYS A 1 309 ? 17.911 40.243 -11.733 1.00 84.62 309 LYS A CA 1
ATOM 2520 C C . LYS A 1 309 ? 16.430 39.901 -11.828 1.00 84.62 309 LYS A C 1
ATOM 2522 O O . LYS A 1 309 ? 15.943 39.028 -11.124 1.00 84.62 309 LYS A O 1
ATOM 2527 N N . ASP A 1 310 ? 15.755 40.558 -12.757 1.00 88.44 310 ASP A N 1
ATOM 2528 C CA . ASP A 1 310 ? 14.383 40.283 -13.156 1.00 88.44 310 ASP A CA 1
ATOM 2529 C C . ASP A 1 310 ? 14.229 40.799 -14.585 1.00 88.44 310 ASP A C 1
ATOM 2531 O O . ASP A 1 310 ? 14.532 41.963 -14.852 1.00 88.44 310 ASP A O 1
ATOM 2535 N N . SER A 1 311 ? 13.812 39.945 -15.514 1.00 86.31 311 SER A N 1
ATOM 2536 C CA . SER A 1 311 ? 13.541 40.363 -16.889 1.00 86.31 311 SER A CA 1
ATOM 2537 C C . SER A 1 311 ? 12.225 41.131 -17.019 1.00 86.31 311 SER A C 1
ATOM 2539 O O . SER A 1 311 ? 11.966 41.701 -18.077 1.00 86.31 311 SER A O 1
ATOM 2541 N N . GLY A 1 312 ? 11.358 41.092 -16.000 1.00 87.44 312 GLY A N 1
ATOM 2542 C CA . GLY A 1 312 ? 9.934 41.364 -16.174 1.00 87.44 312 GLY A CA 1
ATOM 2543 C C . GLY A 1 312 ? 9.279 40.339 -17.106 1.00 87.44 312 GLY A C 1
ATOM 2544 O O . GLY A 1 312 ? 9.932 39.410 -17.591 1.00 87.44 312 GLY A O 1
ATOM 2545 N N . TRP A 1 313 ? 7.980 40.495 -17.352 1.00 88.00 313 TRP A N 1
ATOM 2546 C CA . TRP A 1 313 ? 7.291 39.698 -18.364 1.00 88.00 313 TRP A CA 1
ATOM 2547 C C . TRP A 1 313 ? 7.685 40.170 -19.763 1.00 88.00 313 TRP A C 1
ATOM 2549 O O . TRP A 1 313 ? 7.513 41.339 -20.102 1.00 88.00 313 TRP A O 1
ATOM 2559 N N . GLN A 1 314 ? 8.218 39.248 -20.556 1.00 86.38 314 GLN A N 1
ATOM 2560 C CA . GLN A 1 314 ? 8.597 39.446 -21.948 1.00 86.38 314 GLN A CA 1
ATOM 2561 C C . GLN A 1 314 ? 7.647 38.644 -22.829 1.00 86.38 314 GLN A C 1
ATOM 2563 O O . GLN A 1 314 ? 7.500 37.437 -22.639 1.00 86.38 314 GLN A O 1
ATOM 2568 N N . PHE A 1 315 ? 6.997 39.316 -23.776 1.00 83.88 315 PHE A N 1
ATOM 2569 C CA . PHE A 1 315 ? 5.996 38.719 -24.656 1.00 83.88 315 PHE A CA 1
ATOM 2570 C C . PHE A 1 315 ? 6.618 38.389 -26.012 1.00 83.88 315 PHE A C 1
ATOM 2572 O O . PHE A 1 315 ? 7.330 39.210 -26.593 1.00 83.88 315 PHE A O 1
ATOM 2579 N N . LEU A 1 316 ? 6.363 37.179 -26.500 1.00 81.62 316 LEU A N 1
ATOM 2580 C CA . LEU A 1 316 ? 6.816 36.725 -27.810 1.00 81.62 316 LEU A CA 1
ATOM 2581 C C . LEU A 1 316 ? 5.878 37.244 -28.904 1.00 81.62 316 LEU A C 1
ATOM 2583 O O . LEU A 1 316 ? 4.687 37.461 -28.677 1.00 81.62 316 LEU A O 1
ATOM 2587 N N . ALA A 1 317 ? 6.429 37.463 -30.096 1.00 72.81 317 ALA A N 1
ATOM 2588 C CA . ALA A 1 317 ? 5.657 37.949 -31.232 1.00 72.81 317 ALA A CA 1
ATOM 2589 C C . ALA A 1 317 ? 4.747 36.843 -31.803 1.00 72.81 317 ALA A C 1
ATOM 2591 O O . ALA A 1 317 ? 5.146 35.682 -31.908 1.00 72.81 317 ALA A O 1
ATOM 2592 N N . TYR A 1 318 ? 3.528 37.218 -32.203 1.00 63.16 318 TYR A N 1
ATOM 2593 C CA . TYR A 1 318 ? 2.497 36.298 -32.709 1.00 63.16 318 TYR A CA 1
ATOM 2594 C C . TYR A 1 318 ? 2.828 35.664 -34.074 1.00 63.16 318 TYR A C 1
ATOM 2596 O O . TYR A 1 318 ? 2.195 34.689 -34.476 1.00 63.16 318 TYR A O 1
ATOM 2604 N N . ASP A 1 319 ? 3.809 36.204 -34.795 1.00 59.44 319 ASP A N 1
ATOM 2605 C CA . ASP A 1 319 ? 4.212 35.815 -36.151 1.00 59.44 319 ASP A CA 1
ATOM 2606 C C . ASP A 1 319 ? 5.348 34.771 -36.183 1.00 59.44 319 ASP A C 1
ATOM 2608 O O . ASP A 1 319 ? 5.926 34.512 -37.237 1.00 59.44 319 ASP A O 1
ATOM 2612 N N . ASN A 1 320 ? 5.647 34.138 -35.040 1.00 56.38 320 ASN A N 1
ATOM 2613 C CA . ASN A 1 320 ? 6.738 33.173 -34.843 1.00 56.38 320 ASN A CA 1
ATOM 2614 C C . ASN A 1 320 ? 8.153 33.740 -35.093 1.00 56.38 320 ASN A C 1
ATOM 2616 O O . ASN A 1 320 ? 9.115 32.970 -35.131 1.00 56.38 320 ASN A O 1
ATOM 2620 N N . ILE A 1 321 ? 8.314 35.062 -35.227 1.00 57.22 321 ILE A N 1
ATOM 2621 C CA . ILE A 1 321 ? 9.615 35.717 -35.399 1.00 57.22 321 ILE A CA 1
ATOM 2622 C C . ILE A 1 321 ? 9.861 36.626 -34.195 1.00 57.22 321 ILE A C 1
ATOM 2624 O O . ILE A 1 321 ? 9.492 37.794 -34.170 1.00 57.22 321 ILE A O 1
ATOM 2628 N N . THR A 1 322 ? 10.524 36.096 -33.165 1.00 66.88 322 THR A N 1
ATOM 2629 C CA . THR A 1 322 ? 10.936 36.912 -32.010 1.00 66.88 322 THR A CA 1
ATOM 2630 C C . THR A 1 322 ? 12.395 37.334 -32.149 1.00 66.88 322 THR A C 1
ATOM 2632 O O . THR A 1 322 ? 13.300 36.500 -32.150 1.00 66.88 322 THR A O 1
ATOM 2635 N N . ALA A 1 323 ? 12.640 38.644 -32.212 1.00 59.78 323 ALA A N 1
ATOM 2636 C CA . ALA A 1 323 ? 13.983 39.210 -32.155 1.00 59.78 323 ALA A CA 1
ATOM 2637 C C . ALA A 1 323 ? 14.392 39.504 -30.700 1.00 59.78 323 ALA A C 1
ATOM 2639 O O . ALA A 1 323 ? 13.796 40.348 -30.035 1.00 59.78 323 ALA A O 1
ATOM 2640 N N . LEU A 1 324 ? 15.451 38.850 -30.208 1.00 67.75 324 LEU A N 1
ATOM 2641 C CA . LEU A 1 324 ? 16.060 39.175 -28.913 1.00 67.75 324 LEU A CA 1
ATOM 2642 C C . LEU A 1 324 ? 17.032 40.354 -29.075 1.00 67.75 324 LEU A C 1
ATOM 2644 O O . LEU A 1 324 ? 18.153 40.204 -29.578 1.00 67.75 324 LEU A O 1
ATOM 2648 N N . ILE A 1 325 ? 16.617 41.546 -28.645 1.00 60.28 325 ILE A N 1
ATOM 2649 C CA . ILE A 1 325 ? 17.409 42.781 -28.732 1.00 60.28 325 ILE A CA 1
ATOM 2650 C C . ILE A 1 325 ? 17.934 43.142 -27.337 1.00 60.28 325 ILE A C 1
ATOM 2652 O O . ILE A 1 325 ? 17.182 43.219 -26.375 1.00 60.28 325 ILE A O 1
ATOM 2656 N N . GLY A 1 326 ? 19.243 43.354 -27.223 1.00 60.50 326 GLY A N 1
ATOM 2657 C CA . GLY A 1 326 ? 19.926 43.674 -25.969 1.00 60.50 326 GLY A CA 1
ATOM 2658 C C . GLY A 1 326 ? 21.323 44.218 -26.254 1.00 60.50 326 GLY A C 1
ATOM 2659 O O . GLY A 1 326 ? 21.872 43.922 -27.317 1.00 60.50 326 GLY A O 1
ATOM 2660 N N . GLN A 1 327 ? 21.871 45.019 -25.334 1.00 54.25 327 GLN A N 1
ATOM 2661 C CA . GLN A 1 327 ? 23.152 45.723 -25.516 1.00 54.25 327 GLN A CA 1
ATOM 2662 C C . GLN A 1 327 ? 24.358 44.778 -25.658 1.00 54.25 327 GLN A C 1
ATOM 2664 O O . GLN A 1 327 ? 25.254 45.080 -26.438 1.00 54.25 327 GLN A O 1
ATOM 2669 N N . ASN A 1 328 ? 24.357 43.629 -24.967 1.00 66.44 328 ASN A N 1
ATOM 2670 C CA . ASN A 1 328 ? 25.470 42.670 -24.953 1.00 66.44 328 ASN A CA 1
ATOM 2671 C C . ASN A 1 328 ? 24.989 41.249 -25.302 1.00 66.44 328 ASN A C 1
ATOM 2673 O O . ASN A 1 328 ? 23.889 40.849 -24.916 1.00 66.44 328 ASN A O 1
ATOM 2677 N N . GLU A 1 329 ? 25.838 40.458 -25.966 1.00 63.56 329 GLU A N 1
ATOM 2678 C CA . GLU A 1 329 ? 25.543 39.065 -26.357 1.00 63.56 329 GLU A CA 1
ATOM 2679 C C . GLU A 1 329 ? 25.278 38.151 -25.149 1.00 63.56 329 GLU A C 1
ATOM 2681 O O . GLU A 1 329 ? 24.353 37.340 -25.175 1.00 63.56 329 GLU A O 1
ATOM 2686 N N . SER A 1 330 ? 26.005 38.359 -24.046 1.00 67.06 330 SER A N 1
ATOM 2687 C CA . SER A 1 330 ? 25.873 37.584 -22.801 1.00 67.06 330 SER A CA 1
ATOM 2688 C C . SER A 1 330 ? 24.447 37.588 -22.225 1.00 67.06 330 SER A C 1
ATOM 2690 O O . SER A 1 330 ? 23.976 36.561 -21.732 1.00 67.06 330 SER A O 1
ATOM 2692 N N . GLY A 1 331 ? 23.712 38.701 -22.349 1.00 70.94 331 GLY A N 1
ATOM 2693 C CA . GLY A 1 331 ? 22.328 38.791 -21.873 1.00 70.94 331 GLY A CA 1
ATOM 2694 C C . GLY A 1 331 ? 21.347 37.965 -22.711 1.00 70.94 331 GLY A C 1
ATOM 2695 O O . GLY A 1 331 ? 20.407 37.396 -22.166 1.00 70.94 331 GLY A O 1
ATOM 2696 N N . LYS A 1 332 ? 21.588 37.843 -24.023 1.00 80.00 332 LYS A N 1
ATOM 2697 C CA . LYS A 1 332 ? 20.739 37.062 -24.940 1.00 80.00 332 LYS A CA 1
ATOM 2698 C C . LYS A 1 332 ? 20.936 35.567 -24.723 1.00 80.00 332 LYS A C 1
ATOM 2700 O O . LYS A 1 332 ? 19.960 34.829 -24.616 1.00 80.00 332 LYS A O 1
ATOM 2705 N N . THR A 1 333 ? 22.193 35.149 -24.587 1.00 81.06 333 THR A N 1
ATOM 2706 C CA . THR A 1 333 ? 22.551 33.765 -24.258 1.00 81.06 333 THR A CA 1
ATOM 2707 C C . THR A 1 333 ? 21.961 33.356 -22.911 1.00 81.06 333 THR A C 1
ATOM 2709 O O . THR A 1 333 ? 21.339 32.303 -22.830 1.00 81.06 333 THR A O 1
ATOM 2712 N N . SER A 1 334 ? 22.026 34.233 -21.901 1.00 83.88 334 SER A N 1
ATOM 2713 C CA . SER A 1 334 ? 21.451 33.967 -20.572 1.00 83.88 334 SER A CA 1
ATOM 2714 C C . SER A 1 334 ? 19.933 33.744 -20.605 1.00 83.88 334 SER A C 1
ATOM 2716 O O . SER A 1 334 ? 19.421 32.924 -19.851 1.00 83.88 334 SER A O 1
ATOM 2718 N N . VAL A 1 335 ? 19.196 34.440 -21.482 1.00 85.25 335 VAL A N 1
ATOM 2719 C CA . VAL A 1 335 ? 17.747 34.221 -21.652 1.00 85.25 335 VAL A CA 1
ATOM 2720 C C . VAL A 1 335 ? 17.465 32.848 -22.263 1.00 85.25 335 VAL A C 1
ATOM 2722 O O . VAL A 1 335 ? 16.609 32.119 -21.766 1.00 85.25 335 VAL A O 1
ATOM 2725 N N . LEU A 1 336 ? 18.192 32.474 -23.319 1.00 85.31 336 LEU A N 1
ATOM 2726 C CA . LEU A 1 336 ? 18.015 31.175 -23.977 1.00 85.31 336 LEU A CA 1
ATOM 2727 C C . LEU A 1 336 ? 18.411 30.013 -23.062 1.00 85.31 336 LEU A C 1
ATOM 2729 O O . LEU A 1 336 ? 17.706 29.008 -23.007 1.00 85.31 336 LEU A O 1
ATOM 2733 N N . GLU A 1 337 ? 19.502 30.159 -22.313 1.00 85.50 337 GLU A N 1
ATOM 2734 C CA . GLU A 1 337 ? 19.928 29.183 -21.311 1.00 85.50 337 GLU A CA 1
ATOM 2735 C C . GLU A 1 337 ? 18.920 29.070 -20.169 1.00 85.50 337 GLU A C 1
ATOM 2737 O O . GLU A 1 337 ? 18.611 27.957 -19.764 1.00 85.50 337 GLU A O 1
ATOM 2742 N N . ALA A 1 338 ? 18.329 30.172 -19.700 1.00 85.94 338 ALA A N 1
ATOM 2743 C CA . ALA A 1 338 ? 17.296 30.123 -18.667 1.00 85.94 338 ALA A CA 1
ATOM 2744 C C . ALA A 1 338 ? 16.034 29.380 -19.132 1.00 85.94 338 ALA A C 1
ATOM 2746 O O . ALA A 1 338 ? 15.496 28.554 -18.392 1.00 85.94 338 ALA A O 1
ATOM 2747 N N . LEU A 1 339 ? 15.580 29.617 -20.368 1.00 87.25 339 LEU A N 1
ATOM 2748 C CA . LEU A 1 339 ? 14.456 28.878 -20.961 1.00 87.25 339 LEU A CA 1
ATOM 2749 C C . LEU A 1 339 ? 14.801 27.400 -21.189 1.00 87.25 339 LEU A C 1
ATOM 2751 O O . LEU A 1 339 ? 13.967 26.519 -20.979 1.00 87.25 339 LEU A O 1
ATOM 2755 N N . ARG A 1 340 ? 16.050 27.110 -21.562 1.00 83.50 340 ARG A N 1
ATOM 2756 C CA . ARG A 1 340 ? 16.553 25.741 -21.669 1.00 83.50 340 ARG A CA 1
ATOM 2757 C C . ARG A 1 340 ? 16.594 25.048 -20.306 1.00 83.50 340 ARG A C 1
ATOM 2759 O O . ARG A 1 340 ? 16.090 23.937 -20.190 1.00 83.50 340 ARG A O 1
ATOM 2766 N N . SER A 1 341 ? 17.105 25.710 -19.270 1.00 83.50 341 SER A N 1
ATOM 2767 C CA . SER A 1 341 ? 17.089 25.218 -17.891 1.00 83.50 341 SER A CA 1
ATOM 2768 C C . SER A 1 341 ? 15.662 24.989 -17.401 1.00 83.50 341 SER A C 1
ATOM 2770 O O . SER A 1 341 ? 15.401 23.980 -16.756 1.00 83.50 341 SER A O 1
ATOM 2772 N N . PHE A 1 342 ? 14.709 25.863 -17.742 1.00 84.81 342 PHE A N 1
ATOM 2773 C CA . PHE A 1 342 ? 13.291 25.658 -17.432 1.00 84.81 342 PHE A CA 1
ATOM 2774 C C . PHE A 1 342 ? 12.743 24.347 -18.018 1.00 84.81 342 PHE A C 1
ATOM 2776 O O . PHE A 1 342 ? 12.000 23.635 -17.336 1.00 84.81 342 PHE A O 1
ATOM 2783 N N . TYR A 1 343 ? 13.140 24.003 -19.244 1.00 80.12 343 TYR A N 1
ATOM 2784 C CA . TYR A 1 343 ? 12.768 22.744 -19.889 1.00 80.12 343 TYR A CA 1
ATOM 2785 C C . TYR A 1 343 ? 13.500 21.531 -19.288 1.00 80.12 343 TYR A C 1
ATOM 2787 O O . TYR A 1 343 ? 12.865 20.535 -18.948 1.00 80.12 343 TYR A O 1
ATOM 2795 N N . GLU A 1 344 ? 14.822 21.617 -19.119 1.00 77.25 344 GLU A N 1
ATOM 2796 C CA . GLU A 1 344 ? 15.667 20.510 -18.645 1.00 77.25 344 GLU A CA 1
ATOM 2797 C C . GLU A 1 344 ? 15.525 20.248 -17.134 1.00 77.25 344 GLU A C 1
ATOM 2799 O O . GLU A 1 344 ? 15.798 19.145 -16.664 1.00 77.25 344 GLU A O 1
ATOM 2804 N N . GLY A 1 345 ? 15.095 21.247 -16.358 1.00 72.62 345 GLY A N 1
ATOM 2805 C CA . GLY A 1 345 ? 14.922 21.172 -14.905 1.00 72.62 345 GLY A CA 1
ATOM 2806 C C . GLY A 1 345 ? 16.223 21.207 -14.096 1.00 72.62 345 GLY A C 1
ATOM 2807 O O . GLY A 1 345 ? 16.169 21.147 -12.866 1.00 72.62 345 GLY A O 1
ATOM 2808 N N . ILE A 1 346 ? 17.374 21.337 -14.759 1.00 70.94 346 ILE A N 1
ATOM 2809 C CA . ILE A 1 346 ? 18.720 21.288 -14.176 1.00 70.94 346 ILE A CA 1
ATOM 2810 C C . ILE A 1 346 ? 19.400 22.646 -14.364 1.00 70.94 346 ILE A C 1
ATOM 2812 O O . ILE A 1 346 ? 19.240 23.297 -15.399 1.00 70.94 346 ILE A O 1
ATOM 2816 N N . ILE A 1 347 ? 20.162 23.064 -13.353 1.00 78.75 347 ILE A N 1
ATOM 2817 C CA . ILE A 1 347 ? 21.022 24.249 -13.406 1.00 78.75 347 ILE A CA 1
ATOM 2818 C C . ILE A 1 347 ? 22.443 23.892 -12.954 1.00 78.75 347 ILE A C 1
ATOM 2820 O O . ILE A 1 347 ? 22.660 22.891 -12.270 1.00 78.75 347 ILE A O 1
ATOM 2824 N N . HIS A 1 348 ? 23.412 24.708 -13.350 1.00 77.12 348 HIS A N 1
ATOM 2825 C CA . HIS A 1 348 ? 24.824 24.564 -13.001 1.00 77.12 348 HIS A CA 1
ATOM 2826 C C . HIS A 1 348 ? 25.268 25.721 -12.086 1.00 77.12 348 HIS A C 1
ATOM 2828 O O . HIS A 1 348 ? 24.646 26.777 -12.084 1.00 77.12 348 HIS A O 1
ATOM 2834 N N . ASP A 1 349 ? 26.335 25.553 -11.300 1.00 72.31 349 ASP A N 1
ATOM 2835 C CA . ASP A 1 349 ? 26.768 26.581 -10.328 1.00 72.31 349 ASP A CA 1
ATOM 2836 C C . ASP A 1 349 ? 27.093 27.939 -10.976 1.00 72.31 349 ASP A C 1
ATOM 2838 O O . ASP A 1 349 ? 26.948 28.990 -10.357 1.00 72.31 349 ASP A O 1
ATOM 2842 N N . ASP A 1 350 ? 27.477 27.933 -12.252 1.00 76.94 350 ASP A N 1
ATOM 2843 C CA . ASP A 1 350 ? 27.791 29.118 -13.050 1.00 76.94 350 ASP A CA 1
ATOM 2844 C C . ASP A 1 350 ? 26.557 29.948 -13.452 1.00 76.94 350 ASP A C 1
ATOM 2846 O O . ASP A 1 350 ? 26.708 31.016 -14.052 1.00 76.94 350 ASP A O 1
ATOM 2850 N N . VAL A 1 351 ? 25.338 29.484 -13.146 1.00 80.06 351 VAL A N 1
ATOM 2851 C CA . VAL A 1 351 ? 24.109 30.260 -13.374 1.00 80.06 351 VAL A CA 1
ATOM 2852 C C . VAL A 1 351 ? 23.643 31.043 -12.152 1.00 80.06 351 VAL A C 1
ATOM 2854 O O . VAL A 1 351 ? 22.772 31.907 -12.288 1.00 80.06 351 VAL A O 1
ATOM 2857 N N . LEU A 1 352 ? 24.204 30.762 -10.974 1.00 81.69 352 LEU A N 1
ATOM 2858 C CA . LEU A 1 352 ? 23.858 31.472 -9.750 1.00 81.69 352 LEU A CA 1
ATOM 2859 C C . LEU A 1 352 ? 24.384 32.907 -9.797 1.00 81.69 352 LEU A C 1
ATOM 2861 O O . LEU A 1 352 ? 25.432 33.217 -10.371 1.00 81.69 352 LEU A O 1
ATOM 2865 N N . ARG A 1 353 ? 23.630 33.810 -9.178 1.00 80.56 353 ARG A N 1
ATOM 2866 C CA . ARG A 1 353 ? 24.073 35.187 -8.966 1.00 80.56 353 ARG A CA 1
ATOM 2867 C C . ARG A 1 353 ? 25.144 35.249 -7.880 1.00 80.56 353 ARG A C 1
ATOM 2869 O O . ARG A 1 353 ? 25.306 34.334 -7.081 1.00 80.56 353 ARG A O 1
ATOM 2876 N N . SER A 1 354 ? 25.827 36.390 -7.793 1.00 73.56 354 SER A N 1
ATOM 2877 C CA . SER A 1 354 ? 26.822 36.661 -6.744 1.00 73.56 354 SER A CA 1
ATOM 2878 C C . SER A 1 354 ? 26.266 36.578 -5.317 1.00 73.56 354 SER A C 1
ATOM 2880 O O . SER A 1 354 ? 27.031 36.438 -4.373 1.00 73.56 354 SER A O 1
ATOM 2882 N N . ASP A 1 355 ? 24.949 36.710 -5.156 1.00 76.81 355 ASP A N 1
ATOM 2883 C CA . ASP A 1 355 ? 24.225 36.579 -3.888 1.00 76.81 355 ASP A CA 1
ATOM 2884 C C . ASP A 1 355 ? 23.765 35.133 -3.605 1.00 76.81 355 ASP A C 1
ATOM 2886 O O . ASP A 1 355 ? 23.029 34.910 -2.648 1.00 76.81 355 ASP A O 1
ATOM 2890 N N . MET A 1 356 ? 24.193 34.160 -4.422 1.00 74.44 356 MET A N 1
ATOM 2891 C CA . MET A 1 356 ? 23.833 32.737 -4.341 1.00 74.44 356 MET A CA 1
ATOM 2892 C C . MET A 1 356 ? 22.320 32.478 -4.392 1.00 74.44 356 MET A C 1
ATOM 2894 O O . MET A 1 356 ? 21.845 31.422 -3.977 1.00 74.44 356 MET A O 1
ATOM 2898 N N . THR A 1 357 ? 21.541 33.432 -4.913 1.00 82.25 357 THR A N 1
ATOM 2899 C CA . THR A 1 357 ? 20.098 33.251 -5.072 1.00 82.25 357 THR A CA 1
ATOM 2900 C C . THR A 1 357 ? 19.802 32.270 -6.200 1.00 82.25 357 THR A C 1
ATOM 2902 O O . THR A 1 357 ? 20.368 32.360 -7.293 1.00 82.25 357 THR A O 1
ATOM 2905 N N . PHE A 1 358 ? 18.894 31.328 -5.939 1.00 86.56 358 PHE A N 1
ATOM 2906 C CA . PHE A 1 358 ? 18.450 30.384 -6.955 1.00 86.56 358 PHE A CA 1
ATOM 2907 C C . PHE A 1 358 ? 17.542 31.062 -7.993 1.00 86.56 358 PHE A C 1
ATOM 2909 O O . PHE A 1 358 ? 16.760 31.962 -7.649 1.00 86.56 358 PHE A O 1
ATOM 2916 N N . PRO A 1 359 ? 17.627 30.633 -9.264 1.00 88.50 359 PRO A N 1
ATOM 2917 C CA . PRO A 1 359 ? 16.826 31.194 -10.335 1.00 88.50 359 PRO A CA 1
ATOM 2918 C C . PRO A 1 359 ? 15.345 30.846 -10.192 1.00 88.50 359 PRO A C 1
ATOM 2920 O O . PRO A 1 359 ? 14.968 29.824 -9.618 1.00 88.50 359 PRO A O 1
ATOM 2923 N N . ILE A 1 360 ? 14.506 31.695 -10.781 1.00 90.00 360 ILE A N 1
ATOM 2924 C CA . ILE A 1 360 ? 13.074 31.451 -10.967 1.00 90.00 360 ILE A CA 1
ATOM 2925 C C . ILE A 1 360 ? 12.751 31.757 -12.422 1.00 90.00 360 ILE A C 1
ATOM 2927 O O . ILE A 1 360 ? 13.031 32.858 -12.902 1.00 90.00 360 ILE A O 1
ATOM 2931 N N . VAL A 1 361 ? 12.169 30.793 -13.132 1.00 89.88 361 VAL A N 1
ATOM 2932 C CA . VAL A 1 361 ? 11.786 30.968 -14.537 1.00 89.88 361 VAL A CA 1
ATOM 2933 C C . VAL A 1 361 ? 10.308 30.650 -14.694 1.00 89.88 361 VAL A C 1
ATOM 2935 O O . VAL A 1 361 ? 9.871 29.539 -14.406 1.00 89.88 361 VAL A O 1
ATOM 2938 N N . SER A 1 362 ? 9.550 31.631 -15.167 1.00 91.19 362 SER A N 1
ATOM 2939 C CA . SER A 1 362 ? 8.117 31.533 -15.431 1.00 91.19 362 SER A CA 1
ATOM 2940 C C . SER A 1 362 ? 7.855 31.620 -16.929 1.00 91.19 362 SER A C 1
ATOM 2942 O O . SER A 1 362 ? 8.429 32.470 -17.607 1.00 91.19 362 SER A O 1
ATOM 2944 N N . CYS A 1 363 ? 6.986 30.760 -17.449 1.00 89.12 363 CYS A N 1
ATOM 2945 C CA . CYS A 1 363 ? 6.594 30.703 -18.853 1.00 89.12 363 CYS A CA 1
ATOM 2946 C C . CYS A 1 363 ? 5.070 30.604 -18.963 1.00 89.12 363 CYS A C 1
ATOM 2948 O O . CYS A 1 363 ? 4.457 29.742 -18.334 1.00 89.12 363 CYS A O 1
ATOM 2950 N N . THR A 1 364 ? 4.469 31.463 -19.781 1.00 87.56 364 THR A N 1
ATOM 2951 C CA . THR A 1 364 ? 3.040 31.438 -20.105 1.00 87.56 364 THR A CA 1
ATOM 2952 C C . THR A 1 364 ? 2.849 30.807 -21.471 1.00 87.56 364 THR A C 1
ATOM 2954 O O . THR A 1 364 ? 3.451 31.248 -22.454 1.00 87.56 364 THR A O 1
ATOM 2957 N N . PHE A 1 365 ? 2.002 29.789 -21.529 1.00 85.44 365 PHE A N 1
ATOM 2958 C CA . PHE A 1 365 ? 1.690 29.042 -22.735 1.00 85.44 365 PHE A CA 1
ATOM 2959 C C . PHE A 1 365 ? 0.241 29.278 -23.141 1.00 85.44 365 PHE A C 1
ATOM 2961 O O . PHE A 1 365 ? -0.659 29.170 -22.314 1.00 85.44 365 PHE A O 1
ATOM 2968 N N . GLU A 1 366 ? 0.035 29.560 -24.420 1.00 83.56 366 GLU A N 1
ATOM 2969 C CA . GLU A 1 366 ? -1.270 29.560 -25.069 1.00 83.56 366 GLU A CA 1
ATOM 2970 C C . GLU A 1 366 ? -1.570 28.143 -25.566 1.00 83.56 366 GLU A C 1
ATOM 2972 O O . GLU A 1 366 ? -0.780 27.537 -26.298 1.00 83.56 366 GLU A O 1
ATOM 2977 N N . LEU A 1 367 ? -2.702 27.610 -25.128 1.00 72.62 367 LEU A N 1
ATOM 2978 C CA . LEU A 1 367 ? -3.290 26.352 -25.558 1.00 72.62 367 LEU A CA 1
ATOM 2979 C C . LEU A 1 367 ? -4.230 26.691 -26.712 1.00 72.62 367 LEU A C 1
ATOM 2981 O O . LEU A 1 367 ? -5.078 27.555 -26.547 1.00 72.62 367 LEU A O 1
ATOM 2985 N N . GLY A 1 368 ? -4.059 26.071 -27.882 1.00 69.50 368 GLY A N 1
ATOM 2986 C CA . GLY A 1 368 ? -4.817 26.423 -29.094 1.00 69.50 368 GLY A CA 1
ATOM 2987 C C . GLY A 1 368 ? -6.342 26.226 -28.974 1.00 69.50 368 GLY A C 1
ATOM 2988 O O . GLY A 1 368 ? -7.044 26.959 -28.294 1.00 69.50 368 GLY A O 1
ATOM 2989 N N . ASN A 1 369 ? -6.906 25.224 -29.655 1.00 59.06 369 ASN A N 1
ATOM 2990 C CA . ASN A 1 369 ? -8.351 24.920 -29.566 1.00 59.06 369 ASN A CA 1
ATOM 2991 C C . ASN A 1 369 ? -8.702 23.978 -28.397 1.00 59.06 369 ASN A C 1
ATOM 2993 O O . ASN A 1 369 ? -9.764 23.355 -28.400 1.00 59.06 369 ASN A O 1
ATOM 2997 N N . LYS A 1 370 ? -7.783 23.803 -27.446 1.00 62.38 370 LYS A N 1
ATOM 2998 C CA . LYS A 1 370 ? -7.884 22.858 -26.330 1.00 62.38 370 LYS A CA 1
ATOM 2999 C C . LYS A 1 370 ? -7.804 23.619 -25.020 1.00 62.38 370 LYS A C 1
ATOM 3001 O O . LYS A 1 370 ? -7.063 24.592 -24.927 1.00 62.38 370 LYS A O 1
ATOM 3006 N N . ASN A 1 371 ? -8.533 23.155 -24.017 1.00 64.25 371 ASN A N 1
ATOM 3007 C CA . ASN A 1 371 ? -8.547 23.795 -22.707 1.00 64.25 371 ASN A CA 1
ATOM 3008 C C . ASN A 1 371 ? -7.481 23.202 -21.788 1.00 64.25 371 ASN A C 1
ATOM 3010 O O . ASN A 1 371 ? -7.089 22.051 -21.986 1.00 64.25 371 ASN A O 1
ATOM 3014 N N . ILE A 1 372 ? -7.094 23.912 -20.719 1.00 63.72 372 ILE A N 1
ATOM 3015 C CA . ILE A 1 372 ? -6.242 23.331 -19.660 1.00 63.72 372 ILE A CA 1
ATOM 3016 C C . ILE A 1 372 ? -6.842 22.006 -19.161 1.00 63.72 372 ILE A C 1
ATOM 3018 O O . ILE A 1 372 ? -6.120 21.038 -18.921 1.00 63.72 372 ILE A O 1
ATOM 3022 N N . PHE A 1 373 ? -8.173 21.945 -19.072 1.00 60.25 373 PHE A N 1
ATOM 3023 C CA . PHE A 1 373 ? -8.928 20.764 -18.658 1.00 60.25 373 PHE A CA 1
ATOM 3024 C C . PHE A 1 373 ? -8.646 19.487 -19.478 1.00 60.25 373 PHE A C 1
ATOM 3026 O O . PHE A 1 373 ? -8.811 18.381 -18.963 1.00 60.25 373 PHE A O 1
ATOM 3033 N N . ASP A 1 374 ? -8.196 19.608 -20.730 1.00 62.34 374 ASP A N 1
ATOM 3034 C CA . ASP A 1 374 ? -7.854 18.459 -21.579 1.00 62.34 374 ASP A CA 1
ATOM 3035 C C . ASP A 1 374 ? -6.474 17.861 -21.251 1.00 62.34 374 ASP A C 1
ATOM 3037 O O . ASP A 1 374 ? -6.170 16.745 -21.676 1.00 62.34 374 ASP A O 1
ATOM 3041 N N . PHE A 1 375 ? -5.650 18.581 -20.482 1.00 59.69 375 PHE A N 1
ATOM 3042 C CA . PHE A 1 375 ? -4.271 18.210 -20.154 1.00 59.69 375 PHE A CA 1
ATOM 3043 C C . PHE A 1 375 ? -4.071 17.772 -18.692 1.00 59.69 375 PHE A C 1
ATOM 3045 O O . PHE A 1 375 ? -2.987 17.297 -18.351 1.00 59.69 375 PHE A O 1
ATOM 3052 N N . ILE A 1 376 ? -5.081 17.910 -17.822 1.00 61.06 376 ILE A N 1
ATOM 3053 C CA . ILE A 1 376 ? -4.982 17.576 -16.389 1.00 61.06 376 ILE A CA 1
ATOM 3054 C C . ILE A 1 376 ? -5.716 16.262 -16.075 1.00 61.06 376 ILE A C 1
ATOM 3056 O O . ILE A 1 376 ? -6.788 15.973 -16.609 1.00 61.06 376 ILE A O 1
ATOM 3060 N N . ASN A 1 377 ? -5.131 15.453 -15.183 1.00 55.31 377 ASN A N 1
ATOM 3061 C CA . ASN A 1 377 ? -5.743 14.228 -14.670 1.00 55.31 377 ASN A CA 1
ATOM 3062 C C . ASN A 1 377 ? -7.027 14.538 -13.870 1.00 55.31 377 ASN A C 1
ATOM 3064 O O . ASN A 1 377 ? -7.015 15.342 -12.940 1.00 55.31 377 ASN A O 1
ATOM 3068 N N . ARG A 1 378 ? -8.130 13.876 -14.234 1.00 59.28 378 ARG A N 1
ATOM 3069 C CA . ARG A 1 378 ? -9.502 14.190 -13.804 1.00 59.28 378 ARG A CA 1
ATOM 3070 C C . ARG A 1 378 ? -9.882 13.628 -12.436 1.00 59.28 378 ARG A C 1
ATOM 3072 O O . ARG A 1 378 ? -10.896 14.038 -11.887 1.00 59.28 378 ARG A O 1
ATOM 3079 N N . GLU A 1 379 ? -9.101 12.698 -11.889 1.00 46.47 379 GLU A N 1
ATOM 3080 C CA . GLU A 1 379 ? -9.515 11.922 -10.710 1.00 46.47 379 GLU A CA 1
ATOM 3081 C C . GLU A 1 379 ? -9.553 12.726 -9.396 1.00 46.47 379 GLU A C 1
ATOM 3083 O O . GLU A 1 379 ? -10.183 12.274 -8.448 1.00 46.47 379 GLU A O 1
ATOM 3088 N N . ASN A 1 380 ? -8.948 13.923 -9.334 1.00 52.22 380 ASN A N 1
ATOM 3089 C CA . ASN A 1 380 ? -8.814 14.705 -8.090 1.00 52.22 380 ASN A CA 1
ATOM 3090 C C . ASN A 1 380 ? -9.137 16.208 -8.230 1.00 52.22 380 ASN A C 1
ATOM 3092 O O . ASN A 1 380 ? -8.706 17.011 -7.402 1.00 52.22 380 ASN A O 1
ATOM 3096 N N . ILE A 1 381 ? -9.865 16.617 -9.273 1.00 58.44 381 ILE A N 1
ATOM 3097 C CA . ILE A 1 381 ? -10.233 18.027 -9.481 1.00 58.44 381 ILE A CA 1
ATOM 3098 C C . ILE A 1 381 ? -11.646 18.248 -8.942 1.00 58.44 381 ILE A C 1
ATOM 3100 O O . ILE A 1 381 ? -12.589 17.589 -9.369 1.00 58.44 381 ILE A O 1
ATOM 3104 N N . SER A 1 382 ? -11.806 19.187 -8.013 1.00 62.22 382 SER A N 1
ATOM 3105 C CA . SER A 1 382 ? -13.120 19.584 -7.508 1.00 62.22 382 SER A CA 1
ATOM 3106 C C . SER A 1 382 ? -13.981 20.225 -8.607 1.00 62.22 382 SER A C 1
ATOM 3108 O O . SER A 1 382 ? -13.476 20.872 -9.530 1.00 62.22 382 SER A O 1
ATOM 3110 N N . ASP A 1 383 ? -15.306 20.108 -8.494 1.00 65.62 383 ASP A N 1
ATOM 3111 C CA . ASP A 1 383 ? -16.245 20.653 -9.489 1.00 65.62 383 ASP A CA 1
ATOM 3112 C C . ASP A 1 383 ? -16.093 22.175 -9.683 1.00 65.62 383 ASP A C 1
ATOM 3114 O O . ASP A 1 383 ? -16.242 22.687 -10.792 1.00 65.62 383 ASP A O 1
ATOM 3118 N N . GLY A 1 384 ? -15.724 22.903 -8.620 1.00 65.06 384 GLY A N 1
ATOM 3119 C CA . GLY A 1 384 ? -15.455 24.344 -8.681 1.00 65.06 384 GLY A CA 1
ATOM 3120 C C . GLY A 1 384 ? -14.197 24.697 -9.482 1.00 65.06 384 GLY A C 1
ATOM 3121 O O . GLY A 1 384 ? -14.222 25.629 -10.281 1.00 65.06 384 GLY A O 1
ATOM 3122 N N . LEU A 1 385 ? -13.121 23.917 -9.333 1.00 65.94 385 LEU A N 1
ATOM 3123 C CA . LEU A 1 385 ? -11.882 24.103 -10.094 1.00 65.94 385 LEU A CA 1
ATOM 3124 C C . LEU A 1 385 ? -12.058 23.674 -11.559 1.00 65.94 385 LEU A C 1
ATOM 3126 O O . LEU A 1 385 ? -11.488 24.274 -12.464 1.00 65.94 385 LEU A O 1
ATOM 3130 N N . THR A 1 386 ? -12.918 22.684 -11.801 1.00 66.56 386 THR A N 1
ATOM 3131 C CA . THR A 1 386 ? -13.302 22.225 -13.142 1.00 66.56 386 THR A CA 1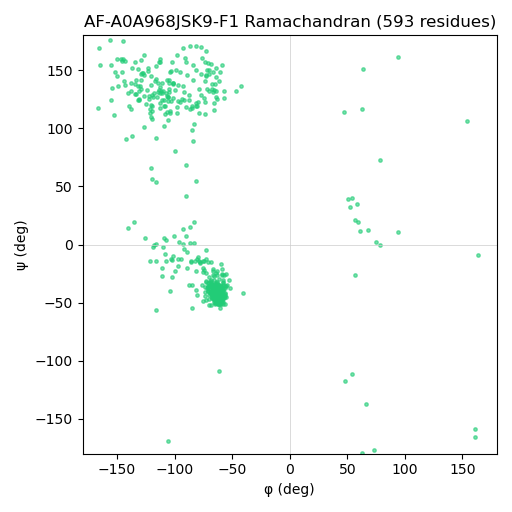
ATOM 3132 C C . THR A 1 386 ? -13.955 23.327 -13.980 1.00 66.56 386 THR A C 1
ATOM 3134 O O . THR A 1 386 ? -13.727 23.375 -15.186 1.00 66.56 386 THR A O 1
ATOM 3137 N N . GLY A 1 387 ? -14.748 24.216 -13.372 1.00 68.50 387 GLY A N 1
ATOM 3138 C CA . GLY A 1 387 ? -15.329 25.372 -14.066 1.00 68.50 387 GLY A CA 1
ATOM 3139 C C . GLY A 1 387 ? -14.262 26.363 -14.532 1.00 68.50 387 GLY A C 1
ATOM 3140 O O . GLY A 1 387 ? -14.188 26.674 -15.716 1.00 68.50 387 GLY A O 1
ATOM 3141 N N . ILE A 1 388 ? -13.372 26.763 -13.620 1.00 69.12 388 ILE A N 1
ATOM 3142 C CA . ILE A 1 388 ? -12.279 27.716 -13.888 1.00 69.12 388 ILE A CA 1
ATOM 3143 C C . ILE A 1 388 ? -11.331 27.170 -14.968 1.00 69.12 388 ILE A C 1
ATOM 3145 O O . ILE A 1 388 ? -10.979 27.861 -15.921 1.00 69.12 388 ILE A O 1
ATOM 3149 N N . LEU A 1 389 ? -10.957 25.892 -14.870 1.00 68.06 389 LEU A N 1
ATOM 3150 C CA . LEU A 1 389 ? -10.037 25.243 -15.810 1.00 68.06 389 LEU A CA 1
ATOM 3151 C C . LEU A 1 389 ? -10.642 24.961 -17.193 1.00 68.06 389 LEU A C 1
ATOM 3153 O O . LEU A 1 389 ? -9.892 24.592 -18.091 1.00 68.06 389 LEU A O 1
ATOM 3157 N N . LYS A 1 390 ? -11.968 25.084 -17.359 1.00 69.69 390 LYS A N 1
ATOM 3158 C CA . LYS A 1 390 ? -12.688 24.963 -18.640 1.00 69.69 390 LYS A CA 1
ATOM 3159 C C . LYS A 1 390 ? -12.868 26.296 -19.362 1.00 69.69 390 LYS A C 1
ATOM 3161 O O . LYS A 1 390 ? -13.400 26.313 -20.468 1.00 69.69 390 LYS A O 1
ATOM 3166 N N . GLU A 1 391 ? -12.457 27.408 -18.776 1.00 69.44 391 GLU A N 1
ATOM 3167 C CA . GLU A 1 391 ? -12.545 28.722 -19.421 1.00 69.44 391 GLU A CA 1
ATOM 3168 C C . GLU A 1 391 ? -11.157 29.258 -19.807 1.00 69.44 391 GLU A C 1
ATOM 3170 O O . GLU A 1 391 ? -11.050 30.306 -20.443 1.00 69.44 391 GLU A O 1
ATOM 3175 N N . LYS A 1 392 ? -10.084 28.516 -19.486 1.00 70.69 392 LYS A N 1
ATOM 3176 C CA . LYS A 1 392 ? -8.698 28.960 -19.652 1.00 70.69 392 LYS A CA 1
ATOM 3177 C C . LYS A 1 392 ? -7.990 28.328 -20.842 1.00 70.69 392 LYS A C 1
ATOM 3179 O O . LYS A 1 392 ? -7.610 27.160 -20.841 1.00 70.69 392 LYS A O 1
ATOM 3184 N N . ASN A 1 393 ? -7.656 29.187 -21.796 1.00 74.50 393 ASN A N 1
ATOM 3185 C CA . ASN A 1 393 ? -6.811 28.843 -22.939 1.00 74.50 393 ASN A CA 1
ATOM 3186 C C . ASN A 1 393 ? -5.336 29.218 -22.708 1.00 74.50 393 ASN A C 1
ATOM 3188 O O . ASN A 1 393 ? -4.508 29.035 -23.590 1.00 74.50 393 ASN A O 1
ATOM 3192 N N . GLU A 1 394 ? -4.982 29.748 -21.534 1.00 80.62 394 GLU A N 1
ATOM 3193 C CA . GLU A 1 394 ? -3.611 30.134 -21.189 1.00 80.62 394 GLU A CA 1
ATOM 3194 C C . GLU A 1 394 ? -3.225 29.584 -19.823 1.00 80.62 394 GLU A C 1
ATOM 3196 O O . GLU A 1 394 ? -4.002 29.676 -18.876 1.00 80.62 394 GLU A O 1
ATOM 3201 N N . VAL A 1 395 ? -2.010 29.045 -19.713 1.00 81.62 395 VAL A N 1
ATOM 3202 C CA . VAL A 1 395 ? -1.464 28.528 -18.455 1.00 81.62 395 VAL A CA 1
ATOM 3203 C C . VAL A 1 395 ? -0.086 29.109 -18.190 1.00 81.62 395 VAL A C 1
ATOM 3205 O O . VAL A 1 395 ? 0.780 29.118 -19.066 1.00 81.62 395 VAL A O 1
ATOM 3208 N N . THR A 1 396 ? 0.138 29.566 -16.960 1.00 85.62 396 THR A N 1
ATOM 3209 C CA . THR A 1 396 ? 1.460 30.010 -16.513 1.00 85.62 396 THR A CA 1
ATOM 3210 C C . THR A 1 396 ? 2.107 28.952 -15.635 1.00 85.62 396 THR A C 1
ATOM 3212 O O . THR A 1 396 ? 1.559 28.553 -14.609 1.00 85.62 396 THR A O 1
ATOM 3215 N N . LEU A 1 397 ? 3.296 28.513 -16.040 1.00 86.00 397 LEU A N 1
ATOM 3216 C CA . LEU A 1 397 ? 4.122 27.560 -15.315 1.00 86.00 397 LEU A CA 1
ATOM 3217 C C . LEU A 1 397 ? 5.362 28.264 -14.778 1.00 86.00 397 LEU A C 1
ATOM 3219 O O . LEU A 1 397 ? 6.079 28.917 -15.534 1.00 86.00 397 LEU A O 1
ATOM 3223 N N . THR A 1 398 ? 5.651 28.084 -13.496 1.00 86.06 398 THR A N 1
ATOM 3224 C CA . THR A 1 398 ? 6.860 28.604 -12.858 1.00 86.06 398 THR A CA 1
ATOM 3225 C C . THR A 1 398 ? 7.708 27.461 -12.342 1.00 86.06 398 THR A C 1
ATOM 3227 O O . THR A 1 398 ? 7.216 26.572 -11.649 1.00 86.06 398 THR A O 1
ATOM 3230 N N . ARG A 1 399 ? 8.996 27.487 -12.684 1.00 87.06 399 ARG A N 1
ATOM 3231 C CA . ARG A 1 399 ? 10.003 26.591 -12.133 1.00 87.06 399 ARG A CA 1
ATOM 3232 C C . ARG A 1 399 ? 10.897 27.349 -11.163 1.00 87.06 399 ARG A C 1
ATOM 3234 O O . ARG A 1 399 ? 11.470 28.378 -11.522 1.00 87.06 399 ARG A O 1
ATOM 3241 N N . GLU A 1 400 ? 11.033 26.802 -9.963 1.00 87.56 400 GLU A N 1
ATOM 3242 C CA . GLU A 1 400 ? 11.908 27.312 -8.905 1.00 87.56 400 GLU A CA 1
ATOM 3243 C C . GLU A 1 400 ? 12.930 26.248 -8.519 1.00 87.56 400 GLU A C 1
ATOM 3245 O O . GLU A 1 400 ? 12.593 25.068 -8.381 1.00 87.56 400 GLU A O 1
ATOM 3250 N N . TRP A 1 401 ? 14.184 26.656 -8.340 1.00 84.75 401 TRP A N 1
ATOM 3251 C CA . TRP A 1 401 ? 15.264 25.761 -7.936 1.00 84.75 401 TRP A CA 1
ATOM 3252 C C . TRP A 1 401 ? 15.565 25.914 -6.448 1.00 84.75 401 TRP A C 1
ATOM 3254 O O . TRP A 1 401 ? 15.590 27.021 -5.920 1.00 84.75 401 TRP A O 1
ATOM 3264 N N . LYS A 1 402 ? 15.807 24.783 -5.780 1.00 76.12 402 LYS A N 1
ATOM 3265 C CA . LYS A 1 402 ? 16.315 24.728 -4.397 1.00 76.12 402 LYS A CA 1
ATOM 3266 C C . LYS A 1 402 ? 17.746 24.191 -4.332 1.00 76.12 402 LYS A C 1
ATOM 3268 O O . LYS A 1 402 ? 18.431 24.381 -3.337 1.00 76.12 402 LYS A O 1
ATOM 3273 N N . SER A 1 403 ? 18.177 23.487 -5.378 1.00 73.06 403 SER A N 1
ATOM 3274 C CA . SER A 1 403 ? 19.562 23.080 -5.613 1.00 73.06 403 SER A CA 1
ATOM 3275 C C . SER A 1 403 ? 19.779 22.837 -7.108 1.00 73.06 403 SER A C 1
ATOM 3277 O O . SER A 1 403 ? 18.829 22.840 -7.896 1.00 73.06 403 SER A O 1
ATOM 3279 N N . ASN A 1 404 ? 21.017 22.543 -7.508 1.00 66.56 404 ASN A N 1
ATOM 3280 C CA . ASN A 1 404 ? 21.383 22.331 -8.914 1.00 66.56 404 ASN A CA 1
ATOM 3281 C C . ASN A 1 404 ? 20.597 21.219 -9.622 1.00 66.56 404 ASN A C 1
ATOM 3283 O O . ASN A 1 404 ? 20.434 21.238 -10.842 1.00 66.56 404 ASN A O 1
ATOM 3287 N N . ARG A 1 405 ? 20.103 20.239 -8.859 1.00 58.62 405 ARG A N 1
ATOM 3288 C CA . ARG A 1 405 ? 19.363 19.079 -9.381 1.00 58.62 405 ARG A CA 1
ATOM 3289 C C . ARG A 1 405 ? 17.932 18.981 -8.864 1.00 58.62 405 ARG A C 1
ATOM 3291 O O . ARG A 1 405 ? 17.225 18.057 -9.251 1.00 58.62 405 ARG A O 1
ATOM 3298 N N . LEU A 1 406 ? 17.514 19.898 -7.993 1.00 61.09 406 LEU A N 1
ATOM 3299 C CA . LEU A 1 406 ? 16.195 19.874 -7.374 1.00 61.09 406 LEU A CA 1
ATOM 3300 C C . LEU A 1 406 ? 15.437 21.152 -7.730 1.00 61.09 406 LEU A C 1
ATOM 3302 O O . LEU A 1 406 ? 15.749 22.237 -7.235 1.00 61.09 406 LEU A O 1
ATOM 3306 N N . SER A 1 407 ? 14.430 21.000 -8.591 1.00 76.44 407 SER A N 1
ATOM 3307 C CA . SER A 1 407 ? 13.508 22.067 -8.975 1.00 76.44 407 SER A CA 1
ATOM 3308 C C . SER A 1 407 ? 12.055 21.636 -8.831 1.00 76.44 407 SER A C 1
ATOM 3310 O O . SER A 1 407 ? 11.711 20.474 -9.045 1.00 76.44 407 SER A O 1
ATOM 3312 N N . ALA A 1 408 ? 11.200 22.588 -8.475 1.00 72.75 408 ALA A N 1
ATOM 3313 C CA . ALA A 1 408 ? 9.756 22.425 -8.434 1.00 72.75 408 ALA A CA 1
ATOM 3314 C C . ALA A 1 408 ? 9.144 23.142 -9.639 1.00 72.75 408 ALA A C 1
ATOM 3316 O O . ALA A 1 408 ? 9.483 24.295 -9.894 1.00 72.75 408 ALA A O 1
ATOM 3317 N N . LEU A 1 409 ? 8.260 22.467 -10.378 1.00 76.50 409 LEU A N 1
ATOM 3318 C CA . LEU A 1 409 ? 7.455 23.066 -11.444 1.00 76.50 409 LEU A CA 1
ATOM 3319 C C . LEU A 1 409 ? 6.023 23.218 -10.933 1.00 76.50 409 LEU A C 1
ATOM 3321 O O . LEU A 1 409 ? 5.411 22.234 -10.524 1.00 76.50 409 LEU A O 1
ATOM 3325 N N . MET A 1 410 ? 5.504 24.439 -10.955 1.00 77.06 410 MET A N 1
ATOM 3326 C CA . MET A 1 410 ? 4.212 24.797 -10.375 1.00 77.06 410 MET A CA 1
ATOM 3327 C C . MET A 1 410 ? 3.358 25.544 -11.396 1.00 77.06 410 MET A C 1
ATOM 3329 O O . MET A 1 410 ? 3.881 26.301 -12.213 1.00 77.06 410 MET A O 1
ATOM 3333 N N . ILE A 1 411 ? 2.040 25.360 -11.330 1.00 76.56 411 ILE A N 1
ATOM 3334 C CA . ILE A 1 411 ? 1.088 26.223 -12.033 1.00 76.56 411 ILE A CA 1
ATOM 3335 C C . ILE A 1 411 ? 0.920 27.478 -11.178 1.00 76.56 411 ILE A C 1
ATOM 3337 O O . ILE A 1 411 ? 0.507 27.385 -10.026 1.00 76.56 411 ILE A O 1
ATOM 3341 N N . THR A 1 412 ? 1.260 28.642 -11.722 1.00 67.00 412 THR A N 1
ATOM 3342 C CA . THR A 1 412 ? 1.179 29.931 -11.016 1.00 67.00 412 THR A CA 1
ATOM 3343 C C . THR A 1 412 ? 0.175 30.844 -11.695 1.00 67.00 412 THR A C 1
ATOM 3345 O O . THR A 1 412 ? 0.509 31.941 -12.138 1.00 67.00 412 THR A O 1
ATOM 3348 N N . ASP A 1 413 ? -1.034 30.328 -11.858 1.00 71.06 413 ASP A N 1
ATOM 3349 C CA . ASP A 1 413 ? -2.170 31.086 -12.350 1.00 71.06 413 ASP A CA 1
ATOM 3350 C C . ASP A 1 413 ? -2.948 31.643 -11.149 1.00 71.06 413 ASP A C 1
ATOM 3352 O O . ASP A 1 413 ? -3.323 30.881 -10.255 1.00 71.06 413 ASP A O 1
ATOM 3356 N N . ASP A 1 414 ? -3.154 32.962 -11.113 1.00 69.00 414 ASP A N 1
ATOM 3357 C CA . ASP A 1 414 ? -3.715 33.664 -9.952 1.00 69.00 414 ASP A CA 1
ATOM 3358 C C . ASP A 1 414 ? -5.117 33.157 -9.569 1.00 69.00 414 ASP A C 1
ATOM 3360 O O . ASP A 1 414 ? -5.415 33.019 -8.386 1.00 69.00 414 ASP A O 1
ATOM 3364 N N . GLU A 1 415 ? -5.955 32.774 -10.539 1.00 67.31 415 GLU A N 1
ATOM 3365 C CA . GLU A 1 415 ? -7.310 32.268 -10.266 1.00 67.31 415 GLU A CA 1
ATOM 3366 C C . GLU A 1 415 ? -7.292 30.845 -9.696 1.00 67.31 415 GLU A C 1
ATOM 3368 O O . GLU A 1 415 ? -8.086 30.507 -8.816 1.00 67.31 415 GLU A O 1
ATOM 3373 N N . VAL A 1 416 ? -6.362 30.005 -10.169 1.00 67.19 416 VAL A N 1
ATOM 3374 C CA . VAL A 1 416 ? -6.150 28.655 -9.622 1.00 67.19 416 VAL A CA 1
ATOM 3375 C C . VAL A 1 416 ? -5.617 28.757 -8.194 1.00 67.19 416 VAL A C 1
ATOM 3377 O O . VAL A 1 416 ? -6.100 28.063 -7.300 1.00 67.19 416 VAL A O 1
ATOM 3380 N N . ILE A 1 417 ? -4.657 29.654 -7.962 1.00 68.88 417 ILE A N 1
ATOM 3381 C CA . ILE A 1 417 ? -4.105 29.929 -6.634 1.00 68.88 417 ILE A CA 1
ATOM 3382 C C . ILE A 1 417 ? -5.204 30.431 -5.685 1.00 68.88 417 ILE A C 1
ATOM 3384 O O . ILE A 1 417 ? -5.312 29.942 -4.559 1.00 68.88 417 ILE A O 1
ATOM 3388 N N . ASP A 1 418 ? -6.034 31.378 -6.118 1.00 71.62 418 ASP A N 1
ATOM 3389 C CA . ASP A 1 418 ? -7.088 31.949 -5.280 1.00 71.62 418 ASP A CA 1
ATOM 3390 C C . ASP A 1 418 ? -8.205 30.942 -4.971 1.00 71.62 418 ASP A C 1
ATOM 3392 O O . ASP A 1 418 ? -8.762 30.958 -3.871 1.00 71.62 418 ASP A O 1
ATOM 3396 N N . TYR A 1 419 ? -8.488 29.997 -5.874 1.00 72.25 419 TYR A N 1
ATOM 3397 C CA . TYR A 1 419 ? -9.380 28.873 -5.583 1.00 72.25 419 TYR A CA 1
ATOM 3398 C C . TYR A 1 419 ? -8.869 28.014 -4.416 1.00 72.25 419 TYR A C 1
ATOM 3400 O O . TYR A 1 419 ? -9.622 27.742 -3.477 1.00 72.25 419 TYR A O 1
ATOM 3408 N N . TYR A 1 420 ? -7.589 27.625 -4.436 1.00 65.44 420 TYR A N 1
ATOM 3409 C CA . TYR A 1 420 ? -6.993 26.838 -3.351 1.00 65.44 420 TYR A CA 1
ATOM 3410 C C . TYR A 1 420 ? -6.934 27.622 -2.034 1.00 65.44 420 TYR A C 1
ATOM 3412 O O . TYR A 1 420 ? -7.337 27.088 -1.004 1.00 65.44 420 TYR A O 1
ATOM 3420 N N . LYS A 1 421 ? -6.580 28.915 -2.066 1.00 73.06 421 LYS A N 1
ATOM 3421 C CA . LYS A 1 421 ? -6.638 29.779 -0.871 1.00 73.06 421 LYS A CA 1
ATOM 3422 C C . LYS A 1 421 ? -8.042 29.851 -0.261 1.00 73.06 421 LYS A C 1
ATOM 3424 O O . LYS A 1 421 ? -8.185 29.883 0.958 1.00 73.06 421 LYS A O 1
ATOM 3429 N N . ASN A 1 422 ? -9.088 29.881 -1.090 1.00 75.12 422 ASN A N 1
ATOM 3430 C CA . ASN A 1 422 ? -10.471 29.891 -0.611 1.00 75.12 422 ASN A CA 1
ATOM 3431 C C . ASN A 1 422 ? -10.883 28.552 0.025 1.00 75.12 422 ASN A C 1
ATOM 3433 O O . ASN A 1 422 ? -11.648 28.552 0.990 1.00 75.12 422 ASN A O 1
ATOM 3437 N N . ILE A 1 423 ? -10.380 27.420 -0.484 1.00 73.44 423 ILE A N 1
ATOM 3438 C CA . ILE A 1 423 ? -10.561 26.109 0.160 1.00 73.44 423 ILE A CA 1
ATOM 3439 C C . ILE A 1 423 ? -9.884 26.090 1.527 1.00 73.44 423 ILE A C 1
ATOM 3441 O O . ILE A 1 423 ? -10.524 25.688 2.498 1.00 73.44 423 ILE A O 1
ATOM 3445 N N . ASP A 1 424 ? -8.632 26.540 1.607 1.00 70.25 424 ASP A N 1
ATOM 3446 C CA . ASP A 1 424 ? -7.875 26.560 2.861 1.00 70.25 424 ASP A CA 1
ATOM 3447 C C . ASP A 1 424 ? -8.577 27.427 3.908 1.00 70.25 424 ASP A C 1
ATOM 3449 O O . ASP A 1 424 ? -8.818 26.977 5.026 1.00 70.25 424 ASP A O 1
ATOM 3453 N N . LYS A 1 425 ? -9.052 28.613 3.514 1.00 75.38 425 LYS A N 1
ATOM 3454 C CA . LYS A 1 425 ? -9.843 29.480 4.394 1.00 75.38 425 LYS A CA 1
ATOM 3455 C C . LYS A 1 425 ? -11.120 28.798 4.898 1.00 75.38 425 LYS A C 1
ATOM 3457 O O . LYS A 1 425 ? -11.444 28.870 6.079 1.00 75.38 425 LYS A O 1
ATOM 3462 N N . ARG A 1 426 ? -11.855 28.111 4.019 1.00 74.38 426 ARG A N 1
ATOM 3463 C CA . ARG A 1 426 ? -13.075 27.389 4.412 1.00 74.38 426 ARG A CA 1
ATOM 3464 C C . ARG A 1 426 ? -12.771 26.216 5.344 1.00 74.38 426 ARG A C 1
ATOM 3466 O O . ARG A 1 426 ? -13.568 25.913 6.227 1.00 74.38 426 ARG A O 1
ATOM 3473 N N . LYS A 1 427 ? -11.636 25.545 5.146 1.00 72.50 427 LYS A N 1
ATOM 3474 C CA . LYS A 1 427 ? -11.156 24.487 6.035 1.00 72.50 427 LYS A CA 1
ATOM 3475 C C . LYS A 1 427 ? -10.859 25.047 7.429 1.00 72.50 427 LYS A C 1
ATOM 3477 O O . LYS A 1 427 ? -11.339 24.473 8.401 1.00 72.50 427 LYS A O 1
ATOM 3482 N N . GLU A 1 428 ? -10.166 26.181 7.517 1.00 74.88 428 GLU A N 1
ATOM 3483 C CA . GLU A 1 428 ? -9.901 26.873 8.787 1.00 74.88 428 GLU A CA 1
ATOM 3484 C C . GLU A 1 428 ? -11.199 27.266 9.514 1.00 74.88 428 GLU A C 1
ATOM 3486 O O . GLU A 1 428 ? -11.321 27.049 10.719 1.00 74.88 428 GLU A O 1
ATOM 3491 N N . GLU A 1 429 ? -12.195 27.791 8.793 1.00 78.19 429 GLU A N 1
ATOM 3492 C CA . GLU A 1 429 ? -13.508 28.141 9.359 1.00 78.19 429 GLU A CA 1
ATOM 3493 C C . GLU A 1 429 ? -14.228 26.911 9.948 1.00 78.19 429 GLU A C 1
ATOM 3495 O O . GLU A 1 429 ? -14.737 26.964 11.070 1.00 78.19 429 GLU A O 1
ATOM 3500 N N . ILE A 1 430 ? -14.223 25.779 9.233 1.00 75.81 430 ILE A N 1
ATOM 3501 C CA . ILE A 1 430 ? -14.821 24.519 9.707 1.00 75.81 430 ILE A CA 1
ATOM 3502 C C . ILE A 1 430 ? -14.063 23.974 10.923 1.00 75.81 430 ILE A C 1
ATOM 3504 O O . ILE A 1 430 ? -14.683 23.529 11.887 1.00 75.81 430 ILE A O 1
ATOM 3508 N N . GLU A 1 431 ? -12.729 24.002 10.906 1.00 75.50 431 GLU A N 1
ATOM 3509 C CA . GLU A 1 431 ? -11.913 23.554 12.039 1.00 75.50 431 GLU A CA 1
ATOM 3510 C C . GLU A 1 431 ? -12.192 24.384 13.297 1.00 75.50 431 GLU A C 1
ATOM 3512 O O . GLU A 1 431 ? -12.323 23.823 14.388 1.00 75.50 431 GLU A O 1
ATOM 3517 N N . GLN A 1 432 ? -12.349 25.704 13.162 1.00 81.38 432 GLN A N 1
ATOM 3518 C CA . GLN A 1 432 ? -12.733 26.579 14.273 1.00 81.38 432 GLN A CA 1
ATOM 3519 C C . GLN A 1 432 ? -14.110 26.214 14.836 1.00 81.38 432 GLN A C 1
ATOM 3521 O O . GLN A 1 432 ? -14.251 26.065 16.053 1.00 81.38 432 GLN A O 1
ATOM 3526 N N . GLU A 1 433 ? -15.105 26.011 13.970 1.00 84.88 433 GLU A N 1
ATOM 3527 C CA . GLU A 1 433 ? -16.459 25.622 14.376 1.00 84.88 433 GLU A CA 1
ATOM 3528 C C . GLU A 1 433 ? -16.472 24.262 15.098 1.00 84.88 433 GLU A C 1
ATOM 3530 O O . GLU A 1 433 ? -17.089 24.103 16.156 1.00 84.88 433 GLU A O 1
ATOM 3535 N N . VAL A 1 434 ? -15.754 23.270 14.565 1.00 81.44 434 VAL A N 1
ATOM 3536 C CA . VAL A 1 434 ? -15.635 21.935 15.170 1.00 81.44 434 VAL A CA 1
ATOM 3537 C C . VAL A 1 434 ? -14.954 22.016 16.535 1.00 81.44 434 VAL A C 1
ATOM 3539 O O . VAL A 1 434 ? -15.460 21.447 17.506 1.00 81.44 434 VAL A O 1
ATOM 3542 N N . ASN A 1 435 ? -13.849 22.756 16.639 1.00 80.12 435 ASN A N 1
ATOM 3543 C CA . ASN A 1 435 ? -13.127 22.933 17.897 1.00 80.12 435 ASN A CA 1
ATOM 3544 C C . ASN A 1 435 ? -14.000 23.617 18.957 1.00 80.12 435 ASN A C 1
ATOM 3546 O O . ASN A 1 435 ? -14.016 23.178 20.110 1.00 80.12 435 ASN A O 1
ATOM 3550 N N . GLN A 1 436 ? -14.774 24.637 18.576 1.00 86.12 436 GLN A N 1
ATOM 3551 C CA . GLN A 1 436 ? -15.713 25.293 19.483 1.00 86.12 436 GLN A CA 1
ATOM 3552 C C . GLN A 1 436 ? -16.784 24.313 19.987 1.00 86.12 436 GLN A C 1
ATOM 3554 O O . GLN A 1 436 ? -16.981 24.176 21.196 1.00 86.12 436 GLN A O 1
ATOM 3559 N N . ASN A 1 437 ? -17.420 23.565 19.082 1.00 84.88 437 ASN A N 1
ATOM 3560 C CA . ASN A 1 437 ? -18.444 22.577 19.433 1.00 84.88 437 ASN A CA 1
ATOM 3561 C C . ASN A 1 437 ? -17.916 21.478 20.372 1.00 84.88 437 ASN A C 1
ATOM 3563 O O . ASN A 1 437 ? -18.622 21.023 21.280 1.00 84.88 437 ASN A O 1
ATOM 3567 N N . ILE A 1 438 ? -16.667 21.050 20.176 1.00 84.75 438 ILE A N 1
ATOM 3568 C CA . ILE A 1 438 ? -15.992 20.071 21.035 1.00 84.75 438 ILE A CA 1
ATOM 3569 C C . ILE A 1 438 ? -15.792 20.630 22.444 1.00 84.75 438 ILE A C 1
ATOM 3571 O O . ILE A 1 438 ? -16.141 19.956 23.417 1.00 84.75 438 ILE A O 1
ATOM 3575 N N . GLN A 1 439 ? -15.288 21.861 22.564 1.00 85.69 439 GLN A N 1
ATOM 3576 C CA . GLN A 1 439 ? -15.090 22.518 23.858 1.00 85.69 439 GLN A CA 1
ATOM 3577 C C . GLN A 1 439 ? -16.413 22.685 24.611 1.00 85.69 439 GLN A C 1
ATOM 3579 O O . GLN A 1 439 ? -16.509 22.309 25.780 1.00 85.69 439 GLN A O 1
ATOM 3584 N N . GLU A 1 440 ? -17.460 23.156 23.933 1.00 87.62 440 GLU A N 1
ATOM 3585 C CA . GLU A 1 440 ? -18.792 23.297 24.528 1.00 87.62 440 GLU A CA 1
ATOM 3586 C C . GLU A 1 440 ? -19.361 21.950 24.998 1.00 87.62 440 GLU A C 1
ATOM 3588 O O . GLU A 1 440 ? -19.943 21.855 26.081 1.00 87.62 440 GLU A O 1
ATOM 3593 N N . THR A 1 441 ? -19.167 20.882 24.218 1.00 85.44 441 THR A N 1
ATOM 3594 C CA . THR A 1 441 ? -19.634 19.534 24.574 1.00 85.44 441 THR A CA 1
ATOM 3595 C C . THR A 1 441 ? -18.911 18.991 25.808 1.00 85.44 441 THR A C 1
ATOM 3597 O O . THR A 1 441 ? -19.556 18.440 26.703 1.00 85.44 441 THR A O 1
ATOM 3600 N N . LEU A 1 442 ? -17.588 19.163 25.884 1.00 85.50 442 LEU A N 1
ATOM 3601 C CA . LEU A 1 442 ? -16.789 18.729 27.032 1.00 85.50 442 LEU A CA 1
ATOM 3602 C C . LEU A 1 442 ? -17.149 19.516 28.299 1.00 85.50 442 LEU A C 1
ATOM 3604 O O . LEU A 1 442 ? -17.359 18.908 29.348 1.00 85.50 442 LEU A O 1
ATOM 3608 N N . GLN A 1 443 ? -17.318 20.837 28.195 1.00 88.06 443 GLN A N 1
ATOM 3609 C CA . GLN A 1 443 ? -17.746 21.678 29.318 1.00 88.06 443 GLN A CA 1
ATOM 3610 C C . GLN A 1 443 ? -19.133 21.286 29.837 1.00 88.06 443 GLN A C 1
ATOM 3612 O O . GLN A 1 443 ? -19.324 21.141 31.045 1.00 88.06 443 GLN A O 1
ATOM 3617 N N . ARG A 1 444 ? -20.104 21.058 28.940 1.00 87.31 444 ARG A N 1
ATOM 3618 C CA . ARG A 1 444 ? -21.440 20.579 29.333 1.00 87.31 444 ARG A CA 1
ATOM 3619 C C . ARG A 1 444 ? -21.364 19.239 30.058 1.00 87.31 444 ARG A C 1
ATOM 3621 O O . ARG A 1 444 ? -22.015 19.068 31.084 1.00 87.31 444 ARG A O 1
ATOM 3628 N N . ALA A 1 445 ? -20.552 18.307 29.562 1.00 86.81 445 ALA A N 1
ATOM 3629 C CA . ALA A 1 445 ? -20.373 17.010 30.202 1.00 86.81 445 ALA A CA 1
ATOM 3630 C C . ALA A 1 445 ? -19.763 17.132 31.609 1.00 86.81 445 ALA A C 1
ATOM 3632 O O . ALA A 1 445 ? -20.217 16.451 32.528 1.00 86.81 445 ALA A O 1
ATOM 3633 N N . GLU A 1 446 ? -18.782 18.018 31.804 1.00 88.19 446 GLU A N 1
ATOM 3634 C CA . GLU A 1 446 ? -18.204 18.276 33.127 1.00 88.19 446 GLU A CA 1
ATOM 3635 C C . GLU A 1 446 ? -19.213 18.853 34.121 1.00 88.19 446 GLU A C 1
ATOM 3637 O O . GLU A 1 446 ? -19.222 18.445 35.284 1.00 88.19 446 GLU A O 1
ATOM 3642 N N . ILE A 1 447 ? -20.052 19.796 33.682 1.00 89.69 447 ILE A N 1
ATOM 3643 C CA . ILE A 1 447 ? -21.084 20.403 34.531 1.00 89.69 447 ILE A CA 1
ATOM 3644 C C . ILE A 1 447 ? -22.059 19.325 35.006 1.00 89.69 447 ILE A C 1
ATOM 3646 O O . ILE A 1 447 ? -22.243 19.162 36.212 1.00 89.69 447 ILE A O 1
ATOM 3650 N N . ILE A 1 448 ? -22.596 18.522 34.082 1.00 87.62 448 ILE A N 1
ATOM 3651 C CA . ILE A 1 448 ? -23.546 17.454 34.422 1.00 87.62 448 ILE A CA 1
ATOM 3652 C C . ILE A 1 448 ? -22.880 16.413 35.335 1.00 87.62 448 ILE A C 1
ATOM 3654 O O . ILE A 1 448 ? -23.492 15.939 36.290 1.00 87.62 448 ILE A O 1
ATOM 3658 N N . PHE A 1 449 ? -21.603 16.084 35.110 1.00 86.94 449 PHE A N 1
ATOM 3659 C CA . PHE A 1 449 ? -20.876 15.155 35.977 1.00 86.94 449 PHE A CA 1
ATOM 3660 C C . PHE A 1 449 ? -20.756 15.676 37.417 1.00 86.94 449 PHE A C 1
ATOM 3662 O O . PHE A 1 449 ? -20.965 14.918 38.366 1.00 86.94 449 PHE A O 1
ATOM 3669 N N . ARG A 1 450 ? -20.473 16.975 37.600 1.00 89.06 450 ARG A N 1
ATOM 3670 C CA . ARG A 1 450 ? -20.460 17.601 38.935 1.00 89.06 450 ARG A CA 1
ATOM 3671 C C . ARG A 1 450 ? -21.842 17.583 39.577 1.00 89.06 450 ARG A C 1
ATOM 3673 O O . ARG A 1 450 ? -21.942 17.264 40.758 1.00 89.06 450 ARG A O 1
ATOM 3680 N N . GLU A 1 451 ? -22.891 17.888 38.818 1.00 90.12 451 GLU A N 1
ATOM 3681 C CA . GLU A 1 451 ? -24.268 17.858 39.319 1.00 90.12 451 GLU A CA 1
ATOM 3682 C C . GLU A 1 451 ? -24.676 16.457 39.780 1.00 90.12 451 GLU A C 1
ATOM 3684 O O . GLU A 1 451 ? -25.228 16.319 40.869 1.00 90.12 451 GLU A O 1
ATOM 3689 N N . ILE A 1 452 ? -24.332 15.407 39.026 1.00 90.44 452 ILE A N 1
ATOM 3690 C CA . ILE A 1 452 ? -24.575 14.017 39.439 1.00 90.44 452 ILE A CA 1
ATOM 3691 C C . ILE A 1 452 ? -23.851 13.695 40.742 1.00 90.44 452 ILE A C 1
ATOM 3693 O O . ILE A 1 452 ? -24.454 13.097 41.626 1.00 90.44 452 ILE A O 1
ATOM 3697 N N . GLN A 1 453 ? -22.586 14.098 40.891 1.00 89.12 453 GLN A N 1
ATOM 3698 C CA . GLN A 1 453 ? -21.819 13.853 42.117 1.00 89.12 453 GLN A CA 1
ATOM 3699 C C . GLN A 1 453 ? -22.434 14.539 43.346 1.00 89.12 453 GLN A C 1
ATOM 3701 O O . GLN A 1 453 ? -22.380 13.998 44.451 1.00 89.12 453 GLN A O 1
ATOM 3706 N N . VAL A 1 454 ? -23.021 15.726 43.173 1.00 92.56 454 VAL A N 1
ATOM 3707 C CA . VAL A 1 454 ? -23.750 16.418 44.247 1.00 92.56 454 VAL A CA 1
ATOM 3708 C C . VAL A 1 454 ? -25.050 15.681 44.567 1.00 92.56 454 VAL A C 1
ATOM 3710 O O . VAL A 1 454 ? -25.262 15.303 45.718 1.00 92.56 454 VAL A O 1
ATOM 3713 N N . THR A 1 455 ? -25.871 15.390 43.557 1.00 90.56 455 THR A N 1
ATOM 3714 C CA . THR A 1 455 ? -27.162 14.706 43.735 1.00 90.56 455 THR A CA 1
ATOM 3715 C C . THR A 1 455 ? -26.995 13.285 44.286 1.00 90.56 455 THR A C 1
ATOM 3717 O O . THR A 1 455 ? -27.817 12.818 45.068 1.00 90.56 455 THR A O 1
ATOM 3720 N N . GLU A 1 456 ? -25.905 12.591 43.956 1.00 91.06 456 GLU A N 1
ATOM 3721 C CA . GLU A 1 456 ? -25.560 11.284 44.523 1.00 91.06 456 GLU A CA 1
ATOM 3722 C C . GLU A 1 456 ? -25.323 11.360 46.039 1.00 91.06 456 GLU A C 1
ATOM 3724 O O . GLU A 1 456 ? -25.833 10.525 46.792 1.00 91.06 456 GLU A O 1
ATOM 3729 N N . LYS A 1 457 ? -24.612 12.396 46.506 1.00 92.62 457 LYS A N 1
ATOM 3730 C CA . LYS A 1 457 ? -24.402 12.644 47.942 1.00 92.62 457 LYS A CA 1
ATOM 3731 C C . LYS A 1 457 ? -25.707 12.995 48.651 1.00 92.62 457 LYS A C 1
ATOM 3733 O O . LYS A 1 457 ? -25.965 12.471 49.732 1.00 92.62 457 LYS A O 1
ATOM 3738 N N . GLU A 1 458 ? -26.538 13.837 48.040 1.00 92.50 458 GLU A N 1
ATOM 3739 C CA . GLU A 1 458 ? -27.860 14.194 48.571 1.00 92.50 458 GLU A CA 1
ATOM 3740 C C . GLU A 1 458 ? -28.773 12.966 48.672 1.00 92.50 458 GLU A C 1
ATOM 3742 O O . GLU A 1 458 ? -29.413 12.756 49.700 1.00 92.50 458 GLU A O 1
ATOM 3747 N N . LYS A 1 459 ? -28.777 12.103 47.648 1.00 92.62 459 LYS A N 1
ATOM 3748 C CA . LYS A 1 459 ? -29.527 10.839 47.631 1.00 92.62 459 LYS A CA 1
ATOM 3749 C C . LYS A 1 459 ? -29.077 9.907 48.752 1.00 92.62 459 LYS A C 1
ATOM 3751 O O . LYS A 1 459 ? -29.918 9.312 49.428 1.00 92.62 459 LYS A O 1
ATOM 3756 N N . TYR A 1 460 ? -27.766 9.778 48.957 1.00 91.88 460 TYR A N 1
ATOM 3757 C CA . TYR A 1 460 ? -27.208 8.963 50.035 1.00 91.88 460 TYR A CA 1
ATOM 3758 C C . TYR A 1 460 ? -27.638 9.481 51.414 1.00 91.88 460 TYR A C 1
ATOM 3760 O O . TYR A 1 460 ? -28.117 8.707 52.245 1.00 91.88 460 TYR A O 1
ATOM 3768 N N . GLU A 1 461 ? -27.538 10.790 51.641 1.00 92.25 461 GLU A N 1
ATOM 3769 C CA . GLU A 1 461 ? -27.917 11.403 52.915 1.00 92.25 461 GLU A CA 1
ATOM 3770 C C . GLU A 1 461 ? -29.430 11.323 53.171 1.00 92.25 461 GLU A C 1
ATOM 3772 O O . GLU A 1 461 ? -29.857 10.939 54.262 1.00 92.25 461 GLU A O 1
ATOM 3777 N N . ALA A 1 462 ? -30.257 11.579 52.154 1.00 91.00 462 ALA A N 1
ATOM 3778 C CA . ALA A 1 462 ? -31.705 11.410 52.238 1.00 91.00 462 ALA A CA 1
ATOM 3779 C C . ALA A 1 462 ? -32.091 9.952 52.536 1.00 91.00 462 ALA A C 1
ATOM 3781 O O . ALA A 1 462 ? -32.984 9.696 53.348 1.00 91.00 462 ALA A O 1
ATOM 3782 N N . SER A 1 463 ? -31.389 8.981 51.940 1.00 92.12 463 SER A N 1
ATOM 3783 C CA . SER A 1 463 ? -31.595 7.555 52.212 1.00 92.12 463 SER A CA 1
ATOM 3784 C C . SER A 1 463 ? -31.230 7.195 53.654 1.00 92.12 463 SER A C 1
ATOM 3786 O O . SER A 1 463 ? -31.988 6.490 54.325 1.00 92.12 463 SER A O 1
ATOM 3788 N N . ARG A 1 464 ? -30.120 7.737 54.173 1.00 94.75 464 ARG A N 1
ATOM 3789 C CA . ARG A 1 464 ? -29.704 7.570 55.573 1.00 94.75 464 ARG A CA 1
ATOM 3790 C C . ARG A 1 464 ? -30.760 8.109 56.539 1.00 94.75 464 ARG A C 1
ATOM 3792 O O . ARG A 1 464 ? -31.207 7.372 57.416 1.00 94.75 464 ARG A O 1
ATOM 3799 N N . ILE A 1 465 ? -31.208 9.349 56.339 1.00 91.75 465 ILE A N 1
ATOM 3800 C CA . ILE A 1 465 ? -32.230 10.000 57.176 1.00 91.75 465 ILE A CA 1
ATOM 3801 C C . ILE A 1 465 ? -33.559 9.234 57.122 1.00 91.75 465 ILE A C 1
ATOM 3803 O O . ILE A 1 465 ? -34.195 9.018 58.154 1.00 91.75 465 ILE A O 1
ATOM 3807 N N . THR A 1 466 ? -33.975 8.786 55.936 1.00 91.25 466 THR A N 1
ATOM 3808 C CA . THR A 1 466 ? -35.210 8.004 55.761 1.00 91.25 466 THR A CA 1
ATOM 3809 C C . THR A 1 466 ? -35.138 6.679 56.525 1.00 91.25 466 THR A C 1
ATOM 3811 O O . THR A 1 466 ? -36.078 6.327 57.238 1.00 91.25 466 THR A O 1
ATOM 3814 N N . ASN A 1 467 ? -33.996 5.985 56.470 1.00 91.94 467 ASN A N 1
ATOM 3815 C CA . ASN A 1 467 ? -33.760 4.761 57.240 1.00 91.94 467 ASN A CA 1
ATOM 3816 C C . ASN A 1 467 ? -33.760 5.002 58.760 1.00 91.94 467 ASN A C 1
ATOM 3818 O O . ASN A 1 467 ? -34.304 4.190 59.511 1.00 91.94 467 ASN A O 1
ATOM 3822 N N . GLU A 1 468 ? -33.196 6.115 59.235 1.00 92.94 468 GLU A N 1
ATOM 3823 C CA . GLU A 1 468 ? -33.251 6.488 60.656 1.00 92.94 468 GLU A CA 1
ATOM 3824 C C . GLU A 1 468 ? -34.700 6.706 61.129 1.00 92.94 468 GLU A C 1
ATOM 3826 O O . GLU A 1 468 ? -35.092 6.224 62.196 1.00 92.94 468 GLU A O 1
ATOM 3831 N N . TRP A 1 469 ? -35.525 7.388 60.330 1.00 91.50 469 TRP A N 1
ATOM 3832 C CA . TRP A 1 469 ? -36.944 7.592 60.641 1.00 91.50 469 TRP A CA 1
ATOM 3833 C C . TRP A 1 469 ? -37.767 6.309 60.551 1.00 91.50 469 TRP A C 1
ATOM 3835 O O . TRP A 1 469 ? -38.630 6.092 61.403 1.00 91.50 469 TRP A O 1
ATOM 3845 N N . PHE A 1 470 ? -37.451 5.416 59.613 1.00 91.00 470 PHE A N 1
ATOM 3846 C CA . PHE A 1 470 ? -38.044 4.080 59.547 1.00 91.00 470 PHE A CA 1
ATOM 3847 C C . PHE A 1 470 ? -37.804 3.289 60.843 1.00 91.00 470 PHE A C 1
ATOM 3849 O O . PHE A 1 470 ? -38.731 2.719 61.421 1.00 91.00 470 PHE A O 1
ATOM 3856 N N . GLN A 1 471 ? -36.574 3.317 61.368 1.00 91.81 471 GLN A N 1
ATOM 3857 C CA . GLN A 1 471 ? -36.247 2.671 62.643 1.00 91.81 471 GLN A CA 1
ATOM 3858 C C . GLN A 1 471 ? -36.995 3.303 63.827 1.00 91.81 471 GLN A C 1
ATOM 3860 O O . GLN A 1 471 ? -37.491 2.583 64.699 1.00 91.81 471 GLN A O 1
ATOM 3865 N N . LYS A 1 472 ? -37.112 4.639 63.868 1.00 91.56 472 LYS A N 1
ATOM 3866 C CA . LYS A 1 472 ? -37.886 5.346 64.906 1.00 91.56 472 LYS A CA 1
ATOM 3867 C C . LYS A 1 472 ? -39.372 4.994 64.854 1.00 91.56 472 LYS A C 1
ATOM 3869 O O . LYS A 1 472 ? -39.960 4.744 65.905 1.00 91.56 472 LYS A O 1
ATOM 3874 N N . LEU A 1 473 ? -39.953 4.907 63.659 1.00 89.50 473 LEU A N 1
ATOM 3875 C CA . LEU A 1 473 ? -41.333 4.474 63.446 1.00 89.50 473 LEU A CA 1
ATOM 3876 C C . LEU A 1 473 ? -41.561 3.046 63.966 1.00 89.50 473 LEU A C 1
ATOM 3878 O O . LEU A 1 473 ? -42.523 2.801 64.691 1.00 89.50 473 LEU A O 1
ATOM 3882 N N . GLU A 1 474 ? -40.654 2.113 63.671 1.00 90.06 474 GLU A N 1
ATOM 3883 C CA . GLU A 1 474 ? -40.717 0.739 64.192 1.00 90.06 474 GLU A CA 1
ATOM 3884 C C . GLU A 1 474 ? -40.638 0.683 65.726 1.00 90.06 474 GLU A C 1
ATOM 3886 O O . GLU A 1 474 ? -41.362 -0.075 66.381 1.00 90.06 474 GLU A O 1
ATOM 3891 N N . LEU A 1 475 ? -39.794 1.518 66.337 1.00 89.94 475 LEU A N 1
ATOM 3892 C CA . LEU A 1 475 ? -39.723 1.647 67.794 1.00 89.94 475 LEU A CA 1
ATOM 3893 C C . LEU A 1 475 ? -41.011 2.243 68.383 1.00 89.94 475 LEU A C 1
ATOM 3895 O O . LEU A 1 475 ? -41.477 1.758 69.417 1.00 89.94 475 LEU A O 1
ATOM 3899 N N . ALA A 1 476 ? -41.603 3.250 67.736 1.00 87.06 476 ALA A N 1
ATOM 3900 C CA . ALA A 1 476 ? -42.865 3.860 68.153 1.00 87.06 476 ALA A CA 1
ATOM 3901 C C . ALA A 1 476 ? -44.032 2.858 68.078 1.00 87.06 476 ALA A C 1
ATOM 3903 O O . ALA A 1 476 ? -44.753 2.693 69.064 1.00 87.06 476 ALA A O 1
ATOM 3904 N N . LYS A 1 477 ? -44.139 2.083 66.987 1.00 88.56 477 LYS A N 1
ATOM 3905 C CA . LYS A 1 477 ? -45.110 0.978 66.846 1.00 88.56 477 LYS A CA 1
ATOM 3906 C C . LYS A 1 477 ? -44.972 -0.051 67.971 1.00 88.56 477 LYS A C 1
ATOM 3908 O O . LYS A 1 477 ? -45.961 -0.456 68.583 1.00 88.56 477 LYS A O 1
ATOM 3913 N N . LYS A 1 478 ? -43.735 -0.441 68.303 1.00 88.12 478 LYS A N 1
ATOM 3914 C CA . LYS A 1 478 ? -43.452 -1.368 69.416 1.00 88.12 478 LYS A CA 1
ATOM 3915 C C . LYS A 1 478 ? -43.826 -0.788 70.783 1.00 88.12 478 LYS A C 1
ATOM 3917 O O . LYS A 1 478 ? -44.280 -1.545 71.640 1.00 88.12 478 LYS A O 1
ATOM 3922 N N . LYS A 1 479 ? -43.624 0.516 71.014 1.00 86.38 479 LYS A N 1
ATOM 3923 C CA . LYS A 1 479 ? -44.032 1.196 72.258 1.00 86.38 479 LYS A CA 1
ATOM 3924 C C . LYS A 1 479 ? -45.552 1.256 72.388 1.00 86.38 479 LYS A C 1
ATOM 3926 O O . LYS A 1 479 ? -46.067 0.885 73.439 1.00 86.38 479 LYS A O 1
ATOM 3931 N N . PHE A 1 480 ? -46.256 1.624 71.318 1.00 85.12 480 PHE A N 1
ATOM 3932 C CA . PHE A 1 480 ? -47.719 1.628 71.275 1.00 85.12 480 PHE A CA 1
ATOM 3933 C C . PHE A 1 480 ? -48.305 0.242 71.587 1.00 85.12 480 PHE A C 1
ATOM 3935 O O . PHE A 1 480 ? -49.171 0.117 72.449 1.00 85.12 480 PHE A O 1
ATOM 3942 N N . ALA A 1 481 ? -47.752 -0.821 70.991 1.00 84.06 481 ALA A N 1
ATOM 3943 C CA . ALA A 1 481 ? -48.184 -2.199 71.244 1.00 84.06 481 ALA A CA 1
ATOM 3944 C C . ALA A 1 481 ? -47.976 -2.676 72.700 1.00 84.06 481 ALA A C 1
ATOM 3946 O O . ALA A 1 481 ? -48.640 -3.613 73.142 1.00 84.06 481 ALA A O 1
ATOM 3947 N N . LYS A 1 482 ? -47.050 -2.060 73.449 1.00 85.31 482 LYS A N 1
ATOM 3948 C CA . LYS A 1 482 ? -46.719 -2.426 74.839 1.00 85.31 482 LYS A CA 1
ATOM 3949 C C . LYS A 1 482 ? -47.425 -1.568 75.899 1.00 85.31 482 LYS A C 1
ATOM 3951 O O . LYS A 1 482 ? -47.376 -1.939 77.073 1.00 85.31 482 LYS A O 1
ATOM 3956 N N . ALA A 1 483 ? -48.050 -0.450 75.523 1.00 82.25 483 ALA A N 1
ATOM 3957 C CA . ALA A 1 483 ? -48.693 0.480 76.453 1.00 82.25 483 ALA A CA 1
ATOM 3958 C C . ALA A 1 483 ? -49.967 -0.121 77.080 1.00 82.25 483 ALA A C 1
ATOM 3960 O O . ALA A 1 483 ? -50.823 -0.668 76.377 1.00 82.25 483 ALA A O 1
ATOM 3961 N N . LYS A 1 484 ? -50.099 -0.023 78.412 1.00 77.44 484 LYS A N 1
ATOM 3962 C CA . LYS A 1 484 ? -51.200 -0.652 79.174 1.00 77.44 484 LYS A CA 1
ATOM 3963 C C . LYS A 1 484 ? -52.199 0.345 79.762 1.00 77.44 484 LYS A C 1
ATOM 3965 O O . LYS A 1 484 ? -53.349 -0.036 79.959 1.00 77.44 484 LYS A O 1
ATOM 3970 N N . ARG A 1 485 ? -51.781 1.583 80.049 1.00 76.88 485 ARG A N 1
ATOM 3971 C CA . ARG A 1 485 ? -52.647 2.659 80.570 1.00 76.88 485 ARG A CA 1
ATOM 3972 C C . ARG A 1 485 ? -53.144 3.546 79.426 1.00 76.88 485 ARG A C 1
ATOM 3974 O O . ARG A 1 485 ? -52.418 3.738 78.452 1.00 76.88 485 ARG A O 1
ATOM 3981 N N . ASP A 1 486 ? -54.348 4.100 79.549 1.00 75.38 486 ASP A N 1
ATOM 3982 C CA . ASP A 1 486 ? -54.956 4.926 78.490 1.00 75.38 486 ASP A CA 1
ATOM 3983 C C . ASP A 1 486 ? -54.142 6.198 78.200 1.00 75.38 486 ASP A C 1
ATOM 3985 O O . ASP A 1 486 ? -53.942 6.560 77.041 1.00 75.38 486 ASP A O 1
ATOM 3989 N N . ASP A 1 487 ? -53.562 6.809 79.231 1.00 77.12 487 ASP A N 1
ATOM 3990 C CA . ASP A 1 487 ? -52.693 7.987 79.111 1.00 77.12 487 ASP A CA 1
ATOM 3991 C C . ASP A 1 487 ? -51.417 7.672 78.301 1.00 77.12 487 ASP A C 1
ATOM 3993 O O . ASP A 1 487 ? -50.999 8.444 77.436 1.00 77.12 487 ASP A O 1
ATOM 3997 N N . GLU A 1 488 ? -50.826 6.493 78.535 1.00 77.25 488 GLU A N 1
ATOM 3998 C CA . GLU A 1 488 ? -49.633 5.994 77.836 1.00 77.25 488 GLU A CA 1
ATOM 3999 C C . GLU A 1 488 ? -49.945 5.605 76.386 1.00 77.25 488 GLU A C 1
ATOM 4001 O O . GLU A 1 488 ? -49.136 5.856 75.491 1.00 77.25 488 GLU A O 1
ATOM 4006 N N . LYS A 1 489 ? -51.124 5.018 76.137 1.00 78.31 489 LYS A N 1
ATOM 4007 C CA . LYS A 1 489 ? -51.601 4.704 74.783 1.00 78.31 489 LYS A CA 1
ATOM 4008 C C . LYS A 1 489 ? -51.818 5.963 73.958 1.00 78.31 489 LYS A C 1
ATOM 4010 O O . LYS A 1 489 ? -51.385 6.003 72.811 1.00 78.31 489 LYS A O 1
ATOM 4015 N N . ASN A 1 490 ? -52.437 6.991 74.536 1.00 81.75 490 ASN A N 1
ATOM 4016 C CA . ASN A 1 490 ? -52.688 8.255 73.846 1.00 81.75 490 ASN A CA 1
ATOM 4017 C C . ASN A 1 490 ? -51.380 8.980 73.488 1.00 81.75 490 ASN A C 1
ATOM 4019 O O . ASN A 1 490 ? -51.246 9.483 72.373 1.00 81.75 490 ASN A O 1
ATOM 4023 N N . ALA A 1 491 ? -50.393 8.988 74.391 1.00 81.25 491 ALA A N 1
ATOM 4024 C CA . ALA A 1 491 ? -49.068 9.543 74.112 1.00 81.25 491 ALA A CA 1
ATOM 4025 C C . ALA A 1 491 ? -48.318 8.740 73.031 1.00 81.25 491 ALA A C 1
ATOM 4027 O O . ALA A 1 491 ? -47.832 9.317 72.061 1.00 81.25 491 ALA A O 1
ATOM 4028 N N . ALA A 1 492 ? -48.295 7.406 73.138 1.00 82.50 492 ALA A N 1
ATOM 4029 C CA . ALA A 1 492 ? -47.636 6.544 72.156 1.00 82.50 492 ALA A CA 1
ATOM 4030 C C . ALA A 1 492 ? -48.312 6.575 70.771 1.00 82.50 492 ALA A C 1
ATOM 4032 O O . ALA A 1 492 ? -47.630 6.410 69.762 1.00 82.50 492 ALA A O 1
ATOM 4033 N N . SER A 1 493 ? -49.631 6.800 70.712 1.00 85.62 493 SER A N 1
ATOM 4034 C CA . SER A 1 493 ? -50.375 6.976 69.457 1.00 85.62 493 SER A CA 1
ATOM 4035 C C . SER A 1 493 ? -49.952 8.252 68.732 1.00 85.62 493 SER A C 1
ATOM 4037 O O . SER A 1 493 ? -49.663 8.201 67.541 1.00 85.62 493 SER A O 1
ATOM 4039 N N . ARG A 1 494 ? -49.848 9.377 69.456 1.00 85.94 494 ARG A N 1
ATOM 4040 C CA . ARG A 1 494 ? -49.377 10.653 68.892 1.00 85.94 494 ARG A CA 1
ATOM 4041 C C . ARG A 1 494 ? -47.929 10.564 68.414 1.00 85.94 494 ARG A C 1
ATOM 4043 O O . ARG A 1 494 ? -47.621 11.014 67.317 1.00 85.94 494 ARG A O 1
ATOM 4050 N N . ASP A 1 495 ? -47.050 9.938 69.198 1.00 86.88 495 ASP A N 1
ATOM 4051 C CA . ASP A 1 495 ? -45.650 9.722 68.804 1.00 86.88 495 ASP A CA 1
ATOM 4052 C C . ASP A 1 495 ? -45.537 8.862 67.533 1.00 86.88 495 ASP A C 1
ATOM 4054 O O . ASP A 1 495 ? -44.687 9.118 66.676 1.00 86.88 495 ASP A O 1
ATOM 4058 N N . MET A 1 496 ? -46.394 7.843 67.398 1.00 88.00 496 MET A N 1
ATOM 4059 C CA . MET A 1 496 ? -46.454 6.991 66.210 1.00 88.00 496 MET A CA 1
ATOM 4060 C C . MET A 1 496 ? -46.958 7.758 64.983 1.00 88.00 496 MET A C 1
ATOM 4062 O O . MET A 1 496 ? -46.350 7.626 63.922 1.00 88.00 496 MET A O 1
ATOM 4066 N N . GLU A 1 497 ? -48.010 8.573 65.119 1.00 90.50 497 GLU A N 1
ATOM 4067 C CA . GLU A 1 497 ? -48.512 9.442 64.043 1.00 90.50 497 GLU A CA 1
ATOM 4068 C C . GLU A 1 497 ? -47.436 10.423 63.566 1.00 90.50 497 GLU A C 1
ATOM 4070 O O . GLU A 1 497 ? -47.148 10.471 62.372 1.00 90.50 497 GLU A O 1
ATOM 4075 N N . ILE A 1 498 ? -46.749 11.110 64.486 1.00 91.00 498 ILE A N 1
ATOM 4076 C CA . ILE A 1 498 ? -45.660 12.042 64.150 1.00 91.00 498 ILE A CA 1
ATOM 4077 C C . ILE A 1 498 ? -44.525 11.322 63.407 1.00 91.00 498 ILE A C 1
ATOM 4079 O O . ILE A 1 498 ? -44.015 11.825 62.401 1.00 91.00 498 ILE A O 1
ATOM 4083 N N . CYS A 1 499 ? -44.117 10.136 63.874 1.00 88.44 499 CYS A N 1
ATOM 4084 C CA . CYS A 1 499 ? -43.082 9.350 63.199 1.00 88.44 499 CYS A CA 1
ATOM 4085 C C . CYS A 1 499 ? -43.530 8.877 61.810 1.00 88.44 499 CYS A C 1
ATOM 4087 O O . CYS A 1 499 ? -42.706 8.842 60.898 1.00 88.44 499 CYS A O 1
ATOM 4089 N N . GLN A 1 500 ? -44.806 8.517 61.643 1.00 91.25 500 GLN A N 1
ATOM 4090 C CA . GLN A 1 500 ? -45.358 8.057 60.370 1.00 91.25 500 GLN A CA 1
ATOM 4091 C C . GLN A 1 500 ? -45.444 9.201 59.356 1.00 91.25 500 GLN A C 1
ATOM 4093 O O . GLN A 1 500 ? -44.998 9.036 58.224 1.00 91.25 500 GLN A O 1
ATOM 4098 N N . GLU A 1 501 ? -45.959 10.366 59.755 1.00 92.25 501 GLU A N 1
ATOM 4099 C CA . GLU A 1 501 ? -46.005 11.556 58.898 1.00 92.25 501 GLU A CA 1
ATOM 4100 C C . GLU A 1 501 ? -44.598 12.004 58.492 1.00 92.25 501 GLU A C 1
ATOM 4102 O O . GLU A 1 501 ? -44.334 12.244 57.314 1.00 92.25 501 GLU A O 1
ATOM 4107 N N . THR A 1 502 ? -43.663 12.040 59.446 1.00 91.62 502 THR A N 1
ATOM 4108 C CA . THR A 1 502 ? -42.278 12.442 59.168 1.00 91.62 502 THR A CA 1
ATOM 4109 C C . THR A 1 502 ? -41.570 11.441 58.253 1.00 91.62 502 THR A C 1
ATOM 4111 O O . THR A 1 502 ? -40.856 11.854 57.341 1.00 91.62 502 THR A O 1
ATOM 4114 N N . PHE A 1 503 ? -41.783 10.133 58.446 1.00 92.69 503 PHE A N 1
ATOM 4115 C CA . PHE A 1 503 ? -41.259 9.102 57.546 1.00 92.69 503 PHE A CA 1
ATOM 4116 C C . PHE A 1 503 ? -41.806 9.269 56.124 1.00 92.69 503 PHE A C 1
ATOM 4118 O O . PHE A 1 503 ? -41.015 9.311 55.186 1.00 92.69 503 PHE A O 1
ATOM 4125 N N . ASN A 1 504 ? -43.120 9.456 55.967 1.00 91.50 504 ASN A N 1
ATOM 4126 C CA . ASN A 1 504 ? -43.744 9.647 54.655 1.00 91.50 504 ASN A CA 1
ATOM 4127 C C . ASN A 1 504 ? -43.186 10.891 53.937 1.00 91.50 504 ASN A C 1
ATOM 4129 O O . ASN A 1 504 ? -42.912 10.843 52.739 1.00 91.50 504 ASN A O 1
ATOM 4133 N N . LEU A 1 505 ? -42.967 11.997 54.662 1.00 93.12 505 LEU A N 1
ATOM 4134 C CA . LEU A 1 505 ? -42.343 13.204 54.105 1.00 93.12 505 LEU A CA 1
ATOM 4135 C C . LEU A 1 505 ? -40.902 12.946 53.639 1.00 93.12 505 LEU A C 1
ATOM 4137 O O . LEU A 1 505 ? -40.511 13.407 52.567 1.00 93.12 505 LEU A O 1
ATOM 4141 N N . LYS A 1 506 ? -40.110 12.195 54.417 1.00 92.00 506 LYS A N 1
ATOM 4142 C CA . LYS A 1 506 ? -38.729 11.842 54.048 1.00 92.00 506 LYS A CA 1
ATOM 4143 C C . LYS A 1 506 ? -38.652 10.849 52.893 1.00 92.00 506 LYS A C 1
ATOM 4145 O O . LYS A 1 506 ? -37.787 10.993 52.034 1.00 92.00 506 LYS A O 1
ATOM 4150 N N . GLU A 1 507 ? -39.587 9.912 52.813 1.00 91.31 507 GLU A N 1
ATOM 4151 C CA . GLU A 1 507 ? -39.712 8.989 51.686 1.00 91.31 507 GLU A CA 1
ATOM 4152 C C . GLU A 1 507 ? -40.059 9.730 50.382 1.00 91.31 507 GLU A C 1
ATOM 4154 O O . GLU A 1 507 ? -39.444 9.478 49.344 1.00 91.31 507 GLU A O 1
ATOM 4159 N N . GLN A 1 508 ? -40.966 10.714 50.437 1.00 92.69 508 GLN A N 1
ATOM 4160 C CA . GLN A 1 508 ? -41.271 11.585 49.295 1.00 92.69 508 GLN A CA 1
ATOM 4161 C C . GLN A 1 508 ? -40.058 12.422 48.857 1.00 92.69 508 GLN A C 1
ATOM 4163 O O . GLN A 1 508 ? -39.782 12.533 47.661 1.00 92.69 508 GLN A O 1
ATOM 4168 N N . GLU A 1 509 ? -39.311 12.984 49.812 1.00 92.56 509 GLU A N 1
ATOM 4169 C CA . GLU A 1 509 ? -38.077 13.737 49.551 1.00 92.56 509 GLU A CA 1
ATOM 4170 C C . GLU A 1 509 ? -37.009 12.856 48.876 1.00 92.56 509 GLU A C 1
ATOM 4172 O O . GLU A 1 509 ? -36.456 13.239 47.843 1.00 92.56 509 GLU A O 1
ATOM 4177 N N . LEU A 1 510 ? -36.785 11.639 49.388 1.00 92.88 510 LEU A N 1
ATOM 4178 C CA . LEU A 1 510 ? -35.874 10.659 48.791 1.00 92.88 510 LEU A CA 1
ATOM 4179 C C . LEU A 1 510 ? -36.301 10.268 47.371 1.00 92.88 510 LEU A C 1
ATOM 4181 O O . LEU A 1 510 ? -35.457 10.211 46.477 1.00 92.88 510 LEU A O 1
ATOM 4185 N N . SER A 1 511 ? -37.596 10.022 47.146 1.00 91.94 511 SER A N 1
ATOM 4186 C CA . SER A 1 511 ? -38.118 9.665 45.823 1.00 91.94 511 SER A CA 1
ATOM 4187 C C . SER A 1 511 ? -37.878 10.777 44.800 1.00 91.94 511 SER A C 1
ATOM 4189 O O . SER A 1 511 ? -37.492 10.493 43.667 1.00 91.94 511 SER A O 1
ATOM 4191 N N . ARG A 1 512 ? -38.053 12.043 45.197 1.00 93.94 512 ARG A N 1
ATOM 4192 C CA . ARG A 1 512 ? -37.789 13.200 44.332 1.00 93.94 512 ARG A CA 1
ATOM 4193 C C . ARG A 1 512 ? -36.305 13.313 43.966 1.00 93.94 512 ARG A C 1
ATOM 4195 O O . ARG A 1 512 ? -35.987 13.514 42.798 1.00 93.94 512 ARG A O 1
ATOM 4202 N N . ILE A 1 513 ? -35.401 13.163 44.937 1.00 91.75 513 ILE A N 1
ATOM 4203 C CA . ILE A 1 513 ? -33.946 13.223 44.696 1.00 91.75 513 ILE A CA 1
ATOM 4204 C C . ILE A 1 513 ? -33.487 12.038 43.831 1.00 91.75 513 ILE A C 1
ATOM 4206 O O . ILE A 1 513 ? -32.645 12.188 42.948 1.00 91.75 513 ILE A O 1
ATOM 4210 N N . ALA A 1 514 ? -34.056 10.849 44.048 1.00 90.31 514 ALA A N 1
ATOM 4211 C CA . ALA A 1 514 ? -33.755 9.672 43.240 1.00 90.31 514 ALA A CA 1
ATOM 4212 C C . ALA A 1 514 ? -34.186 9.844 41.774 1.00 90.31 514 ALA A C 1
ATOM 4214 O O . ALA A 1 514 ? -33.457 9.399 40.889 1.00 90.31 514 ALA A O 1
ATOM 4215 N N . GLN A 1 515 ? -35.320 10.503 41.521 1.00 92.75 515 GLN A N 1
ATOM 4216 C CA . GLN A 1 515 ? -35.768 10.822 40.166 1.00 92.75 515 GLN A CA 1
ATOM 4217 C C . GLN A 1 515 ? -34.822 11.818 39.472 1.00 92.75 515 GLN A C 1
ATOM 4219 O O . GLN A 1 515 ? -34.382 11.545 38.358 1.00 92.75 515 GLN A O 1
ATOM 4224 N N . ASP A 1 516 ? -34.439 12.908 40.147 1.00 91.50 516 ASP A N 1
ATOM 4225 C CA . ASP A 1 516 ? -33.472 13.893 39.624 1.00 91.50 516 ASP A CA 1
ATOM 4226 C C . ASP A 1 516 ? -32.113 13.243 39.285 1.00 91.50 516 ASP A C 1
ATOM 4228 O O . ASP A 1 516 ? -31.509 13.521 38.247 1.00 91.50 516 ASP A O 1
ATOM 4232 N N . TYR A 1 517 ? -31.657 12.295 40.113 1.00 91.38 517 TYR A N 1
ATOM 4233 C CA . TYR A 1 517 ? -30.446 11.515 39.840 1.00 91.38 517 TYR A CA 1
ATOM 4234 C C . TYR A 1 517 ? -30.548 10.684 38.549 1.00 91.38 517 TYR A C 1
ATOM 4236 O O . TYR A 1 517 ? -29.617 10.690 37.741 1.00 91.38 517 TYR A O 1
ATOM 4244 N N . GLU A 1 518 ? -31.655 9.962 38.340 1.00 90.06 518 GLU A N 1
ATOM 4245 C CA . GLU A 1 518 ? -31.835 9.140 37.134 1.00 90.06 518 GLU A CA 1
ATOM 4246 C C . GLU A 1 518 ? -31.990 10.000 35.869 1.00 90.06 518 GLU A C 1
ATOM 4248 O O . GLU A 1 518 ? -31.429 9.657 34.826 1.00 90.06 518 GLU A O 1
ATOM 4253 N N . GLU A 1 519 ? -32.664 11.152 35.956 1.00 90.12 519 GLU A N 1
ATOM 4254 C CA . GLU A 1 519 ? -32.782 12.105 34.844 1.00 90.12 519 GLU A CA 1
ATOM 4255 C C . GLU A 1 519 ? -31.407 12.641 34.410 1.00 90.12 519 GLU A C 1
ATOM 4257 O O . GLU A 1 519 ? -31.062 12.590 33.224 1.00 90.12 519 GLU A O 1
ATOM 4262 N N . LYS A 1 520 ? -30.565 13.068 35.360 1.00 88.62 520 LYS A N 1
ATOM 4263 C CA . LYS A 1 520 ? -29.194 13.531 35.073 1.00 88.62 520 LYS A CA 1
ATOM 4264 C C . LYS A 1 520 ? -28.300 12.418 34.519 1.00 88.62 520 LYS A C 1
ATOM 4266 O O . LYS A 1 520 ? -27.503 12.644 33.605 1.00 88.62 520 LYS A O 1
ATOM 4271 N N . LYS A 1 521 ? -28.447 11.188 35.018 1.00 87.81 521 LYS A N 1
ATOM 4272 C CA . LYS A 1 521 ? -27.714 10.018 34.512 1.00 87.81 521 LYS A CA 1
ATOM 4273 C C . LYS A 1 521 ? -28.094 9.685 33.065 1.00 87.81 521 LYS A C 1
ATOM 4275 O O . LYS A 1 521 ? -27.206 9.423 32.250 1.00 87.81 521 LYS A O 1
ATOM 4280 N N . ALA A 1 522 ? -29.382 9.758 32.724 1.00 88.06 522 ALA A N 1
ATOM 4281 C CA . ALA A 1 522 ? -29.863 9.583 31.355 1.00 88.06 522 ALA A CA 1
ATOM 4282 C C . ALA A 1 522 ? -29.326 10.676 30.414 1.00 88.06 522 ALA A C 1
ATOM 4284 O O . ALA A 1 522 ? -28.921 10.375 29.287 1.00 88.06 522 ALA A O 1
ATOM 4285 N N . GLN A 1 523 ? -29.240 11.925 30.892 1.00 86.62 523 GLN A N 1
ATOM 4286 C CA . GLN A 1 523 ? -28.615 13.012 30.137 1.00 86.62 523 GLN A CA 1
ATOM 4287 C C . GLN A 1 523 ? -27.161 12.682 29.793 1.00 86.62 523 GLN A C 1
ATOM 4289 O O . GLN A 1 523 ? -26.837 12.697 28.609 1.00 86.62 523 GLN A O 1
ATOM 4294 N N . ILE A 1 524 ? -26.310 12.282 30.751 1.00 84.94 524 ILE A N 1
ATOM 4295 C CA . ILE A 1 524 ? -24.915 11.883 30.456 1.00 84.94 524 ILE A CA 1
ATOM 4296 C C . ILE A 1 524 ? -24.848 10.747 29.443 1.00 84.94 524 ILE A C 1
ATOM 4298 O O . ILE A 1 524 ? -24.029 10.797 28.524 1.00 84.94 524 ILE A O 1
ATOM 4302 N N . GLN A 1 525 ? -25.699 9.731 29.586 1.00 84.12 525 GLN A N 1
ATOM 4303 C CA . GLN A 1 525 ? -25.687 8.593 28.675 1.00 84.12 525 GLN A CA 1
ATOM 4304 C C . GLN A 1 525 ? -25.949 9.034 27.228 1.00 84.12 525 GLN A C 1
ATOM 4306 O O . GLN A 1 525 ? -25.252 8.571 26.325 1.00 84.12 525 GLN A O 1
ATOM 4311 N N . SER A 1 526 ? -26.844 10.008 27.021 1.00 84.62 526 SER A N 1
ATOM 4312 C CA . SER A 1 526 ? -27.141 10.578 25.698 1.00 84.62 526 SER A CA 1
ATOM 4313 C C . SER A 1 526 ? -25.982 11.369 25.068 1.00 84.62 526 SER A C 1
ATOM 4315 O O . SER A 1 526 ? -25.895 11.455 23.844 1.00 84.62 526 SER A O 1
ATOM 4317 N N . ILE A 1 527 ? -25.069 11.927 25.877 1.00 84.94 527 ILE A N 1
ATOM 4318 C CA . ILE A 1 527 ? -23.913 12.713 25.396 1.00 84.94 527 ILE A CA 1
ATOM 4319 C C . ILE A 1 527 ? -22.606 11.909 25.414 1.00 84.94 527 ILE A C 1
ATOM 4321 O O . ILE A 1 527 ? -21.606 12.359 24.859 1.00 84.94 527 ILE A O 1
ATOM 4325 N N . SER A 1 528 ? -22.601 10.719 26.019 1.00 82.12 528 SER A N 1
ATOM 4326 C CA . SER A 1 528 ? -21.402 9.899 26.238 1.00 82.12 528 SER A CA 1
ATOM 4327 C C . SER A 1 528 ? -20.639 9.574 24.949 1.00 82.12 528 SER A C 1
ATOM 4329 O O . SER A 1 528 ? -19.415 9.696 24.907 1.00 82.12 528 SER A O 1
ATOM 4331 N N . GLU A 1 529 ? -21.353 9.248 23.869 1.00 82.00 529 GLU A N 1
ATOM 4332 C CA . GLU A 1 529 ? -20.756 9.002 22.553 1.00 82.00 529 GLU A CA 1
ATOM 4333 C C . GLU A 1 529 ? -20.060 10.253 22.007 1.00 82.00 529 GLU A C 1
ATOM 4335 O O . GLU A 1 529 ? -18.905 10.183 21.584 1.00 82.00 529 GLU A O 1
ATOM 4340 N N . LYS A 1 530 ? -20.715 11.419 22.091 1.00 83.50 530 LYS A N 1
ATOM 4341 C CA . LYS A 1 530 ? -20.141 12.698 21.644 1.00 83.50 530 LYS A CA 1
ATOM 4342 C C . LYS A 1 530 ? -18.909 13.082 22.462 1.00 83.50 530 LYS A C 1
ATOM 4344 O O . LYS A 1 530 ? -17.930 13.557 21.898 1.00 83.50 530 LYS A O 1
ATOM 4349 N N . VAL A 1 531 ? -18.928 12.830 23.771 1.00 84.69 531 VAL A N 1
ATOM 4350 C CA . VAL A 1 531 ? -17.787 13.072 24.668 1.00 84.69 531 VAL A CA 1
ATOM 4351 C C . VAL A 1 531 ? -16.605 12.164 24.325 1.00 84.69 531 VAL A C 1
ATOM 4353 O O . VAL A 1 531 ? -15.469 12.630 24.292 1.00 84.69 531 VAL A O 1
ATOM 4356 N N . ASN A 1 532 ? -16.849 10.885 24.034 1.00 83.75 532 ASN A N 1
ATOM 4357 C CA . ASN A 1 532 ? -15.791 9.956 23.631 1.00 83.75 532 ASN A CA 1
ATOM 4358 C C . ASN A 1 532 ? -15.155 10.366 22.298 1.00 83.75 532 ASN A C 1
ATOM 4360 O O . ASN A 1 532 ? -13.931 10.340 22.166 1.00 83.75 532 ASN A O 1
ATOM 4364 N N . ILE A 1 533 ? -15.973 10.792 21.332 1.00 82.94 533 ILE A N 1
ATOM 4365 C CA . ILE A 1 533 ? -15.493 11.311 20.046 1.00 82.94 533 ILE A CA 1
ATOM 4366 C C . ILE A 1 533 ? -14.664 12.585 20.256 1.00 82.94 533 ILE A C 1
ATOM 4368 O O . ILE A 1 533 ? -13.552 12.673 19.743 1.00 82.94 533 ILE A O 1
ATOM 4372 N N . ALA A 1 534 ? -15.159 13.530 21.060 1.00 82.50 534 ALA A N 1
ATOM 4373 C CA . ALA A 1 534 ? -14.467 14.774 21.399 1.00 82.50 534 ALA A CA 1
ATOM 4374 C C . ALA A 1 534 ? -13.093 14.535 22.053 1.00 82.50 534 ALA A C 1
ATOM 4376 O O . ALA A 1 534 ? -12.105 15.158 21.669 1.00 82.50 534 ALA A O 1
ATOM 4377 N N . LYS A 1 535 ? -13.004 13.596 23.006 1.00 83.38 535 LYS A N 1
ATOM 4378 C CA . LYS A 1 535 ? -11.732 13.222 23.647 1.00 83.38 535 LYS A CA 1
ATOM 4379 C C . LYS A 1 535 ? -10.748 12.624 22.650 1.00 83.38 535 LYS A C 1
ATOM 4381 O O . LYS A 1 535 ? -9.615 13.084 22.567 1.00 83.38 535 LYS A O 1
ATOM 4386 N N . LYS A 1 536 ? -11.204 11.657 21.850 1.00 85.69 536 LYS A N 1
ATOM 4387 C CA . LYS A 1 536 ? -10.371 11.006 20.834 1.00 85.69 536 LYS A CA 1
ATOM 4388 C C . LYS A 1 536 ? -9.859 12.001 19.791 1.00 85.69 536 LYS A C 1
ATOM 4390 O O . LYS A 1 536 ? -8.716 11.897 19.355 1.00 85.69 536 LYS A O 1
ATOM 4395 N N . TYR A 1 537 ? -10.686 12.968 19.401 1.00 83.56 537 TYR A N 1
ATOM 4396 C CA . TYR A 1 537 ? -10.287 14.036 18.489 1.00 83.56 537 TYR A CA 1
ATOM 4397 C C . TYR A 1 537 ? -9.160 14.895 19.083 1.00 83.56 537 TYR A C 1
ATOM 4399 O O . TYR A 1 537 ? -8.130 15.058 18.437 1.00 83.56 537 TYR A O 1
ATOM 4407 N N . ASN A 1 538 ? -9.292 15.350 20.335 1.00 82.38 538 ASN A N 1
ATOM 4408 C CA . ASN A 1 538 ? -8.238 16.119 21.009 1.00 82.38 538 ASN A CA 1
ATOM 4409 C C . ASN A 1 538 ? -6.939 15.315 21.195 1.00 82.38 538 ASN A C 1
ATOM 4411 O O . ASN A 1 538 ? -5.858 15.847 20.967 1.00 82.38 538 ASN A O 1
ATOM 4415 N N . GLU A 1 539 ? -7.030 14.033 21.562 1.00 85.88 539 GLU A N 1
ATOM 4416 C CA . GLU A 1 539 ? -5.864 13.138 21.651 1.00 85.88 539 GLU A CA 1
ATOM 4417 C C . GLU A 1 539 ? -5.148 13.003 20.301 1.00 85.88 539 GLU A C 1
ATOM 4419 O O . GLU A 1 539 ? -3.920 12.989 20.238 1.00 85.88 539 GLU A O 1
ATOM 4424 N N . THR A 1 540 ? -5.921 12.927 19.216 1.00 83.38 540 THR A N 1
ATOM 4425 C CA . THR A 1 540 ? -5.380 12.824 17.858 1.00 83.38 540 THR A CA 1
ATOM 4426 C C . THR A 1 540 ? -4.726 14.136 17.426 1.00 83.38 540 THR A C 1
ATOM 4428 O O . THR A 1 540 ? -3.624 14.099 16.888 1.00 83.38 540 THR A O 1
ATOM 4431 N N . LEU A 1 541 ? -5.345 15.289 17.703 1.00 81.56 541 LEU A N 1
ATOM 4432 C CA . LEU A 1 541 ? -4.750 16.602 17.429 1.00 81.56 541 LEU A CA 1
ATOM 4433 C C . LEU A 1 541 ? -3.425 16.800 18.169 1.00 81.56 541 LEU A C 1
ATOM 4435 O O . LEU A 1 541 ? -2.452 17.258 17.575 1.00 81.56 541 LEU A O 1
ATOM 4439 N N . GLU A 1 542 ? -3.364 16.422 19.445 1.00 84.38 542 GLU A N 1
ATOM 4440 C CA . GLU A 1 542 ? -2.128 16.523 20.222 1.00 84.38 542 GLU A CA 1
ATOM 4441 C C . GLU A 1 542 ? -1.047 15.583 19.666 1.00 84.38 542 GLU A C 1
ATOM 4443 O O . GLU A 1 542 ? 0.116 15.967 19.538 1.00 84.38 542 GLU A O 1
ATOM 4448 N N . ALA A 1 543 ? -1.424 14.367 19.257 1.00 81.69 543 ALA A N 1
ATOM 4449 C CA . ALA A 1 543 ? -0.506 13.436 18.609 1.00 81.69 543 ALA A CA 1
ATOM 4450 C C . ALA A 1 543 ? 0.035 13.974 17.272 1.00 81.69 543 ALA A C 1
ATOM 4452 O O . ALA A 1 543 ? 1.229 13.815 17.009 1.00 81.69 543 ALA A O 1
ATOM 4453 N N . ILE A 1 544 ? -0.812 14.630 16.468 1.00 80.31 544 ILE A N 1
ATOM 4454 C CA . ILE A 1 544 ? -0.420 15.303 15.221 1.00 80.31 544 ILE A CA 1
ATOM 4455 C C . ILE A 1 544 ? 0.568 16.426 15.528 1.00 80.31 544 ILE A C 1
ATOM 4457 O O . ILE A 1 544 ? 1.664 16.428 14.980 1.00 80.31 544 ILE A O 1
ATOM 4461 N N . LYS A 1 545 ? 0.251 17.316 16.473 1.00 82.56 545 LYS A N 1
ATOM 4462 C CA . LYS A 1 545 ? 1.134 18.425 16.860 1.00 82.56 545 LYS A CA 1
ATOM 4463 C C . LYS A 1 545 ? 2.510 17.937 17.324 1.00 82.56 545 LYS A C 1
ATOM 4465 O O . LYS A 1 545 ? 3.540 18.467 16.915 1.00 82.56 545 LYS A O 1
ATOM 4470 N N . ILE A 1 546 ? 2.547 16.883 18.140 1.00 84.25 546 ILE A N 1
ATOM 4471 C CA . ILE A 1 546 ? 3.801 16.250 18.572 1.00 84.25 546 ILE A CA 1
ATOM 4472 C C . ILE A 1 546 ? 4.557 15.657 17.373 1.00 84.25 546 ILE A C 1
ATOM 4474 O O . ILE A 1 546 ? 5.788 15.714 17.328 1.00 84.25 546 ILE A O 1
ATOM 4478 N N . ALA A 1 547 ? 3.858 15.050 16.413 1.00 77.56 547 ALA A N 1
ATOM 4479 C CA . ALA A 1 547 ? 4.474 14.514 15.204 1.00 77.56 547 ALA A CA 1
ATOM 4480 C C . ALA A 1 547 ? 5.057 15.629 14.317 1.00 77.56 547 ALA A C 1
ATOM 4482 O O . ALA A 1 547 ? 6.204 15.501 13.895 1.00 77.56 547 ALA A O 1
ATOM 4483 N N . GLU A 1 548 ? 4.343 16.742 14.126 1.00 79.56 548 GLU A N 1
ATOM 4484 C CA . GLU A 1 548 ? 4.815 17.925 13.392 1.00 79.56 548 GLU A CA 1
ATOM 4485 C C . GLU A 1 548 ? 6.048 18.561 14.048 1.00 79.56 548 GLU A C 1
ATOM 4487 O O . GLU A 1 548 ? 7.040 18.835 13.372 1.00 79.56 548 GLU A O 1
ATOM 4492 N N . GLU A 1 549 ? 6.043 18.737 15.374 1.00 84.12 549 GLU A N 1
ATOM 4493 C CA . GLU A 1 549 ? 7.206 19.253 16.106 1.00 84.12 549 GLU A CA 1
ATOM 4494 C C . GLU A 1 549 ? 8.428 18.336 15.966 1.00 84.12 549 GLU A C 1
ATOM 4496 O O . GLU A 1 549 ? 9.560 18.810 15.828 1.00 84.12 549 GLU A O 1
ATOM 4501 N N . ASN A 1 550 ? 8.221 17.018 16.013 1.00 81.00 550 ASN A N 1
ATOM 4502 C CA . ASN A 1 550 ? 9.298 16.052 15.815 1.00 81.00 550 ASN A CA 1
ATOM 4503 C C . ASN A 1 550 ? 9.816 16.083 14.376 1.00 81.00 550 ASN A C 1
ATOM 4505 O O . ASN A 1 550 ? 11.030 16.080 14.183 1.00 81.00 550 ASN A O 1
ATOM 4509 N N . LEU A 1 551 ? 8.920 16.178 13.391 1.00 80.38 551 LEU A N 1
ATOM 4510 C CA . LEU A 1 551 ? 9.277 16.300 11.984 1.00 80.38 551 LEU A CA 1
ATOM 4511 C C . LEU A 1 551 ? 10.134 17.551 11.748 1.00 80.38 551 LEU A C 1
ATOM 4513 O O . LEU A 1 551 ? 11.223 17.442 11.185 1.00 80.38 551 LEU A O 1
ATOM 4517 N N . GLY A 1 552 ? 9.714 18.706 12.272 1.00 78.44 552 GLY A N 1
ATOM 4518 C CA . GLY A 1 552 ? 10.471 19.958 12.178 1.00 78.44 552 GLY A CA 1
ATOM 4519 C C . GLY A 1 552 ? 11.854 19.882 12.836 1.00 78.44 552 GLY A C 1
ATOM 4520 O O . GLY A 1 552 ? 12.841 20.340 12.263 1.00 78.44 552 GLY A O 1
ATOM 4521 N N . LYS A 1 553 ? 11.968 19.234 14.006 1.00 84.81 553 LYS A N 1
ATOM 4522 C CA . LYS A 1 553 ? 13.271 18.988 14.657 1.00 84.81 553 LYS A CA 1
ATOM 4523 C C . LYS A 1 553 ? 14.172 18.091 13.808 1.00 84.81 553 LYS A C 1
ATOM 4525 O O . LYS A 1 553 ? 15.361 18.374 13.678 1.00 84.81 553 LYS A O 1
ATOM 4530 N N . THR A 1 554 ? 13.627 17.016 13.235 1.00 82.69 554 THR A N 1
ATOM 4531 C CA . THR A 1 554 ? 14.402 16.112 12.373 1.00 82.69 554 THR A CA 1
ATOM 4532 C C . THR A 1 554 ? 14.822 16.768 11.061 1.00 82.69 554 THR A C 1
ATOM 4534 O O . THR A 1 554 ? 15.932 16.510 10.605 1.00 82.69 554 THR A O 1
ATOM 4537 N N . ASP A 1 555 ? 13.992 17.649 10.496 1.00 82.25 555 ASP A N 1
ATOM 4538 C CA . ASP A 1 555 ? 14.322 18.416 9.290 1.00 82.25 555 ASP A CA 1
ATOM 4539 C C . ASP A 1 555 ? 15.486 19.378 9.543 1.00 82.25 555 ASP A C 1
ATOM 4541 O O . ASP A 1 555 ? 16.467 19.371 8.803 1.00 82.25 555 ASP A O 1
ATOM 4545 N N . ALA A 1 556 ? 15.445 20.130 10.648 1.00 80.62 556 ALA A N 1
ATOM 4546 C CA . ALA A 1 556 ? 16.535 21.027 11.030 1.00 80.62 556 ALA A CA 1
ATOM 4547 C C . ALA A 1 556 ? 17.866 20.272 11.210 1.00 80.62 556 ALA A C 1
ATOM 4549 O O . ALA A 1 556 ? 18.892 20.667 10.660 1.00 80.62 556 ALA A O 1
ATOM 4550 N N . LEU A 1 557 ? 17.845 19.129 11.907 1.00 84.56 557 LEU A N 1
ATOM 4551 C CA . LEU A 1 557 ? 19.036 18.290 12.097 1.00 84.56 557 LEU A CA 1
ATOM 4552 C C . LEU A 1 557 ? 19.550 17.682 10.784 1.00 84.56 557 LEU A C 1
ATOM 4554 O O . LEU A 1 557 ? 20.760 17.514 10.606 1.00 84.56 557 LEU A O 1
ATOM 4558 N N . LEU A 1 558 ? 18.645 17.352 9.861 1.00 79.00 558 LEU A N 1
ATOM 4559 C CA . LEU A 1 558 ? 18.996 16.874 8.530 1.00 79.00 558 LEU A CA 1
ATOM 4560 C C . LEU A 1 558 ? 19.665 17.977 7.701 1.00 79.00 558 LEU A C 1
ATOM 4562 O O . LEU A 1 558 ? 20.686 17.709 7.068 1.00 79.00 558 LEU A O 1
ATOM 4566 N N . GLN A 1 559 ? 19.134 19.200 7.732 1.00 76.81 559 GLN A N 1
ATOM 4567 C CA . GLN A 1 559 ? 19.721 20.359 7.054 1.00 76.81 559 GLN A CA 1
ATOM 4568 C C . GLN A 1 559 ? 21.110 20.693 7.616 1.00 76.81 559 GLN A C 1
ATOM 4570 O O . GLN A 1 559 ? 22.060 20.838 6.846 1.00 76.81 559 GLN A O 1
ATOM 4575 N N . ASP A 1 560 ? 21.272 20.695 8.941 1.00 79.12 560 ASP A N 1
ATOM 4576 C CA . ASP A 1 560 ? 22.571 20.904 9.594 1.00 79.12 560 ASP A CA 1
ATOM 4577 C C . ASP A 1 560 ? 23.598 19.834 9.190 1.00 79.12 560 ASP A C 1
ATOM 4579 O O . ASP A 1 560 ? 24.765 20.134 8.920 1.00 79.12 560 ASP A O 1
ATOM 4583 N N . ALA A 1 561 ? 23.177 18.567 9.117 1.00 78.81 561 ALA A N 1
ATOM 4584 C CA . ALA A 1 561 ? 24.044 17.470 8.696 1.00 78.81 561 ALA A CA 1
ATOM 4585 C C . ALA A 1 561 ? 24.438 17.566 7.213 1.00 78.81 561 ALA A C 1
ATOM 4587 O O . ALA A 1 561 ? 25.577 17.245 6.864 1.00 78.81 561 ALA A O 1
ATOM 4588 N N . GLN A 1 562 ? 23.524 18.017 6.349 1.00 76.19 562 GLN A N 1
ATOM 4589 C CA . GLN A 1 562 ? 23.796 18.249 4.928 1.00 76.19 562 GLN A CA 1
ATOM 4590 C C . GLN A 1 562 ? 24.779 19.405 4.736 1.00 76.19 562 GLN A C 1
ATOM 4592 O O . GLN A 1 562 ? 25.769 19.252 4.024 1.00 76.19 562 GLN A O 1
ATOM 4597 N N . HIS A 1 563 ? 24.579 20.508 5.453 1.00 76.94 563 HIS A N 1
ATOM 4598 C CA . HIS A 1 563 ? 25.488 21.649 5.433 1.00 76.94 563 HIS A CA 1
ATOM 4599 C C . HIS A 1 563 ? 26.894 21.271 5.936 1.00 76.94 563 HIS A C 1
ATOM 4601 O O . HIS A 1 563 ? 27.900 21.627 5.325 1.00 76.94 563 HIS A O 1
ATOM 4607 N N . LEU A 1 564 ? 26.997 20.463 6.999 1.00 74.25 564 LEU A N 1
ATOM 4608 C CA . LEU A 1 564 ? 28.284 19.927 7.461 1.00 74.25 564 LEU A CA 1
ATOM 4609 C C . LEU A 1 564 ? 28.990 19.091 6.385 1.00 74.25 564 LEU A C 1
ATOM 4611 O O . LEU A 1 564 ? 30.198 19.229 6.206 1.00 74.25 564 LEU A O 1
ATOM 4615 N N . TYR A 1 565 ? 28.255 18.249 5.654 1.00 73.31 565 TYR A N 1
ATOM 4616 C CA . TYR A 1 565 ? 28.817 17.466 4.553 1.00 73.31 565 TYR A CA 1
ATOM 4617 C C . TYR A 1 565 ? 29.394 18.349 3.435 1.00 73.31 565 TYR A C 1
ATOM 4619 O O . TYR A 1 565 ? 30.451 18.024 2.888 1.00 73.31 565 TYR A O 1
ATOM 4627 N N . GLU A 1 566 ? 28.740 19.470 3.128 1.00 74.69 566 GLU A N 1
ATOM 4628 C CA . GLU A 1 566 ? 29.174 20.415 2.093 1.00 74.69 566 GLU A CA 1
ATOM 4629 C C . GLU A 1 566 ? 30.461 21.169 2.468 1.00 74.69 566 GLU A C 1
ATOM 4631 O O . GLU A 1 566 ? 31.275 21.459 1.591 1.00 74.69 566 GLU A O 1
ATOM 4636 N N . ILE A 1 567 ? 30.691 21.431 3.760 1.00 76.31 567 ILE A N 1
ATOM 4637 C CA . ILE A 1 567 ? 31.865 22.181 4.241 1.00 76.31 567 ILE A CA 1
ATOM 4638 C C . ILE A 1 567 ? 33.071 21.265 4.532 1.00 76.31 567 ILE A C 1
ATOM 4640 O O . ILE A 1 567 ? 34.216 21.724 4.569 1.00 76.31 567 ILE A O 1
ATOM 4644 N N . CYS A 1 568 ? 32.858 19.959 4.725 1.00 77.56 568 CYS A N 1
ATOM 4645 C CA . CYS A 1 568 ? 33.941 19.010 4.993 1.00 77.56 568 CYS A CA 1
ATOM 4646 C C . CYS A 1 568 ? 34.922 18.903 3.812 1.00 77.56 568 CYS A C 1
ATOM 4648 O O . CYS A 1 568 ? 34.550 18.543 2.695 1.00 77.56 568 CYS A O 1
ATOM 4650 N N . THR A 1 569 ? 36.214 19.121 4.073 1.00 69.88 569 THR A N 1
ATOM 4651 C CA . THR A 1 569 ? 37.285 19.032 3.059 1.00 69.88 569 THR A CA 1
ATOM 4652 C C . THR A 1 569 ? 38.043 17.702 3.102 1.00 69.88 569 THR A C 1
ATOM 4654 O O . THR A 1 569 ? 38.601 17.285 2.089 1.00 69.88 569 THR A O 1
ATOM 4657 N N . ASN A 1 570 ? 38.019 16.999 4.239 1.00 80.81 570 ASN A N 1
ATOM 4658 C CA . ASN A 1 570 ? 38.719 15.732 4.456 1.00 80.81 570 ASN A CA 1
ATOM 4659 C C . ASN A 1 570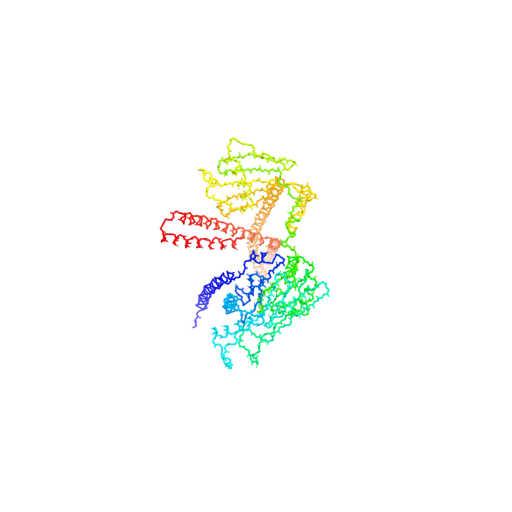 ? 37.793 14.515 4.254 1.00 80.81 570 ASN A C 1
ATOM 4661 O O . ASN A 1 570 ? 36.670 14.480 4.761 1.00 80.81 570 ASN A O 1
ATOM 4665 N N . ASP A 1 571 ? 38.282 13.469 3.582 1.00 73.38 571 ASP A N 1
ATOM 4666 C CA . ASP A 1 571 ? 37.540 12.230 3.303 1.00 73.38 571 ASP A CA 1
ATOM 4667 C C . ASP A 1 571 ? 37.025 11.519 4.563 1.00 73.38 571 ASP A C 1
ATOM 4669 O O . ASP A 1 571 ? 35.948 10.916 4.552 1.00 73.38 571 ASP A O 1
ATOM 4673 N N . ARG A 1 572 ? 37.760 11.598 5.679 1.00 74.38 572 ARG A N 1
ATOM 4674 C CA . ARG A 1 572 ? 37.317 11.009 6.954 1.00 74.38 572 ARG A CA 1
ATOM 4675 C C . ARG A 1 572 ? 36.117 11.757 7.544 1.00 74.38 572 ARG A C 1
ATOM 4677 O O . ARG A 1 572 ? 35.202 11.136 8.089 1.00 74.38 572 ARG A O 1
ATOM 4684 N N . GLU A 1 573 ? 36.108 13.078 7.414 1.00 74.31 573 GLU A N 1
ATOM 4685 C CA . GLU A 1 573 ? 35.025 13.939 7.894 1.00 74.31 573 GLU A CA 1
ATOM 4686 C C . GLU A 1 573 ? 33.794 13.806 6.997 1.00 74.31 573 GLU A C 1
ATOM 4688 O O . GLU A 1 573 ? 32.697 13.611 7.514 1.00 74.31 573 GLU A O 1
ATOM 4693 N N . LYS A 1 574 ? 33.980 13.745 5.669 1.00 73.31 574 LYS A N 1
ATOM 4694 C CA . LYS A 1 574 ? 32.900 13.472 4.708 1.00 73.31 574 LYS A CA 1
ATOM 4695 C C . LYS A 1 574 ? 32.196 12.146 4.973 1.00 73.31 574 LYS A C 1
ATOM 4697 O O . LYS A 1 574 ? 30.971 12.107 4.979 1.00 73.31 574 LYS A O 1
ATOM 4702 N N . ARG A 1 575 ? 32.938 11.065 5.248 1.00 77.12 575 ARG A N 1
ATOM 4703 C CA . ARG A 1 575 ? 32.334 9.766 5.612 1.00 77.12 575 ARG A CA 1
ATOM 4704 C C . ARG A 1 575 ? 31.480 9.861 6.876 1.00 77.12 575 ARG A C 1
ATOM 4706 O O . ARG A 1 575 ? 30.399 9.284 6.928 1.00 77.12 575 ARG A O 1
ATOM 4713 N N . THR A 1 576 ? 31.948 10.612 7.869 1.00 78.06 576 THR A N 1
ATOM 4714 C CA . THR A 1 576 ? 31.219 10.824 9.128 1.00 78.06 576 THR A CA 1
ATOM 4715 C C . THR A 1 576 ? 29.977 11.700 8.917 1.00 78.06 576 THR A C 1
ATOM 4717 O O . THR A 1 576 ? 28.927 11.441 9.501 1.00 78.06 576 THR A O 1
ATOM 4720 N N . ALA A 1 577 ? 30.070 12.716 8.056 1.00 75.62 577 ALA A N 1
ATOM 4721 C CA . ALA A 1 577 ? 28.955 13.589 7.709 1.00 75.62 577 ALA A CA 1
ATOM 4722 C C . ALA A 1 577 ? 27.876 12.855 6.892 1.00 75.62 577 ALA A C 1
ATOM 4724 O O . ALA A 1 577 ? 26.700 12.980 7.218 1.00 75.62 577 ALA A O 1
ATOM 4725 N N . ILE A 1 578 ? 28.254 12.005 5.927 1.00 82.38 578 ILE A N 1
ATOM 4726 C CA . ILE A 1 578 ? 27.316 11.145 5.176 1.00 82.38 578 ILE A CA 1
ATOM 4727 C C . ILE A 1 578 ? 26.521 10.243 6.124 1.00 82.38 578 ILE A C 1
ATOM 4729 O O . ILE A 1 578 ? 25.300 10.189 6.033 1.00 82.38 578 ILE A O 1
ATOM 4733 N N . GLN A 1 579 ? 27.186 9.596 7.087 1.00 82.88 579 GLN A N 1
ATOM 4734 C CA . GLN A 1 579 ? 26.503 8.748 8.071 1.00 82.88 579 GLN A CA 1
ATOM 4735 C C . GLN A 1 579 ? 25.469 9.525 8.898 1.00 82.88 579 GLN A C 1
ATOM 4737 O O . GLN A 1 579 ? 24.395 9.001 9.187 1.00 82.88 579 GLN A O 1
ATOM 4742 N N . LYS A 1 580 ? 25.765 10.782 9.256 1.00 82.69 580 LYS A N 1
ATOM 4743 C CA . LYS A 1 580 ? 24.808 11.659 9.947 1.00 82.69 580 LYS A CA 1
ATOM 4744 C C . LYS A 1 580 ? 23.644 12.072 9.045 1.00 82.69 580 LYS A C 1
ATOM 4746 O O . LYS A 1 580 ? 22.508 12.066 9.508 1.00 82.69 580 LYS A O 1
ATOM 4751 N N . VAL A 1 581 ? 23.910 12.399 7.779 1.00 78.94 581 VAL A N 1
ATOM 4752 C CA . VAL A 1 581 ? 22.868 12.735 6.793 1.00 78.94 581 VAL A CA 1
ATOM 4753 C C . VAL A 1 581 ? 21.921 11.558 6.590 1.00 78.94 581 VAL A C 1
ATOM 4755 O O . VAL A 1 581 ? 20.709 11.741 6.656 1.00 78.94 581 VAL A O 1
ATOM 4758 N N . ASP A 1 582 ? 22.449 10.350 6.402 1.00 81.19 582 ASP A N 1
ATOM 4759 C CA . ASP A 1 582 ? 21.632 9.149 6.214 1.00 81.19 582 ASP A CA 1
ATOM 4760 C C . ASP A 1 582 ? 20.819 8.816 7.472 1.00 81.19 582 ASP A C 1
ATOM 4762 O O . ASP A 1 582 ? 19.642 8.467 7.378 1.00 81.19 582 ASP A O 1
ATOM 4766 N N . PHE A 1 583 ? 21.408 8.987 8.661 1.00 86.75 583 PHE A N 1
ATOM 4767 C CA . PHE A 1 583 ? 20.703 8.812 9.930 1.00 86.75 583 PHE A CA 1
ATOM 4768 C C . PHE A 1 583 ? 19.517 9.778 10.066 1.00 86.75 583 PHE A C 1
ATOM 4770 O O . PHE A 1 583 ? 18.385 9.331 10.257 1.00 86.75 583 PHE A O 1
ATOM 4777 N N . TYR A 1 584 ? 19.741 11.087 9.912 1.00 82.12 584 TYR A N 1
ATOM 4778 C CA . TYR A 1 584 ? 18.667 12.073 10.055 1.00 82.12 584 TYR A CA 1
ATOM 4779 C C . TYR A 1 584 ? 17.649 12.020 8.916 1.00 82.12 584 TYR A C 1
ATOM 4781 O O . TYR A 1 584 ? 16.476 12.289 9.147 1.00 82.12 584 TYR A O 1
ATOM 4789 N N . ARG A 1 585 ? 18.044 11.593 7.710 1.00 80.88 585 ARG A N 1
ATOM 4790 C CA . ARG A 1 585 ? 17.109 11.354 6.601 1.00 80.88 585 ARG A CA 1
ATOM 4791 C C . ARG A 1 585 ? 16.142 10.218 6.929 1.00 80.88 585 ARG A C 1
ATOM 4793 O O . ARG A 1 585 ? 14.951 10.324 6.637 1.00 80.88 585 ARG A O 1
ATOM 4800 N N . ASN A 1 586 ? 16.634 9.155 7.560 1.00 80.06 586 ASN A N 1
ATOM 4801 C CA . ASN A 1 586 ? 15.797 8.043 8.005 1.00 80.06 586 ASN A CA 1
ATOM 4802 C C . ASN A 1 586 ? 14.860 8.456 9.148 1.00 80.06 586 ASN A C 1
ATOM 4804 O O . ASN A 1 586 ? 13.685 8.097 9.125 1.00 80.06 586 ASN A O 1
ATOM 4808 N N . GLU A 1 587 ? 15.350 9.227 10.121 1.00 80.38 587 GLU A N 1
ATOM 4809 C CA . GLU A 1 587 ? 14.514 9.754 11.208 1.00 80.38 587 GLU A CA 1
ATOM 4810 C C . GLU A 1 587 ? 13.448 10.730 10.691 1.00 80.38 587 GLU A C 1
ATOM 4812 O O . GLU A 1 587 ? 12.291 10.620 11.088 1.00 80.38 587 GLU A O 1
ATOM 4817 N N . PHE A 1 588 ? 13.791 11.601 9.737 1.00 78.44 588 PHE A N 1
ATOM 4818 C CA . PHE A 1 588 ? 12.835 12.476 9.056 1.00 78.44 588 PHE A CA 1
ATOM 4819 C C . PHE A 1 588 ? 11.761 11.672 8.313 1.00 78.44 588 PHE A C 1
ATOM 4821 O O . PHE A 1 588 ? 10.572 11.924 8.479 1.00 78.44 588 PHE A O 1
ATOM 4828 N N . THR A 1 589 ? 12.158 10.639 7.562 1.00 75.12 589 THR A N 1
ATOM 4829 C CA . THR A 1 589 ? 11.212 9.763 6.844 1.00 75.12 589 THR A CA 1
ATOM 4830 C C . THR A 1 589 ? 10.271 9.044 7.815 1.00 75.12 589 THR A C 1
ATOM 4832 O O . THR A 1 589 ? 9.070 8.982 7.582 1.00 75.12 589 THR A O 1
ATOM 4835 N N . ARG A 1 590 ? 10.782 8.551 8.951 1.00 76.69 590 ARG A N 1
ATOM 4836 C CA . ARG A 1 590 ? 9.963 7.924 10.004 1.00 76.69 590 ARG A CA 1
ATOM 4837 C C . ARG A 1 590 ? 8.999 8.906 10.661 1.00 76.69 590 ARG A C 1
ATOM 4839 O O . ARG A 1 590 ? 7.868 8.534 10.960 1.00 76.69 590 ARG A O 1
ATOM 4846 N N . ALA A 1 591 ? 9.448 10.132 10.919 1.00 72.94 591 ALA A N 1
ATOM 4847 C CA . ALA A 1 591 ? 8.591 11.187 11.441 1.00 72.94 591 ALA A CA 1
ATOM 4848 C C . ALA A 1 591 ? 7.485 11.538 10.432 1.00 72.94 591 ALA A C 1
ATOM 4850 O O . ALA A 1 591 ? 6.338 11.701 10.834 1.00 72.94 591 ALA A O 1
ATOM 4851 N N . GLN A 1 592 ? 7.811 11.553 9.136 1.00 71.19 592 GLN A N 1
ATOM 4852 C CA . GLN A 1 592 ? 6.878 11.824 8.042 1.00 71.19 592 GLN A CA 1
ATOM 4853 C C . GLN A 1 592 ? 5.870 10.690 7.804 1.00 71.19 592 GLN A C 1
ATOM 4855 O O . GLN A 1 592 ? 4.748 10.969 7.424 1.00 71.19 592 GLN A O 1
ATOM 4860 N N . GLU A 1 593 ? 6.244 9.424 8.013 1.00 73.81 593 GLU A N 1
ATOM 4861 C CA . GLU A 1 593 ? 5.311 8.284 7.946 1.00 73.81 593 GLU A CA 1
ATOM 4862 C C . GLU A 1 593 ? 4.357 8.220 9.149 1.00 73.81 593 GLU A C 1
ATOM 4864 O O . GLU A 1 593 ? 3.312 7.571 9.083 1.00 73.81 593 GLU A O 1
ATOM 4869 N N . LYS A 1 594 ? 4.768 8.800 10.282 1.00 74.62 594 LYS A N 1
ATOM 4870 C CA . LYS A 1 594 ? 3.992 8.815 11.525 1.00 74.62 594 LYS A CA 1
ATOM 4871 C C . LYS A 1 594 ? 2.978 9.961 11.557 1.00 74.62 594 LYS A C 1
ATOM 4873 O O . LYS A 1 594 ? 1.934 9.790 12.189 1.00 74.62 594 LYS A O 1
ATOM 4878 N N . LEU A 1 595 ? 3.336 11.103 10.967 1.00 71.88 595 LEU A N 1
ATOM 4879 C CA . LEU A 1 595 ? 2.434 12.218 10.683 1.00 71.88 595 LEU A CA 1
ATOM 4880 C C . LEU A 1 595 ? 1.455 11.814 9.573 1.00 71.88 595 LEU A C 1
ATOM 4882 O O . LEU A 1 595 ? 0.249 12.093 9.743 1.00 71.88 595 LEU A O 1
#

Sequence (595 aa):
MFSEDHLKETIDSQKHEIFKQKKEITESIRYASYIQKALFPSPDLLKRIIPESFIFYRPKDIVSGDFFWVSKKRNEIILAVADCTGHGVPGAFMSILGITILSEVVNTACYSSAGSLLNQMRERVMKALNQTGEDFEQKDGIDMALCIINAENGKMEFSGAFNPAYVVKKDEFIELPCDKMPIGVAAEEEKSFSTHRIQLQPQDTVYLFSDGFVDQFGGQEGKKFKYKSFRNLFKGIHELSMEDQKNKLSIRLIHGKWIIHNWMTYLFWDFVFLFISNCFSSFFFLFFAKVSHDMKLKAFRIKNYRSIKDSGWQFLAYDNITALIGQNESGKTSVLEALRSFYEGIIHDDVLRSDMTFPIVSCTFELGNKNIFDFINRENISDGLTGILKEKNEVTLTREWKSNRLSALMITDDEVIDYYKNIDKRKEEIEQEVNQNIQETLQRAEIIFREIQVTEKEKYEASRITNEWFQKLELAKKKFAKAKRDDEKNAASRDMEICQETFNLKEQELSRIAQDYEEKKAQIQSISEKVNIAKKYNETLEAIKIAEENLGKTDALLQDAQHLYEICTNDREKRTAIQKVDFYRNEFTRAQEKL

Mean predicted aligned error: 20.09 Å

Nearest PDB structures (foldseek):
  6k4e-assembly1_B  TM=9.084E-01  e=2.061E-18  Pseudomonas aeruginosa
  6k4e-assembly1_A  TM=8.858E-01  e=1.426E-18  Pseudomonas aeruginosa
  4ilo-assembly1_A  TM=7.142E-01  e=4.914E-01  Chlamydia trachomatis L2/434/Bu
  3na7-assembly1_A  TM=5.060E-01  e=7.103E-01  Helicobacter pylori NCTC 11638
  8sbj-assembly1_B  TM=4.594E-01  e=4.983E+00  Homo sapiens